Protein AF-A0A953URK7-F1 (afdb_monomer)

Radius of gyration: 28.77 Å; Cα contacts (8 Å, |Δi|>4): 740; chains: 1; bounding box: 63×51×88 Å

Structure (mmCIF, N/CA/C/O backbone):
data_AF-A0A953URK7-F1
#
_entry.id   AF-A0A953URK7-F1
#
loop_
_atom_site.group_PDB
_atom_site.id
_atom_site.type_symbol
_atom_site.label_atom_id
_atom_site.label_alt_id
_atom_site.label_comp_id
_atom_site.label_asym_id
_atom_site.label_entity_id
_atom_site.label_seq_id
_atom_site.pdbx_PDB_ins_code
_atom_site.Cartn_x
_atom_site.Cartn_y
_atom_site.Cartn_z
_atom_site.occupancy
_atom_site.B_iso_or_equiv
_atom_site.auth_seq_id
_atom_site.auth_comp_id
_atom_site.auth_asym_id
_atom_site.auth_atom_id
_atom_site.pdbx_PDB_model_num
ATOM 1 N N . MET A 1 1 ? 4.525 -7.861 -24.671 1.00 78.19 1 MET A N 1
ATOM 2 C CA . MET A 1 1 ? 3.650 -7.263 -25.701 1.00 78.19 1 MET A CA 1
ATOM 3 C C . MET A 1 1 ? 2.703 -6.309 -25.019 1.00 78.19 1 MET A C 1
ATOM 5 O O . MET A 1 1 ? 2.158 -6.645 -23.973 1.00 78.19 1 MET A O 1
ATOM 9 N N . SER A 1 2 ? 2.576 -5.120 -25.581 1.00 84.31 2 SER A N 1
ATOM 10 C CA . SER A 1 2 ? 1.635 -4.096 -25.158 1.00 84.31 2 SER A CA 1
ATOM 11 C C . SER A 1 2 ? 0.215 -4.527 -25.537 1.00 84.31 2 SER A C 1
ATOM 13 O O . SER A 1 2 ? 0.000 -5.139 -26.582 1.00 84.31 2 SER A O 1
ATOM 15 N N . VAL A 1 3 ? -0.764 -4.204 -24.693 1.00 92.44 3 VAL A N 1
ATOM 16 C CA . VAL A 1 3 ? -2.187 -4.487 -24.933 1.00 92.44 3 VAL A CA 1
ATOM 17 C C . VAL A 1 3 ? -2.927 -3.157 -24.925 1.00 92.44 3 VAL A C 1
ATOM 19 O O . VAL A 1 3 ? -2.804 -2.402 -23.965 1.00 92.44 3 VAL A O 1
ATOM 22 N N . ILE A 1 4 ? -3.676 -2.876 -25.991 1.00 93.69 4 ILE A N 1
ATOM 23 C CA . ILE A 1 4 ? -4.625 -1.759 -26.054 1.00 93.69 4 ILE A CA 1
ATOM 24 C C . ILE A 1 4 ? -6.043 -2.320 -26.017 1.00 93.69 4 ILE A C 1
ATOM 26 O O . ILE A 1 4 ? -6.298 -3.400 -26.550 1.00 93.69 4 ILE A O 1
ATOM 30 N N . SER A 1 5 ? -6.954 -1.613 -25.361 1.00 92.88 5 SER A N 1
ATOM 31 C CA . SER A 1 5 ? -8.341 -2.056 -25.189 1.00 92.88 5 SER A CA 1
ATOM 32 C C . SER A 1 5 ? -9.248 -1.727 -26.378 1.00 92.88 5 SER A C 1
ATOM 34 O O . SER A 1 5 ? -10.255 -2.401 -26.588 1.00 92.88 5 SER A O 1
ATOM 36 N N . ALA A 1 6 ? -8.892 -0.719 -27.176 1.00 96.50 6 ALA A N 1
ATOM 37 C CA . ALA A 1 6 ? -9.623 -0.304 -28.363 1.00 96.50 6 ALA A CA 1
ATOM 38 C C . ALA A 1 6 ? -8.697 0.285 -29.440 1.00 96.50 6 ALA A C 1
ATOM 40 O O . ALA A 1 6 ? -7.537 0.608 -29.188 1.00 96.50 6 ALA A O 1
ATOM 41 N N . SER A 1 7 ? -9.242 0.450 -30.648 1.00 98.00 7 SER A N 1
ATOM 42 C CA . SER A 1 7 ? -8.525 1.009 -31.799 1.00 98.00 7 SER A CA 1
ATOM 43 C C . SER A 1 7 ? -8.075 2.459 -31.570 1.00 98.00 7 SER A C 1
ATOM 45 O O . SER A 1 7 ? -8.848 3.300 -31.082 1.00 98.00 7 SER A O 1
ATOM 47 N N . VAL A 1 8 ? -6.837 2.760 -31.968 1.00 98.25 8 VAL A N 1
ATOM 48 C CA . VAL A 1 8 ? -6.202 4.083 -31.871 1.00 98.25 8 VAL A CA 1
ATOM 49 C C . VAL A 1 8 ? -5.855 4.608 -33.259 1.00 98.25 8 VAL A C 1
ATOM 51 O O . VAL A 1 8 ? -5.142 3.950 -34.004 1.00 98.25 8 VAL A O 1
ATOM 54 N N . GLY A 1 9 ? -6.283 5.825 -33.585 1.00 98.12 9 GLY A N 1
ATOM 55 C CA . GLY A 1 9 ? -6.002 6.487 -34.857 1.00 98.12 9 GLY A CA 1
ATOM 56 C C . GLY A 1 9 ? -7.266 7.000 -35.540 1.00 98.12 9 GLY A C 1
ATOM 57 O O . GLY A 1 9 ? -8.208 7.469 -34.886 1.00 98.12 9 GLY A O 1
ATOM 58 N N . LYS A 1 10 ? -7.255 6.948 -36.871 1.00 98.25 10 LYS A N 1
ATOM 59 C CA . LYS A 1 10 ? -8.391 7.301 -37.726 1.00 98.25 10 LYS A CA 1
ATOM 60 C C . LYS A 1 10 ? -8.475 6.303 -38.874 1.00 98.25 10 LYS A C 1
ATOM 62 O O . LYS A 1 10 ? -7.449 5.796 -39.306 1.00 98.25 10 LYS A O 1
ATOM 67 N N . PHE A 1 11 ? -9.668 6.080 -39.399 1.00 91.81 11 PHE A N 1
ATOM 68 C CA . PHE A 1 11 ? -9.901 5.254 -40.584 1.00 91.81 11 PHE A CA 1
ATOM 69 C C . PHE A 1 11 ? -10.643 6.071 -41.654 1.00 91.81 11 PHE A C 1
ATOM 71 O O . PHE A 1 11 ? -10.873 7.273 -41.473 1.00 91.81 11 PHE A O 1
ATOM 78 N N . ASP A 1 12 ? -10.955 5.456 -42.798 1.00 94.00 12 ASP A N 1
ATOM 79 C CA . ASP A 1 12 ? -11.554 6.121 -43.966 1.00 94.00 12 ASP A CA 1
ATOM 80 C C . ASP A 1 12 ? -10.725 7.342 -44.420 1.00 94.00 12 ASP A C 1
ATOM 82 O O . ASP A 1 12 ? -11.219 8.464 -44.528 1.00 94.00 12 ASP A O 1
ATOM 86 N N . HIS A 1 13 ? -9.415 7.136 -44.619 1.00 93.69 13 HIS A N 1
ATOM 87 C CA . HIS A 1 13 ? -8.451 8.175 -45.017 1.00 93.69 13 HIS A CA 1
ATOM 88 C C . HIS A 1 13 ? -8.409 9.400 -44.083 1.00 93.69 13 HIS A C 1
ATOM 90 O O . HIS A 1 13 ? -8.116 10.517 -44.507 1.00 93.69 13 HIS A O 1
ATOM 96 N N . GLY A 1 14 ? -8.672 9.191 -42.791 1.00 93.62 14 GLY A N 1
ATOM 97 C CA . GLY A 1 14 ? -8.606 10.234 -41.769 1.00 93.62 14 GLY A CA 1
ATOM 98 C C . GLY A 1 14 ? -9.928 10.964 -41.536 1.00 93.62 14 GLY A C 1
ATOM 99 O O . GLY A 1 14 ? -9.966 11.870 -40.699 1.00 93.62 14 GLY A O 1
ATOM 100 N N . ALA A 1 15 ? -11.003 10.567 -42.227 1.00 95.94 15 ALA A N 1
ATOM 101 C CA . ALA A 1 15 ? -12.327 11.163 -42.083 1.00 95.94 15 ALA A CA 1
ATOM 102 C C . ALA A 1 15 ? -13.013 10.792 -40.757 1.00 95.94 15 ALA A C 1
ATOM 104 O O . ALA A 1 15 ? -13.810 11.578 -40.242 1.00 95.94 15 ALA A O 1
ATOM 105 N N . ARG A 1 16 ? -12.713 9.618 -40.180 1.00 97.31 16 ARG A N 1
ATOM 106 C CA . ARG A 1 16 ? -13.384 9.112 -38.970 1.00 97.31 16 ARG A CA 1
ATOM 107 C C . ARG A 1 16 ? -12.396 8.758 -37.871 1.00 97.31 16 ARG A C 1
ATOM 109 O O . ARG A 1 16 ? -11.398 8.090 -38.109 1.00 97.31 16 ARG A O 1
ATOM 116 N N . GLN A 1 17 ? -12.696 9.200 -36.653 1.00 98.06 17 GLN A N 1
ATOM 117 C CA . GLN A 1 17 ? -11.920 8.867 -35.460 1.00 98.06 17 GLN A CA 1
ATOM 118 C C . GLN A 1 17 ? -12.208 7.427 -35.023 1.00 98.06 17 GLN A C 1
ATOM 120 O O . GLN A 1 17 ? -13.366 7.004 -35.012 1.00 98.06 17 GLN A O 1
ATOM 125 N N . CYS A 1 18 ? -11.170 6.701 -34.607 1.00 97.88 18 CYS A N 1
ATOM 126 C CA . CYS A 1 18 ? -11.334 5.480 -33.820 1.00 97.88 18 CYS A CA 1
ATOM 127 C C . CYS A 1 18 ? -11.842 5.799 -32.398 1.00 97.88 18 CYS A C 1
ATOM 129 O O . CYS A 1 18 ? -12.078 6.957 -32.044 1.00 97.88 18 CYS A O 1
ATOM 131 N N . HIS A 1 19 ? -11.979 4.771 -31.553 1.00 97.50 19 HIS A N 1
ATOM 132 C CA . HIS A 1 19 ? -12.432 4.948 -30.171 1.00 97.50 19 HIS A CA 1
ATOM 133 C C . HIS A 1 19 ? -11.470 5.814 -29.343 1.00 97.50 19 HIS A C 1
ATOM 135 O O . HIS A 1 19 ? -11.921 6.636 -28.547 1.00 97.50 19 HIS A O 1
ATOM 141 N N . ASN A 1 20 ? -10.156 5.700 -29.592 1.00 97.31 20 ASN A N 1
ATOM 142 C CA . ASN A 1 20 ? -9.144 6.630 -29.084 1.00 97.31 20 ASN A CA 1
ATOM 143 C C . ASN A 1 20 ? -9.230 6.842 -27.559 1.00 97.31 20 ASN A C 1
ATOM 145 O O . ASN A 1 20 ? -9.279 7.977 -27.072 1.00 97.31 20 ASN A O 1
ATOM 149 N N . ILE A 1 21 ? -9.225 5.755 -26.783 1.00 96.25 21 ILE A N 1
ATOM 150 C CA . ILE A 1 21 ? -9.134 5.840 -25.318 1.00 96.25 21 ILE A CA 1
ATOM 151 C C . ILE A 1 21 ? -7.771 6.456 -24.945 1.00 96.25 21 ILE A C 1
ATOM 153 O O . ILE A 1 21 ? -6.754 6.076 -25.532 1.00 96.25 21 ILE A O 1
ATOM 157 N N . PRO A 1 22 ? -7.696 7.403 -23.987 1.00 95.12 22 PRO A N 1
ATOM 158 C CA . PRO A 1 22 ? -6.443 8.077 -23.653 1.00 95.12 22 PRO A CA 1
ATOM 159 C C . PRO A 1 22 ? -5.294 7.158 -23.211 1.00 95.12 22 PRO A C 1
ATOM 161 O O . PRO A 1 22 ? -4.135 7.424 -23.543 1.00 95.12 22 PRO A O 1
ATOM 164 N N . SER A 1 23 ? -5.596 6.072 -22.494 1.00 82.50 23 SER A N 1
ATOM 165 C CA . SER A 1 23 ? -4.603 5.064 -22.097 1.00 82.50 23 SER A CA 1
ATOM 166 C C . SER A 1 23 ? -4.000 4.355 -23.310 1.00 82.50 23 SER A C 1
ATOM 168 O O . SER A 1 23 ? -2.780 4.279 -23.429 1.00 82.50 23 SER A O 1
ATOM 170 N N . ASP A 1 24 ? -4.835 3.919 -24.253 1.00 95.94 24 ASP A N 1
ATOM 171 C CA . ASP A 1 24 ? -4.399 3.214 -25.462 1.00 95.94 24 ASP A CA 1
ATOM 172 C C . ASP A 1 24 ? -3.589 4.133 -26.384 1.00 95.94 24 ASP A C 1
ATOM 174 O O . ASP A 1 24 ? -2.538 3.749 -26.900 1.00 95.94 24 ASP A O 1
ATOM 178 N N . GLN A 1 25 ? -4.016 5.393 -26.522 1.00 97.94 25 GLN A N 1
ATOM 179 C CA . GLN A 1 25 ? -3.243 6.414 -27.231 1.00 97.94 25 GLN A CA 1
ATOM 180 C C . GLN A 1 25 ? -1.854 6.606 -26.616 1.00 97.94 25 GLN A C 1
ATOM 182 O O . GLN A 1 25 ? -0.870 6.668 -27.351 1.00 97.94 25 GLN A O 1
ATOM 187 N N . SER A 1 26 ? -1.758 6.665 -25.283 1.00 93.44 26 SER A N 1
ATOM 188 C CA . SER A 1 26 ? -0.473 6.807 -24.583 1.00 93.44 26 SER A CA 1
ATOM 189 C C . SER A 1 26 ? 0.462 5.632 -24.868 1.00 93.44 26 SER A C 1
ATOM 191 O O . SER A 1 26 ? 1.663 5.831 -25.058 1.00 93.44 26 SER A O 1
ATOM 193 N N . ILE A 1 27 ? -0.083 4.412 -24.939 1.00 91.19 27 ILE A N 1
ATOM 194 C CA . ILE A 1 27 ? 0.673 3.203 -25.284 1.00 91.19 27 ILE A CA 1
ATOM 195 C C . ILE A 1 27 ? 1.230 3.317 -26.706 1.00 91.19 27 ILE A C 1
ATOM 197 O O . ILE A 1 27 ? 2.439 3.187 -26.899 1.00 91.19 27 ILE A O 1
ATOM 201 N N . VAL A 1 28 ? 0.384 3.631 -27.692 1.00 97.69 28 VAL A N 1
ATOM 202 C CA . VAL A 1 28 ? 0.807 3.752 -29.099 1.00 97.69 28 VAL A CA 1
ATOM 203 C C . VAL A 1 28 ? 1.823 4.885 -29.289 1.00 97.69 28 VAL A C 1
ATOM 205 O O . VAL A 1 28 ? 2.846 4.681 -29.943 1.00 97.69 28 VAL A O 1
ATOM 208 N N . ILE A 1 29 ? 1.606 6.050 -28.665 1.00 97.69 29 ILE A N 1
ATOM 209 C CA . ILE A 1 29 ? 2.561 7.174 -28.658 1.00 97.69 29 ILE A CA 1
ATOM 210 C C . ILE A 1 29 ? 3.907 6.731 -28.074 1.00 97.69 29 ILE A C 1
ATOM 212 O O . ILE A 1 29 ? 4.957 6.977 -28.667 1.00 97.69 29 ILE A O 1
ATOM 216 N N . SER A 1 30 ? 3.887 6.047 -26.929 1.00 91.88 30 SER A N 1
ATOM 217 C CA . SER A 1 30 ? 5.092 5.548 -26.264 1.00 91.88 30 SER A CA 1
ATOM 218 C C . SER A 1 30 ? 5.861 4.539 -27.121 1.00 91.88 30 SER A C 1
ATOM 220 O O . SER A 1 30 ? 7.093 4.562 -27.142 1.00 91.88 30 SER A O 1
ATOM 222 N N . LEU A 1 31 ? 5.165 3.657 -27.843 1.00 95.38 31 LEU A N 1
ATOM 223 C CA . LEU A 1 31 ? 5.790 2.705 -28.762 1.00 95.38 31 LEU A CA 1
ATOM 224 C C . LEU A 1 31 ? 6.422 3.420 -29.961 1.00 95.38 31 LEU A C 1
ATOM 226 O O . LEU A 1 31 ? 7.603 3.216 -30.241 1.00 95.38 31 LEU A O 1
ATOM 230 N N . LEU A 1 32 ? 5.689 4.324 -30.615 1.00 97.62 32 LEU A N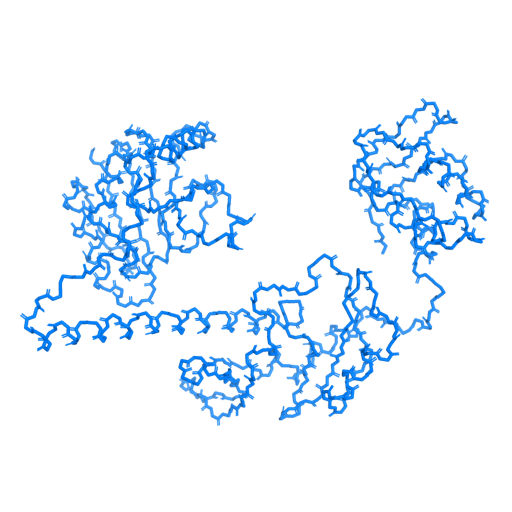 1
ATOM 231 C CA . LEU A 1 32 ? 6.209 5.120 -31.731 1.00 97.62 32 LEU A CA 1
ATOM 232 C C . LEU A 1 32 ? 7.448 5.926 -31.322 1.00 97.62 32 LEU A C 1
ATOM 234 O O . LEU A 1 32 ? 8.440 5.933 -32.048 1.00 97.62 32 LEU A O 1
ATOM 238 N N . ASN A 1 33 ? 7.435 6.532 -30.134 1.00 96.00 33 ASN A N 1
ATOM 239 C CA . ASN A 1 33 ? 8.564 7.289 -29.585 1.00 96.00 33 ASN A CA 1
ATOM 240 C C . ASN A 1 33 ? 9.771 6.411 -29.204 1.00 96.00 33 ASN A C 1
ATOM 242 O O . ASN A 1 33 ? 10.852 6.934 -28.948 1.00 96.00 33 ASN A O 1
ATOM 246 N N . ARG A 1 34 ? 9.626 5.082 -29.169 1.00 89.69 34 ARG A N 1
ATOM 247 C CA . ARG A 1 34 ? 10.736 4.138 -28.961 1.00 89.69 34 ARG A CA 1
ATOM 248 C C . ARG A 1 34 ? 11.307 3.597 -30.266 1.00 89.69 34 ARG A C 1
ATOM 250 O O . ARG A 1 34 ? 12.465 3.183 -30.287 1.00 89.69 34 ARG A O 1
ATOM 257 N N . VAL A 1 35 ? 10.568 3.643 -31.370 1.00 94.62 35 VAL A N 1
ATOM 258 C CA . VAL A 1 35 ? 11.034 3.185 -32.688 1.00 94.62 35 VAL A CA 1
ATOM 259 C C . VAL A 1 35 ? 11.832 4.293 -33.392 1.00 94.62 35 VAL A C 1
ATOM 261 O O . VAL A 1 35 ? 11.435 5.456 -33.384 1.00 94.62 35 VAL A O 1
ATOM 264 N N . GLY A 1 36 ? 12.976 3.949 -33.993 1.00 93.62 36 GLY A N 1
ATOM 265 C CA . GLY A 1 36 ? 13.822 4.912 -34.711 1.00 93.62 36 GLY A CA 1
ATOM 266 C C . GLY A 1 36 ? 13.193 5.387 -36.024 1.00 93.62 36 GLY A C 1
ATOM 267 O O . GLY A 1 36 ? 12.427 4.653 -36.652 1.00 93.62 36 GLY A O 1
ATOM 268 N N . ARG A 1 37 ? 13.549 6.589 -36.485 1.00 96.94 37 ARG A N 1
ATOM 269 C CA . ARG A 1 37 ? 13.008 7.205 -37.713 1.00 96.94 37 ARG A CA 1
ATOM 270 C C . ARG A 1 37 ? 13.192 6.328 -38.953 1.00 96.94 37 ARG A C 1
ATOM 272 O O . ARG A 1 37 ? 12.283 6.235 -39.770 1.00 96.94 37 ARG A O 1
ATOM 279 N N . ALA A 1 38 ? 14.326 5.633 -39.073 1.00 95.31 38 ALA A N 1
ATOM 280 C CA . ALA A 1 38 ? 14.593 4.709 -40.185 1.00 95.31 38 ALA A CA 1
ATOM 281 C C . ALA A 1 38 ? 13.607 3.525 -40.251 1.00 95.31 38 ALA A C 1
ATOM 283 O O . ALA A 1 38 ? 13.442 2.908 -41.298 1.00 95.31 38 ALA A O 1
ATOM 284 N N . GLN A 1 39 ? 12.9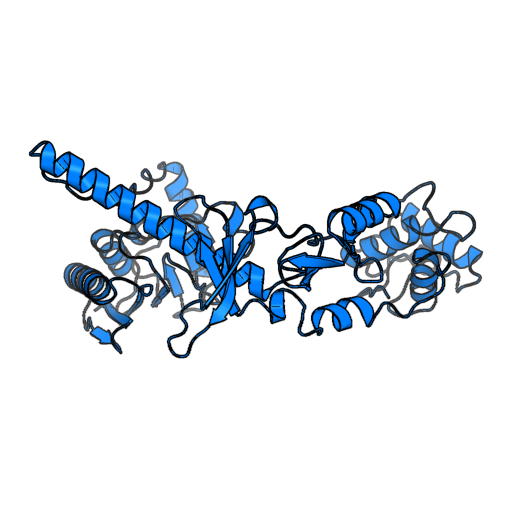42 3.219 -39.136 1.00 97.25 39 GLN A N 1
ATOM 285 C CA . GLN A 1 39 ? 11.949 2.154 -38.999 1.00 97.25 39 GLN A CA 1
ATOM 286 C C . GLN A 1 39 ? 10.514 2.712 -38.932 1.00 97.25 39 GLN A C 1
ATOM 288 O O . GLN A 1 39 ? 9.589 1.997 -38.552 1.00 97.25 39 GLN A O 1
ATOM 293 N N . GLY A 1 40 ? 10.326 3.989 -39.287 1.00 97.44 40 GLY A N 1
ATOM 294 C CA . GLY A 1 40 ? 9.025 4.661 -39.318 1.00 97.44 40 GLY A CA 1
ATOM 295 C C . GLY A 1 40 ? 8.543 5.171 -37.958 1.00 97.44 40 GLY A C 1
ATOM 296 O O . GLY A 1 40 ? 7.391 5.572 -37.836 1.00 97.44 40 GLY A O 1
ATOM 297 N N . GLY A 1 41 ? 9.399 5.143 -36.933 1.00 97.50 41 GLY A N 1
ATOM 298 C CA . GLY A 1 41 ? 9.081 5.654 -35.603 1.00 97.50 41 GLY A CA 1
ATOM 299 C C . GLY A 1 41 ? 9.405 7.134 -35.400 1.00 97.50 41 GLY A C 1
ATOM 300 O O . GLY A 1 41 ? 9.687 7.882 -36.338 1.00 97.50 41 GLY A O 1
ATOM 301 N N . ARG A 1 42 ? 9.345 7.561 -34.138 1.00 97.69 42 ARG A N 1
ATOM 302 C CA . ARG A 1 42 ? 9.434 8.957 -33.689 1.00 97.69 42 ARG A CA 1
ATOM 303 C C . ARG A 1 42 ? 10.508 9.177 -32.616 1.00 97.69 42 ARG A C 1
ATOM 305 O O . ARG A 1 42 ? 10.510 10.220 -31.982 1.00 97.69 42 ARG A O 1
ATOM 312 N N . ARG A 1 43 ? 11.438 8.240 -32.401 1.00 93.38 43 ARG A N 1
ATOM 313 C CA . ARG A 1 43 ? 12.475 8.332 -31.349 1.00 93.38 43 ARG A CA 1
ATOM 314 C C . ARG A 1 43 ? 13.291 9.624 -31.379 1.00 93.38 43 ARG A C 1
ATOM 316 O O . ARG A 1 43 ? 13.573 10.191 -30.332 1.00 93.38 43 ARG A O 1
ATOM 323 N N . GLU A 1 44 ? 13.678 10.078 -32.563 1.00 95.50 44 GLU A N 1
ATOM 324 C CA . GLU A 1 44 ? 14.507 11.272 -32.752 1.00 95.50 44 GLU A CA 1
ATOM 325 C C . GLU A 1 44 ? 13.690 12.575 -32.743 1.00 95.50 44 GLU A C 1
ATOM 327 O O . GLU A 1 44 ? 14.267 13.650 -32.638 1.00 95.50 44 GLU A O 1
ATOM 332 N N . ASP A 1 45 ? 12.362 12.490 -32.871 1.00 96.50 45 ASP A N 1
ATOM 333 C CA . ASP A 1 45 ? 11.433 13.627 -32.792 1.00 96.50 45 ASP A CA 1
ATOM 334 C C . ASP A 1 45 ? 10.109 13.181 -32.127 1.00 96.50 45 ASP A C 1
ATOM 336 O O . ASP A 1 45 ? 9.107 12.927 -32.823 1.00 96.50 45 ASP A O 1
ATOM 340 N N . PRO A 1 46 ? 10.128 12.978 -30.791 1.00 95.56 46 PRO A N 1
ATOM 341 C CA . PRO A 1 46 ? 9.043 12.327 -30.067 1.00 95.56 46 PRO A CA 1
ATOM 342 C C . PRO A 1 46 ? 7.723 13.089 -30.147 1.00 95.56 46 PRO A C 1
ATOM 344 O O . PRO A 1 46 ? 7.666 14.309 -30.005 1.00 95.56 46 PRO A O 1
ATOM 347 N N . LEU A 1 47 ? 6.628 12.350 -30.306 1.00 95.56 47 LEU A N 1
ATOM 348 C CA . LEU A 1 47 ? 5.283 12.897 -30.177 1.00 95.56 47 LEU A CA 1
ATOM 349 C C . LEU A 1 47 ? 5.017 13.314 -28.720 1.00 95.56 47 LEU A C 1
ATOM 351 O O . LEU A 1 47 ? 5.324 12.539 -27.806 1.00 95.56 47 LEU A O 1
ATOM 355 N N . PRO A 1 48 ? 4.387 14.476 -28.476 1.00 93.62 48 PRO A N 1
ATOM 356 C CA . PRO A 1 48 ? 3.944 14.852 -27.140 1.00 93.62 48 PRO A CA 1
ATOM 357 C C . PRO A 1 48 ? 2.835 13.909 -26.656 1.00 93.62 48 PRO A C 1
ATOM 359 O O . PRO A 1 48 ? 1.876 13.634 -27.381 1.00 93.62 48 PRO A O 1
ATOM 362 N N . ASN A 1 49 ? 2.935 13.442 -25.410 1.00 93.06 49 ASN A N 1
ATOM 363 C CA . ASN A 1 49 ? 1.955 12.528 -24.824 1.00 93.06 49 ASN A CA 1
ATOM 364 C C . ASN A 1 49 ? 0.771 13.280 -24.188 1.00 93.06 49 ASN A C 1
ATOM 366 O O . ASN A 1 49 ? 0.639 13.327 -22.969 1.00 93.06 49 ASN A O 1
ATOM 370 N N . ASN A 1 50 ? -0.077 13.879 -25.029 1.00 94.19 50 ASN A N 1
ATOM 371 C CA . ASN A 1 50 ? -1.267 14.636 -24.615 1.00 94.19 50 ASN A CA 1
ATOM 372 C C . ASN A 1 50 ? -2.552 14.040 -25.232 1.00 94.19 50 ASN A C 1
ATOM 374 O O . ASN A 1 50 ? -3.189 14.695 -26.067 1.00 94.19 50 ASN A O 1
ATOM 378 N N . PRO A 1 51 ? -2.920 12.790 -24.896 1.00 94.56 51 PRO A N 1
ATOM 379 C CA . PRO A 1 51 ? -4.050 12.103 -25.516 1.00 94.56 51 PRO A CA 1
ATOM 380 C C . PRO A 1 51 ? -5.393 12.753 -25.152 1.00 94.56 51 PRO A C 1
ATOM 382 O O . PRO A 1 51 ? -5.575 13.280 -24.053 1.00 94.56 51 PRO A O 1
ATOM 385 N N . ARG A 1 52 ? -6.365 12.692 -26.069 1.00 94.81 52 ARG A N 1
ATOM 386 C CA . ARG A 1 52 ? -7.727 13.217 -25.863 1.00 94.81 52 ARG A CA 1
ATOM 387 C C . ARG A 1 52 ? -8.759 12.138 -26.149 1.00 94.81 52 ARG A C 1
ATOM 389 O O . ARG A 1 52 ? -8.671 11.471 -27.175 1.00 94.81 52 ARG A O 1
ATOM 396 N N . TRP A 1 53 ? -9.744 11.988 -25.268 1.00 96.81 53 TRP A N 1
ATOM 397 C CA . TRP A 1 53 ? -10.798 10.987 -25.438 1.00 96.81 53 TRP A CA 1
ATOM 398 C C . TRP A 1 53 ? -11.504 11.146 -26.791 1.00 96.81 53 TRP A C 1
ATOM 400 O O . TRP A 1 53 ? -11.964 12.240 -27.120 1.00 96.81 53 TRP A O 1
ATOM 410 N N . GLY A 1 54 ? -11.578 10.066 -27.574 1.00 96.25 54 GLY A N 1
ATOM 411 C CA . GLY A 1 54 ? -12.282 10.040 -28.860 1.00 96.25 54 GLY A CA 1
ATOM 412 C C . GLY A 1 54 ? -11.590 10.785 -30.007 1.00 96.25 54 GLY A C 1
ATOM 413 O O . GLY A 1 54 ? -12.136 10.839 -31.106 1.00 96.25 54 GLY A O 1
ATOM 414 N N . VAL A 1 55 ? -10.402 11.364 -29.792 1.00 97.81 55 VAL A N 1
ATOM 415 C CA . VAL A 1 55 ? -9.718 12.182 -30.804 1.00 97.81 55 VAL A CA 1
ATOM 416 C C . VAL A 1 55 ? -8.235 11.836 -30.878 1.00 97.81 55 VAL A C 1
ATOM 418 O O . VAL A 1 55 ? -7.463 12.200 -29.994 1.00 97.81 55 VAL A O 1
ATOM 421 N N . ALA A 1 56 ? -7.818 11.229 -31.991 1.00 97.81 56 ALA A N 1
ATOM 422 C CA . ALA A 1 56 ? -6.412 11.127 -32.359 1.00 97.81 56 ALA A CA 1
ATOM 423 C C . ALA A 1 56 ? -5.922 12.455 -32.954 1.00 97.81 56 ALA A C 1
ATOM 425 O O . ALA A 1 56 ? -6.534 13.021 -33.875 1.00 97.81 56 ALA A O 1
ATOM 426 N N . SER A 1 57 ? -4.794 12.954 -32.445 1.00 97.88 57 SER A N 1
ATOM 427 C CA . SER A 1 57 ? -4.163 14.159 -32.988 1.00 97.88 57 SER A CA 1
ATOM 428 C C . SER A 1 57 ? -3.697 13.929 -34.437 1.00 97.88 57 SER A C 1
ATOM 430 O O . SER A 1 57 ? -3.357 12.799 -34.800 1.00 97.88 57 SER A O 1
ATOM 432 N N . PRO A 1 58 ? -3.641 14.975 -35.286 1.00 97.88 58 PRO A N 1
ATOM 433 C CA . PRO A 1 58 ? -3.090 14.844 -36.637 1.00 97.88 58 PRO A CA 1
ATOM 434 C C . PRO A 1 58 ? -1.667 14.266 -36.643 1.00 97.88 58 PRO A C 1
ATOM 436 O O . PRO A 1 58 ? -1.363 13.404 -37.456 1.00 97.88 58 PRO A O 1
ATOM 439 N N . ALA A 1 59 ? -0.826 14.668 -35.683 1.00 97.81 59 ALA A N 1
ATOM 440 C CA . ALA A 1 59 ? 0.542 14.171 -35.562 1.00 97.81 59 ALA A CA 1
ATOM 441 C C . ALA A 1 59 ? 0.609 12.669 -35.228 1.00 97.81 59 ALA A C 1
ATOM 443 O O . ALA A 1 59 ? 1.442 11.961 -35.788 1.00 97.81 59 ALA A O 1
ATOM 444 N N . LEU A 1 60 ? -0.273 12.172 -34.349 1.00 98.12 60 LEU A N 1
ATOM 445 C CA . LEU A 1 60 ? -0.360 10.741 -34.041 1.00 98.12 60 LEU A CA 1
ATOM 446 C C . LEU A 1 60 ? -0.815 9.939 -35.267 1.00 98.12 60 LEU A C 1
ATOM 448 O O . LEU A 1 60 ? -0.208 8.923 -35.589 1.00 98.12 60 LEU A O 1
ATOM 452 N N . TYR A 1 61 ? -1.838 10.419 -35.975 1.00 98.31 61 TYR A N 1
ATOM 453 C CA . TYR A 1 61 ? -2.345 9.775 -37.189 1.00 98.31 61 TYR A CA 1
ATOM 454 C C . TYR A 1 61 ? -1.273 9.670 -38.289 1.00 98.31 61 TYR A C 1
ATOM 456 O O . TYR A 1 61 ? -1.028 8.584 -38.814 1.00 98.31 61 TYR A O 1
ATOM 464 N N . GLU A 1 62 ? -0.564 10.764 -38.581 1.00 98.06 62 GLU A N 1
ATOM 465 C CA . GLU A 1 62 ? 0.522 10.757 -39.573 1.00 98.06 62 GLU A CA 1
ATOM 466 C C . GLU A 1 62 ? 1.699 9.865 -39.155 1.00 98.06 62 GLU A C 1
ATOM 468 O O . GLU A 1 62 ? 2.323 9.213 -39.998 1.00 98.06 62 GLU A O 1
ATOM 473 N N . ALA A 1 63 ? 1.997 9.787 -37.855 1.00 98.25 63 ALA A N 1
ATOM 474 C CA . ALA A 1 63 ? 3.022 8.883 -37.346 1.00 98.25 63 ALA A CA 1
ATOM 475 C C . ALA A 1 63 ? 2.630 7.407 -37.523 1.00 98.25 63 ALA A C 1
ATOM 477 O O . ALA A 1 63 ? 3.475 6.612 -37.935 1.00 98.25 63 ALA A O 1
ATOM 478 N N . ILE A 1 64 ? 1.361 7.048 -37.288 1.00 98.50 64 ILE A N 1
ATOM 479 C CA . ILE A 1 64 ? 0.846 5.691 -37.536 1.00 98.50 64 ILE A CA 1
ATOM 480 C C . ILE A 1 64 ? 0.959 5.346 -39.026 1.00 98.50 64 ILE A C 1
ATOM 482 O O . ILE A 1 64 ? 1.540 4.317 -39.368 1.00 98.50 64 ILE A O 1
ATOM 486 N N . LEU A 1 65 ? 0.499 6.229 -39.919 1.00 98.25 65 LEU A N 1
ATOM 487 C CA . LEU A 1 65 ? 0.604 6.021 -41.368 1.00 98.25 65 LEU A CA 1
ATOM 488 C C . LEU A 1 65 ? 2.055 5.864 -41.833 1.00 98.25 65 LEU A C 1
ATOM 490 O O . LEU A 1 65 ? 2.363 4.999 -42.654 1.00 98.25 65 LEU A O 1
ATOM 494 N N . THR A 1 66 ? 2.955 6.701 -41.315 1.00 98.25 66 THR A N 1
ATOM 495 C CA . THR A 1 66 ? 4.387 6.627 -41.629 1.00 98.25 66 THR A CA 1
ATOM 496 C C . THR A 1 66 ? 4.953 5.276 -41.208 1.00 98.25 66 THR A C 1
ATOM 498 O O . THR A 1 66 ? 5.563 4.588 -42.026 1.00 98.25 66 THR A O 1
ATOM 501 N N . PHE A 1 67 ? 4.681 4.856 -39.972 1.00 98.31 67 PHE A N 1
ATOM 502 C CA . PHE A 1 67 ? 5.122 3.569 -39.450 1.00 98.31 67 PHE A CA 1
ATOM 503 C C . PHE A 1 67 ? 4.611 2.391 -40.290 1.00 98.31 67 PHE A C 1
ATOM 505 O O . PHE A 1 67 ? 5.397 1.512 -40.659 1.00 98.31 67 PHE A O 1
ATOM 512 N N . GLN A 1 68 ? 3.320 2.393 -40.633 1.00 98.19 68 GLN A N 1
ATOM 513 C CA . GLN A 1 68 ? 2.685 1.356 -41.448 1.00 98.19 68 GLN A CA 1
ATOM 514 C C . GLN A 1 68 ? 3.323 1.244 -42.837 1.00 98.19 68 GLN A C 1
ATOM 516 O O . GLN A 1 68 ? 3.696 0.145 -43.254 1.00 98.19 68 GLN A O 1
ATOM 521 N N . ARG A 1 69 ? 3.531 2.377 -43.526 1.00 98.31 69 ARG A N 1
ATOM 522 C CA . ARG A 1 69 ? 4.192 2.415 -44.844 1.00 98.31 69 ARG A CA 1
ATOM 523 C C . ARG A 1 69 ? 5.622 1.890 -44.769 1.00 98.31 69 ARG A C 1
ATOM 525 O O . ARG A 1 69 ? 6.000 1.039 -45.572 1.00 98.31 69 ARG A O 1
ATOM 532 N N . THR A 1 70 ? 6.409 2.361 -43.800 1.00 98.06 70 THR A N 1
ATOM 533 C CA . THR A 1 70 ? 7.812 1.946 -43.646 1.00 98.06 70 THR A CA 1
ATOM 534 C C . THR A 1 70 ? 7.939 0.446 -43.380 1.00 98.06 70 THR A C 1
ATOM 536 O O . THR A 1 70 ? 8.864 -0.188 -43.883 1.00 98.06 70 THR A O 1
ATOM 539 N N . ASN A 1 71 ? 6.994 -0.138 -42.642 1.00 97.31 71 ASN A N 1
ATOM 540 C CA . ASN A 1 71 ? 7.011 -1.555 -42.281 1.00 97.31 71 ASN A CA 1
ATOM 541 C C . ASN A 1 71 ? 6.210 -2.461 -43.226 1.00 97.31 71 ASN A C 1
ATOM 543 O O . ASN A 1 71 ? 6.084 -3.649 -42.939 1.00 97.31 71 ASN A O 1
ATOM 547 N N . ARG A 1 72 ? 5.713 -1.933 -44.357 1.00 97.62 72 ARG A N 1
ATOM 548 C CA . ARG A 1 72 ? 4.920 -2.677 -45.356 1.00 97.62 72 ARG A CA 1
ATOM 549 C C . ARG A 1 72 ? 3.694 -3.377 -44.743 1.00 97.62 72 ARG A C 1
ATOM 551 O O . ARG A 1 72 ? 3.390 -4.518 -45.079 1.00 97.62 72 ARG A O 1
ATOM 558 N N . LEU A 1 73 ? 3.024 -2.688 -43.823 1.00 96.75 73 LEU A N 1
ATOM 559 C CA . LEU A 1 73 ? 1.780 -3.121 -43.183 1.00 96.75 73 LEU A CA 1
ATOM 560 C C . LEU A 1 73 ? 0.559 -2.568 -43.942 1.00 96.75 73 LEU A C 1
ATOM 562 O O . LEU A 1 73 ? 0.715 -1.816 -44.906 1.00 96.75 73 LEU A O 1
ATOM 566 N N . SER A 1 74 ? -0.655 -2.906 -43.488 1.00 96.88 74 SER A N 1
ATOM 567 C CA . SER A 1 74 ? -1.878 -2.205 -43.913 1.00 96.88 74 SER A CA 1
ATOM 568 C C . SER A 1 74 ? -1.744 -0.710 -43.602 1.00 96.88 74 SER A C 1
ATOM 570 O O . SER A 1 74 ? -1.379 -0.349 -42.486 1.00 96.88 74 SER A O 1
ATOM 572 N N . VAL A 1 75 ? -1.979 0.155 -44.595 1.00 97.19 75 VAL A N 1
ATOM 573 C CA . VAL A 1 75 ? -1.833 1.619 -44.480 1.00 97.19 75 VAL A CA 1
ATOM 574 C C . VAL A 1 75 ? -3.214 2.246 -44.302 1.00 97.19 75 VAL A C 1
ATOM 576 O O . VAL A 1 75 ? -3.739 2.918 -45.189 1.00 97.19 75 VAL A O 1
ATOM 579 N N . ASP A 1 76 ? -3.818 1.969 -43.157 1.00 97.38 76 ASP A N 1
ATOM 580 C CA . ASP A 1 76 ? -5.191 2.345 -42.807 1.00 97.38 76 ASP A CA 1
ATOM 581 C C . ASP A 1 76 ? -5.267 3.435 -41.724 1.00 97.38 76 ASP A C 1
ATOM 583 O O . ASP A 1 76 ? -6.356 3.927 -41.426 1.00 97.38 76 ASP A O 1
ATOM 587 N N . GLY A 1 77 ? -4.119 3.840 -41.168 1.00 97.75 77 GLY A N 1
ATOM 588 C CA . GLY A 1 77 ? -3.989 4.964 -40.246 1.00 97.75 77 GLY A CA 1
ATOM 589 C C . GLY A 1 77 ? -4.484 4.705 -38.822 1.00 97.75 77 GLY A C 1
ATOM 590 O O . GLY A 1 77 ? -4.634 5.657 -38.044 1.00 97.75 77 GLY A O 1
ATOM 591 N N . HIS A 1 78 ? -4.697 3.441 -38.451 1.00 97.94 78 HIS A N 1
ATOM 592 C CA . HIS A 1 78 ? -5.053 3.060 -37.089 1.00 97.94 78 HIS A CA 1
ATOM 593 C C . HIS A 1 78 ? -4.301 1.819 -36.589 1.00 97.94 78 HIS A C 1
ATOM 595 O O . HIS A 1 78 ? -3.630 1.100 -37.324 1.00 97.94 78 HIS A O 1
ATOM 601 N N . VAL A 1 79 ? -4.345 1.615 -35.276 1.00 97.88 79 VAL A N 1
ATOM 602 C CA . VAL A 1 79 ? -3.709 0.505 -34.572 1.00 97.88 79 VAL A CA 1
ATOM 603 C C . VAL A 1 79 ? -4.785 -0.217 -33.781 1.00 97.88 79 VAL A C 1
ATOM 605 O O . VAL A 1 79 ? -5.336 0.348 -32.835 1.00 97.88 79 VAL A O 1
ATOM 608 N N . ASP A 1 80 ? -5.067 -1.458 -34.167 1.00 98.00 80 ASP A N 1
ATOM 609 C CA . ASP A 1 80 ? -6.063 -2.300 -33.511 1.00 98.00 80 ASP A CA 1
ATOM 610 C C . ASP A 1 80 ? -5.454 -3.226 -32.445 1.00 98.00 80 ASP A C 1
ATOM 612 O O . ASP A 1 80 ? -4.286 -3.632 -32.555 1.00 98.00 80 ASP A O 1
ATOM 616 N N . PRO A 1 81 ? -6.236 -3.591 -31.409 1.00 97.44 81 PRO A N 1
ATOM 617 C CA . PRO A 1 81 ? -5.832 -4.581 -30.418 1.00 97.44 81 PRO A CA 1
ATOM 618 C C . PRO A 1 81 ? -5.388 -5.904 -31.059 1.00 97.44 81 PRO A C 1
ATOM 620 O O . PRO A 1 81 ? -6.145 -6.543 -31.781 1.00 97.44 81 PRO A O 1
ATOM 623 N N . GLY A 1 82 ? -4.161 -6.342 -30.764 1.00 91.31 82 GLY A N 1
ATOM 624 C CA . GLY A 1 82 ? -3.641 -7.652 -31.183 1.00 91.31 82 GLY A CA 1
ATOM 625 C C . GLY A 1 82 ? -3.243 -7.780 -32.659 1.00 91.31 82 GLY A C 1
ATOM 626 O O . GLY A 1 82 ? -2.699 -8.819 -33.049 1.00 91.31 82 GLY A O 1
ATOM 627 N N . GLU A 1 83 ? -3.449 -6.739 -33.466 1.00 97.06 83 GLU A N 1
ATOM 628 C CA . GLU A 1 83 ? -3.198 -6.772 -34.905 1.00 97.06 83 GLU A CA 1
ATOM 629 C C . GLU A 1 83 ? -1.723 -6.576 -35.285 1.00 97.06 83 GLU A C 1
ATOM 631 O O . GLU A 1 83 ? -0.857 -6.244 -34.465 1.00 97.06 83 GLU A O 1
ATOM 636 N N . ALA A 1 84 ? -1.419 -6.801 -36.568 1.00 97.12 84 ALA A N 1
ATOM 637 C CA . ALA A 1 84 ? -0.055 -6.776 -37.102 1.00 97.12 84 ALA A CA 1
ATOM 638 C C . ALA A 1 84 ? 0.697 -5.464 -36.808 1.00 97.12 84 ALA A C 1
ATOM 640 O O . ALA A 1 84 ? 1.885 -5.503 -36.484 1.00 97.12 84 ALA A O 1
ATOM 641 N N . THR A 1 85 ? 0.013 -4.316 -36.867 1.00 98.12 85 THR A N 1
ATOM 642 C CA . THR A 1 85 ? 0.623 -3.006 -36.588 1.00 98.12 85 THR A CA 1
ATOM 643 C C . THR A 1 85 ? 1.097 -2.886 -35.143 1.00 98.12 85 THR A C 1
ATOM 645 O O . THR A 1 85 ? 2.229 -2.459 -34.912 1.00 98.12 85 THR A O 1
ATOM 648 N N . LEU A 1 86 ? 0.280 -3.312 -34.174 1.00 97.38 86 LEU A N 1
ATOM 649 C CA . LEU A 1 86 ? 0.647 -3.268 -32.758 1.00 97.38 86 LEU A CA 1
ATOM 650 C C . LEU A 1 86 ? 1.800 -4.230 -32.450 1.00 97.38 86 LEU A C 1
ATOM 652 O O . LEU A 1 86 ? 2.771 -3.835 -31.806 1.00 97.38 86 LEU A O 1
ATOM 656 N N . ARG A 1 87 ? 1.738 -5.462 -32.976 1.00 95.38 87 ARG A N 1
ATOM 657 C CA . ARG A 1 87 ? 2.818 -6.450 -32.813 1.00 95.38 87 ARG A CA 1
ATOM 658 C C . ARG A 1 87 ? 4.143 -5.928 -33.362 1.00 95.38 87 ARG A C 1
ATOM 660 O O . ARG A 1 87 ? 5.168 -6.015 -32.692 1.00 95.38 87 ARG A O 1
ATOM 667 N N . ARG A 1 88 ? 4.120 -5.318 -34.551 1.00 96.50 88 ARG A N 1
ATOM 668 C CA . ARG A 1 88 ? 5.325 -4.766 -35.174 1.00 96.50 88 ARG A CA 1
ATOM 669 C C . ARG A 1 88 ? 5.883 -3.563 -34.412 1.00 96.50 88 ARG A C 1
ATOM 671 O O . ARG A 1 88 ? 7.101 -3.403 -34.344 1.00 96.50 88 ARG A O 1
ATOM 678 N N . LEU A 1 89 ? 5.015 -2.721 -33.843 1.00 96.88 89 LEU A N 1
ATOM 679 C CA . LEU A 1 89 ? 5.426 -1.629 -32.957 1.00 96.88 89 LEU A CA 1
ATOM 680 C C . LEU A 1 89 ? 6.164 -2.166 -31.731 1.00 96.88 89 LEU A C 1
ATOM 682 O O . LEU A 1 89 ? 7.247 -1.675 -31.432 1.00 96.88 89 LEU A O 1
ATOM 686 N N . ASP A 1 90 ? 5.619 -3.184 -31.063 1.00 93.50 90 ASP A N 1
ATOM 687 C CA . ASP A 1 90 ? 6.267 -3.833 -29.919 1.00 93.50 90 ASP A CA 1
ATOM 688 C C . ASP A 1 90 ? 7.632 -4.429 -30.284 1.00 93.50 90 ASP A C 1
ATOM 690 O O . ASP A 1 90 ? 8.617 -4.167 -29.594 1.00 93.50 90 ASP A O 1
ATOM 694 N N . GLU A 1 91 ? 7.709 -5.188 -31.383 1.00 90.50 91 GLU A N 1
ATOM 695 C CA . GLU A 1 91 ? 8.954 -5.802 -31.868 1.00 90.50 91 GLU A CA 1
ATOM 696 C C . GLU A 1 91 ? 10.066 -4.767 -32.070 1.00 90.50 91 GLU A C 1
ATOM 698 O O . GLU A 1 91 ? 11.200 -4.960 -31.640 1.00 90.50 91 GLU A O 1
ATOM 703 N N . LEU A 1 92 ? 9.750 -3.652 -32.731 1.00 92.06 92 LEU A N 1
ATOM 704 C CA . LEU A 1 92 ? 10.736 -2.621 -33.046 1.00 92.06 92 LEU A CA 1
ATOM 705 C C . LEU A 1 92 ? 11.037 -1.708 -31.857 1.00 92.06 92 LEU A C 1
ATOM 707 O O . LEU A 1 92 ? 12.165 -1.227 -31.723 1.00 92.06 92 LEU A O 1
ATOM 711 N N . ALA A 1 93 ? 10.051 -1.467 -30.991 1.00 91.31 93 ALA A N 1
ATOM 712 C CA . ALA A 1 93 ? 10.226 -0.700 -29.763 1.00 91.31 93 ALA A CA 1
ATOM 713 C C . ALA A 1 93 ? 11.083 -1.453 -28.735 1.00 91.31 93 ALA A C 1
ATOM 715 O O . ALA A 1 93 ? 11.749 -0.805 -27.928 1.00 91.31 93 ALA A O 1
ATOM 716 N N . ALA A 1 94 ? 11.111 -2.789 -28.789 1.00 82.75 94 ALA A N 1
ATOM 717 C CA . ALA A 1 94 ? 12.021 -3.617 -27.999 1.00 82.75 94 ALA A CA 1
ATOM 718 C C . ALA A 1 94 ? 13.502 -3.463 -28.418 1.00 82.75 94 ALA A C 1
ATOM 720 O O . ALA A 1 94 ? 14.393 -3.780 -27.632 1.00 82.75 94 ALA A O 1
ATOM 721 N N . GLY A 1 95 ? 13.776 -2.914 -29.612 1.00 75.50 95 GLY A N 1
ATOM 722 C CA . GLY A 1 95 ? 15.124 -2.746 -30.166 1.00 75.50 95 GLY A CA 1
ATOM 723 C C . GLY A 1 95 ? 15.683 -4.029 -30.803 1.00 75.50 95 GLY A C 1
ATOM 724 O O . GLY A 1 95 ? 15.026 -5.069 -30.768 1.00 75.50 95 GLY A O 1
ATOM 725 N N . PRO A 1 96 ? 16.883 -3.985 -31.428 1.00 55.97 96 PRO A N 1
ATOM 726 C CA . PRO A 1 96 ? 17.575 -5.209 -31.812 1.00 55.97 96 PRO A CA 1
ATOM 727 C C . PRO A 1 96 ? 17.716 -6.051 -30.553 1.00 55.97 96 PRO A C 1
ATOM 729 O O . PRO A 1 96 ? 18.299 -5.585 -29.574 1.00 55.97 96 PRO A O 1
ATOM 732 N N . LEU A 1 97 ? 17.135 -7.250 -30.583 1.00 41.31 97 LEU A N 1
ATOM 733 C CA . LEU A 1 97 ? 17.285 -8.230 -29.524 1.00 41.31 97 LEU A CA 1
ATOM 734 C C . LEU A 1 97 ? 18.791 -8.387 -29.289 1.00 41.31 97 LEU A C 1
ATOM 736 O O . LEU A 1 97 ? 19.484 -9.051 -30.062 1.00 41.31 97 LEU A O 1
ATOM 740 N N . LEU A 1 98 ? 19.311 -7.758 -28.229 1.00 39.03 98 LEU A N 1
ATOM 741 C CA . LEU A 1 98 ? 20.489 -8.291 -27.562 1.00 39.03 98 LEU A CA 1
ATOM 742 C C . LEU A 1 98 ? 20.181 -9.777 -27.371 1.00 39.03 98 LEU A C 1
ATOM 744 O O . LEU A 1 98 ? 19.033 -10.078 -27.028 1.00 39.03 98 LEU A O 1
ATOM 748 N N . PRO A 1 99 ? 21.128 -10.678 -27.693 1.00 36.09 99 PRO A N 1
ATOM 749 C CA . PRO A 1 99 ? 20.876 -12.109 -27.794 1.00 36.09 99 PRO A CA 1
ATOM 750 C C . PRO A 1 99 ? 19.953 -12.522 -26.661 1.00 36.09 99 PRO A C 1
ATOM 752 O O . PRO A 1 99 ? 20.290 -12.326 -25.494 1.00 36.09 99 PRO A O 1
ATOM 755 N N . THR A 1 100 ? 18.757 -12.982 -27.026 1.00 37.03 100 THR A N 1
ATOM 756 C CA . THR A 1 100 ? 17.720 -13.412 -26.096 1.00 37.03 100 THR A CA 1
ATOM 757 C C . THR A 1 100 ? 18.257 -14.593 -25.304 1.00 37.03 100 THR A C 1
ATOM 759 O O . THR A 1 100 ? 18.021 -15.753 -25.632 1.00 37.03 100 THR A O 1
ATOM 762 N N . VAL A 1 101 ? 18.980 -14.295 -24.230 1.00 39.12 101 VAL A N 1
ATOM 763 C CA . VAL A 1 101 ? 18.852 -15.054 -23.000 1.00 39.12 101 VAL A CA 1
ATOM 764 C C . VAL A 1 101 ? 17.369 -14.958 -22.673 1.00 39.12 101 VAL A C 1
ATOM 766 O O . VAL A 1 101 ? 16.837 -13.856 -22.583 1.00 39.12 101 VAL A O 1
ATOM 769 N N . ARG A 1 102 ? 16.669 -16.090 -22.590 1.00 37.31 102 ARG A N 1
ATOM 770 C CA . ARG A 1 102 ? 15.302 -16.133 -22.060 1.00 37.31 102 ARG A CA 1
ATOM 771 C C . ARG A 1 102 ? 15.321 -15.489 -20.667 1.00 37.31 102 ARG A C 1
ATOM 773 O O . ARG A 1 102 ? 15.751 -16.115 -19.704 1.00 37.31 102 ARG A O 1
ATOM 780 N N . THR A 1 103 ? 14.939 -14.219 -20.584 1.00 45.00 103 THR A N 1
ATOM 781 C CA . THR A 1 103 ? 14.949 -13.401 -19.362 1.00 45.00 103 THR A CA 1
ATOM 782 C C . THR A 1 103 ? 13.697 -13.581 -18.518 1.00 45.00 103 THR A C 1
ATOM 784 O O . THR A 1 103 ? 13.707 -13.179 -17.360 1.00 45.00 103 THR A O 1
ATOM 787 N N . ASP A 1 104 ? 12.659 -14.227 -19.051 1.00 45.34 104 ASP A N 1
ATOM 788 C CA . ASP A 1 104 ? 11.371 -14.365 -18.363 1.00 45.34 104 ASP A CA 1
ATOM 789 C C . ASP A 1 104 ? 11.443 -15.306 -17.141 1.00 45.34 104 ASP A C 1
ATOM 791 O O . ASP A 1 104 ? 10.611 -15.207 -16.248 1.00 45.34 104 ASP A O 1
ATOM 795 N N . ASP A 1 105 ? 12.494 -16.131 -17.025 1.00 57.66 105 ASP A N 1
ATOM 796 C CA . ASP A 1 105 ? 12.693 -17.039 -15.883 1.00 57.66 105 ASP A CA 1
ATOM 797 C C . ASP A 1 105 ? 13.805 -16.602 -14.916 1.00 57.66 105 ASP A C 1
ATOM 799 O O . ASP A 1 105 ? 13.937 -17.158 -13.823 1.00 57.66 105 ASP A O 1
ATOM 803 N N . LEU A 1 106 ? 14.671 -15.650 -15.281 1.00 64.25 106 LEU A N 1
ATOM 804 C CA . LEU A 1 106 ? 15.892 -15.421 -14.499 1.00 64.25 106 LEU A CA 1
ATOM 805 C C . LEU A 1 106 ? 15.642 -14.685 -13.168 1.00 64.25 106 LEU A C 1
ATOM 807 O O . LEU A 1 106 ? 16.144 -15.148 -12.141 1.00 64.25 106 LEU A O 1
ATOM 811 N N . PRO A 1 107 ? 14.857 -13.589 -13.121 1.00 76.94 107 PRO A N 1
ATOM 812 C CA . PRO A 1 107 ? 14.534 -12.937 -11.855 1.00 76.94 107 PRO A CA 1
ATOM 813 C C . PRO A 1 107 ? 13.762 -13.886 -10.943 1.00 76.94 107 PRO A C 1
ATOM 815 O O . PRO A 1 107 ? 14.073 -14.004 -9.759 1.00 76.94 107 PRO A O 1
ATOM 818 N N . GLU A 1 108 ? 12.806 -14.629 -11.501 1.00 84.62 108 GLU A N 1
ATOM 819 C CA . GLU A 1 108 ? 12.025 -15.581 -10.721 1.00 84.62 108 GLU A CA 1
ATOM 820 C C . GLU A 1 108 ? 12.859 -16.759 -10.214 1.00 84.62 108 GLU A C 1
ATOM 822 O O . GLU A 1 108 ? 12.727 -17.131 -9.050 1.00 84.62 108 GLU A O 1
ATOM 827 N N . SER A 1 109 ? 13.735 -17.344 -11.034 1.00 89.38 109 SER A N 1
ATOM 828 C CA . SER A 1 109 ? 14.591 -18.457 -10.602 1.00 89.38 109 SER A CA 1
ATOM 829 C C . SER A 1 109 ? 15.560 -18.042 -9.493 1.00 89.38 109 SER A C 1
ATOM 831 O O . SER A 1 109 ? 15.750 -18.805 -8.545 1.00 89.38 109 SER A O 1
ATOM 833 N N . ILE A 1 110 ? 16.099 -16.816 -9.535 1.00 92.81 110 ILE A N 1
ATOM 834 C CA . ILE A 1 110 ? 16.904 -16.268 -8.434 1.00 92.81 110 ILE A CA 1
ATOM 835 C C . ILE A 1 110 ? 16.044 -16.072 -7.176 1.00 92.81 110 ILE A C 1
ATOM 837 O O . ILE A 1 110 ? 16.467 -16.478 -6.098 1.00 92.81 110 ILE A O 1
ATOM 841 N N . ARG A 1 111 ? 14.823 -15.531 -7.289 1.00 91.44 111 ARG A N 1
ATOM 842 C CA . ARG A 1 111 ? 13.898 -15.358 -6.144 1.00 91.44 111 ARG A CA 1
ATOM 843 C C . ARG A 1 111 ? 13.423 -16.692 -5.539 1.00 91.44 111 ARG A C 1
ATOM 845 O O . ARG A 1 111 ? 13.057 -16.758 -4.364 1.00 91.44 111 ARG A O 1
ATOM 852 N N . ARG A 1 112 ? 13.418 -17.773 -6.327 1.00 93.75 112 ARG A N 1
ATOM 853 C CA . ARG A 1 112 ? 13.135 -19.145 -5.864 1.00 93.75 112 ARG A CA 1
ATOM 854 C C . ARG A 1 112 ? 14.347 -19.827 -5.223 1.00 93.75 112 ARG A C 1
ATOM 856 O O . ARG A 1 112 ? 14.177 -20.888 -4.626 1.00 93.75 112 ARG A O 1
ATOM 863 N N . ASN A 1 113 ? 15.545 -19.251 -5.326 1.00 95.44 113 ASN A N 1
ATOM 864 C CA . ASN A 1 113 ? 16.739 -19.807 -4.704 1.00 95.44 113 ASN A CA 1
ATOM 865 C C . ASN A 1 113 ? 16.582 -19.819 -3.166 1.00 95.44 113 ASN A C 1
ATOM 867 O O . ASN A 1 113 ? 16.176 -18.802 -2.600 1.00 95.44 113 ASN A O 1
ATOM 871 N N . PRO A 1 114 ? 16.903 -20.926 -2.467 1.00 96.81 114 PRO A N 1
ATOM 872 C CA . PRO A 1 114 ? 16.813 -20.991 -1.003 1.00 96.81 114 PRO A CA 1
ATOM 873 C C . PRO A 1 114 ? 17.725 -19.984 -0.282 1.00 96.81 114 PRO A C 1
ATOM 875 O O . PRO A 1 114 ? 17.421 -19.588 0.842 1.00 96.81 114 PRO A O 1
ATOM 878 N N . ASP A 1 115 ? 18.800 -19.530 -0.931 1.00 96.88 115 ASP A N 1
ATOM 879 C CA . ASP A 1 115 ? 19.698 -18.497 -0.408 1.00 96.88 115 ASP A CA 1
ATOM 880 C C . ASP A 1 115 ? 19.169 -17.076 -0.652 1.00 96.88 115 ASP A C 1
ATOM 882 O O . ASP A 1 115 ? 19.794 -16.114 -0.209 1.00 96.88 115 ASP A O 1
ATOM 886 N N . TYR A 1 116 ? 18.054 -16.895 -1.367 1.00 97.81 116 TYR A N 1
ATOM 887 C CA . TYR A 1 116 ? 17.474 -15.570 -1.577 1.00 97.81 116 TYR A CA 1
ATOM 888 C C . TYR A 1 116 ? 17.026 -14.959 -0.249 1.00 97.81 116 TYR A C 1
ATOM 890 O O . TYR A 1 116 ? 16.412 -15.641 0.571 1.00 97.81 116 TYR A O 1
ATOM 898 N N . VAL A 1 117 ? 17.308 -13.671 -0.031 1.00 97.00 117 VAL A N 1
ATOM 899 C CA . VAL A 1 117 ? 17.081 -13.000 1.262 1.00 97.00 117 VAL A CA 1
ATOM 900 C C . VAL A 1 117 ? 15.664 -13.207 1.808 1.00 97.00 117 VAL A C 1
ATOM 902 O O . VAL A 1 117 ? 15.500 -13.513 2.984 1.00 97.00 117 VAL A O 1
ATOM 905 N N . GLU A 1 118 ? 14.645 -13.147 0.952 1.00 94.62 118 GLU A N 1
ATOM 906 C CA . GLU A 1 118 ? 13.243 -13.333 1.346 1.00 94.62 118 GLU A CA 1
ATOM 907 C C . GLU A 1 118 ? 12.908 -14.773 1.771 1.00 94.62 118 GLU A C 1
ATOM 909 O O . GLU A 1 118 ? 11.969 -14.996 2.527 1.00 94.62 118 GLU A O 1
ATOM 914 N N . ARG A 1 119 ? 13.681 -15.758 1.304 1.00 96.12 119 ARG A N 1
ATOM 915 C CA . ARG A 1 119 ? 13.562 -17.169 1.704 1.00 96.12 119 ARG A CA 1
ATOM 916 C C . ARG A 1 119 ? 14.378 -17.477 2.951 1.00 96.12 119 ARG A C 1
ATOM 918 O O . ARG A 1 119 ? 14.009 -18.356 3.726 1.00 96.12 119 ARG A O 1
ATOM 925 N N . ARG A 1 120 ? 15.508 -16.788 3.115 1.00 97.12 120 ARG A N 1
ATOM 926 C CA . ARG A 1 120 ? 16.478 -17.080 4.168 1.00 97.12 120 ARG A CA 1
ATOM 927 C C . ARG A 1 120 ? 16.151 -16.393 5.490 1.00 97.12 120 ARG A C 1
ATOM 929 O O . ARG A 1 120 ? 16.448 -16.971 6.537 1.00 97.12 120 ARG A O 1
ATOM 936 N N . VAL A 1 121 ? 15.581 -15.190 5.442 1.00 96.88 121 VAL A N 1
ATOM 937 C CA . VAL A 1 121 ? 15.176 -14.422 6.625 1.00 96.88 121 VAL A CA 1
ATOM 938 C C . VAL A 1 121 ? 13.851 -14.964 7.160 1.00 96.88 121 VAL A C 1
ATOM 940 O O . VAL A 1 121 ? 12.846 -14.989 6.458 1.00 96.88 121 VAL A O 1
ATOM 943 N N . GLN A 1 122 ? 13.868 -15.407 8.415 1.00 96.62 122 GLN A N 1
ATOM 944 C CA . GLN A 1 122 ? 12.738 -15.997 9.138 1.00 96.62 122 GLN A CA 1
ATOM 945 C C . GLN A 1 122 ? 12.066 -14.998 10.090 1.00 96.62 122 GLN A C 1
ATOM 947 O O . GLN A 1 122 ? 10.909 -15.184 10.457 1.00 96.62 122 GLN A O 1
ATOM 952 N N . GLY A 1 123 ? 12.777 -13.939 10.482 1.00 94.06 123 GLY A N 1
ATOM 953 C CA . GLY A 1 123 ? 12.277 -12.889 11.363 1.00 94.06 123 GLY A CA 1
ATOM 954 C C . GLY A 1 123 ? 13.046 -11.586 11.181 1.00 94.06 123 GLY A C 1
ATOM 955 O O . GLY A 1 123 ? 14.155 -11.573 10.642 1.00 94.06 123 GLY A O 1
ATOM 956 N N . VAL A 1 124 ? 12.446 -10.481 11.616 1.00 97.31 124 VAL A N 1
ATOM 957 C CA . VAL A 1 124 ? 13.087 -9.165 11.612 1.00 97.31 124 VAL A CA 1
ATOM 958 C C . VAL A 1 124 ? 12.892 -8.477 12.954 1.00 97.31 124 VAL A C 1
ATOM 960 O O . VAL A 1 124 ? 11.906 -8.708 13.650 1.00 97.31 124 VAL A O 1
ATOM 963 N N . GLY A 1 125 ? 13.828 -7.607 13.309 1.00 94.12 125 GLY A N 1
ATOM 964 C CA . GLY A 1 125 ? 13.733 -6.764 14.491 1.00 94.12 125 GLY A CA 1
ATOM 965 C C . GLY A 1 125 ? 14.526 -5.479 14.324 1.00 94.12 125 GLY A C 1
ATOM 966 O O . GLY A 1 125 ? 15.163 -5.244 13.297 1.00 94.12 125 GLY A O 1
ATOM 967 N N . ILE A 1 126 ? 14.505 -4.646 15.355 1.00 93.62 126 ILE A N 1
ATOM 968 C CA . ILE A 1 126 ? 15.226 -3.377 15.393 1.00 93.62 126 ILE A CA 1
ATOM 969 C C . ILE A 1 126 ? 16.077 -3.350 16.663 1.00 93.62 126 ILE A C 1
ATOM 971 O O . ILE A 1 126 ? 15.575 -3.595 17.761 1.00 93.62 126 ILE A O 1
ATOM 975 N N . LEU A 1 127 ? 17.374 -3.066 16.523 1.00 88.25 127 LEU A N 1
ATOM 976 C CA . LEU A 1 127 ? 18.284 -2.982 17.666 1.00 88.25 127 LEU A CA 1
ATOM 977 C C . LEU A 1 127 ? 18.231 -1.588 18.306 1.00 88.25 127 LEU A C 1
ATOM 979 O O . LEU A 1 127 ? 19.062 -0.733 18.012 1.00 88.25 127 LEU A O 1
ATOM 983 N N . GLY A 1 128 ? 17.260 -1.379 19.196 1.00 83.75 128 GLY A N 1
ATOM 984 C CA . GLY A 1 128 ? 17.044 -0.094 19.869 1.00 83.75 128 GLY A CA 1
ATOM 985 C C . GLY A 1 128 ? 16.416 0.970 18.962 1.00 83.75 128 GLY A C 1
ATOM 986 O O . GLY A 1 128 ? 16.422 0.845 17.740 1.00 83.75 128 GLY A O 1
ATOM 987 N N . LEU A 1 129 ? 15.861 2.026 19.566 1.00 80.88 129 LEU A N 1
ATOM 988 C CA . LEU A 1 129 ? 15.171 3.086 18.823 1.00 80.88 129 LEU A CA 1
ATOM 989 C C . LEU A 1 129 ? 16.113 3.756 17.804 1.00 80.88 129 LEU A C 1
ATOM 991 O O . LEU A 1 129 ? 17.176 4.256 18.163 1.00 80.88 129 LEU A O 1
ATOM 995 N N . GLY A 1 130 ? 15.720 3.763 16.534 1.00 84.00 130 GLY A N 1
ATOM 996 C CA . GLY A 1 130 ? 16.475 4.269 15.389 1.00 84.00 130 GLY A CA 1
ATOM 997 C C . GLY A 1 130 ? 17.591 3.346 14.886 1.00 84.00 130 GLY A C 1
ATOM 998 O O . GLY A 1 130 ? 18.244 3.681 13.900 1.00 84.00 130 GLY A O 1
ATOM 999 N N . GLY A 1 131 ? 17.825 2.194 15.524 1.00 91.00 131 GLY A N 1
ATOM 1000 C CA . GLY A 1 131 ? 18.938 1.299 15.203 1.00 91.00 131 GLY A CA 1
ATOM 1001 C C . GLY A 1 131 ? 18.767 0.503 13.902 1.00 91.00 131 GLY A C 1
ATOM 1002 O O . GLY A 1 131 ? 17.691 0.515 13.299 1.00 91.00 131 GLY A O 1
ATOM 1003 N N . PRO A 1 132 ? 19.808 -0.219 13.448 1.00 96.50 132 PRO A N 1
ATOM 1004 C CA . PRO A 1 132 ? 19.743 -1.036 12.238 1.00 96.50 132 PRO A CA 1
ATOM 1005 C C . PRO A 1 132 ? 18.704 -2.158 12.360 1.00 96.50 132 PRO A C 1
ATOM 1007 O O . PRO A 1 132 ? 18.324 -2.572 13.462 1.00 96.50 132 PRO A O 1
ATOM 1010 N N . PHE A 1 133 ? 18.287 -2.693 11.213 1.00 97.19 133 PHE A N 1
ATOM 1011 C CA . PHE A 1 133 ? 17.441 -3.878 11.179 1.00 97.19 133 PHE A CA 1
ATOM 1012 C C . PHE A 1 133 ? 18.255 -5.122 11.510 1.00 97.19 133 PHE A C 1
ATOM 1014 O O . PHE A 1 133 ? 19.310 -5.364 10.923 1.00 97.19 133 PHE A O 1
ATOM 1021 N N . ARG A 1 134 ? 17.742 -5.922 12.440 1.00 97.12 134 ARG A N 1
ATOM 1022 C CA . ARG A 1 134 ? 18.201 -7.280 12.715 1.00 97.12 134 ARG A CA 1
ATOM 1023 C C . ARG A 1 134 ? 17.456 -8.234 11.785 1.00 97.12 134 ARG A C 1
ATOM 1025 O O . ARG A 1 134 ? 16.230 -8.210 11.758 1.00 97.12 134 ARG A O 1
ATOM 1032 N N . MET A 1 135 ? 18.192 -9.066 11.059 1.00 97.75 135 MET A N 1
ATOM 1033 C CA . MET A 1 135 ? 17.663 -10.092 10.163 1.00 97.75 135 MET A CA 1
ATOM 1034 C C . MET A 1 135 ? 17.946 -11.466 10.746 1.00 97.75 135 MET A C 1
ATOM 1036 O O . MET A 1 135 ? 19.105 -11.874 10.822 1.00 97.75 135 MET A O 1
ATOM 1040 N N . ASP A 1 136 ? 16.897 -12.170 11.151 1.00 97.44 136 ASP A N 1
ATOM 1041 C CA . ASP A 1 136 ? 16.995 -13.461 11.823 1.00 97.44 136 ASP A CA 1
ATOM 1042 C C . ASP A 1 136 ? 16.964 -14.574 10.771 1.00 97.44 136 ASP A C 1
ATOM 1044 O O . ASP A 1 136 ? 15.992 -14.726 10.035 1.00 97.44 136 ASP A O 1
ATOM 1048 N N . ILE A 1 137 ? 18.048 -15.343 10.667 1.00 97.31 137 ILE A N 1
ATOM 1049 C CA . ILE A 1 137 ? 18.222 -16.428 9.682 1.00 97.31 137 ILE A CA 1
ATOM 1050 C C . ILE A 1 137 ? 18.249 -17.811 10.341 1.00 97.31 137 ILE A C 1
ATOM 1052 O O . ILE A 1 137 ? 18.551 -18.820 9.703 1.00 97.31 137 ILE A O 1
ATOM 1056 N N . GLY A 1 138 ? 17.959 -17.876 11.631 1.00 95.25 138 GLY A N 1
ATOM 1057 C CA . GLY A 1 138 ? 17.749 -19.114 12.359 1.00 95.25 138 GLY A CA 1
ATOM 1058 C C . GLY A 1 138 ? 16.959 -18.816 13.617 1.00 95.25 138 GLY A C 1
ATOM 1059 O O . GLY A 1 138 ? 17.317 -17.903 14.362 1.00 95.25 138 GLY A O 1
ATOM 1060 N N . LEU A 1 139 ? 15.902 -19.587 13.836 1.00 95.12 139 LEU A N 1
ATOM 1061 C CA . LEU A 1 139 ? 15.070 -19.540 15.031 1.00 95.12 139 LEU A CA 1
ATOM 1062 C C . LEU A 1 139 ? 15.160 -20.884 15.766 1.00 95.12 139 LEU A C 1
ATOM 1064 O O . LEU A 1 139 ? 15.320 -21.927 15.129 1.00 95.12 139 LEU A O 1
ATOM 1068 N N . ASP A 1 140 ? 15.096 -20.864 17.096 1.00 96.31 140 ASP A N 1
ATOM 1069 C CA . ASP A 1 140 ? 14.936 -22.080 17.898 1.00 96.31 140 ASP A CA 1
ATOM 1070 C C . ASP A 1 140 ? 13.460 -22.519 18.002 1.00 96.31 140 ASP A C 1
ATOM 1072 O O . ASP A 1 140 ? 12.565 -21.938 17.386 1.00 96.31 140 ASP A O 1
ATOM 1076 N N . ALA A 1 141 ? 13.193 -23.561 18.797 1.00 94.94 141 ALA A N 1
ATOM 1077 C CA . ALA A 1 141 ? 11.844 -24.089 19.013 1.00 94.94 141 ALA A CA 1
ATOM 1078 C C . ALA A 1 141 ? 10.876 -23.094 19.687 1.00 94.94 141 ALA A C 1
ATOM 1080 O O . ALA A 1 141 ? 9.664 -23.271 19.592 1.00 94.94 141 ALA A O 1
ATOM 1081 N N . ASN A 1 142 ? 11.395 -22.051 20.341 1.00 93.31 142 ASN A N 1
ATOM 1082 C CA . ASN A 1 142 ? 10.613 -20.993 20.980 1.00 93.31 142 ASN A CA 1
ATOM 1083 C C . ASN A 1 142 ? 10.513 -19.741 20.096 1.00 93.31 142 ASN A C 1
ATOM 1085 O O . ASN A 1 142 ? 10.118 -18.683 20.585 1.00 93.31 142 ASN A O 1
ATOM 1089 N N . MET A 1 143 ? 10.879 -19.843 18.812 1.00 91.56 143 MET A N 1
ATOM 1090 C CA . MET A 1 143 ? 10.932 -18.724 17.866 1.00 91.56 143 MET A CA 1
ATOM 1091 C C . MET A 1 143 ? 11.935 -17.630 18.263 1.00 91.56 143 MET A C 1
ATOM 1093 O O . MET A 1 143 ? 11.830 -16.492 17.801 1.00 91.56 143 MET A O 1
ATOM 1097 N N . MET A 1 144 ? 12.929 -17.956 19.094 1.00 93.25 144 MET A N 1
ATOM 1098 C CA . MET A 1 144 ? 13.979 -17.014 19.468 1.00 93.25 144 MET A CA 1
ATOM 1099 C C . MET A 1 144 ? 15.106 -17.031 18.427 1.00 93.25 144 MET A C 1
ATOM 1101 O O . MET A 1 144 ? 15.512 -18.110 17.983 1.00 93.25 144 MET A O 1
ATOM 1105 N N . PRO A 1 145 ? 15.654 -15.866 18.037 1.00 94.44 145 PRO A N 1
ATOM 1106 C CA . PRO A 1 145 ? 16.762 -15.808 17.092 1.00 94.44 145 PRO A CA 1
ATOM 1107 C C . PRO A 1 145 ? 18.015 -16.493 17.635 1.00 94.44 145 PRO A C 1
ATOM 1109 O O . PRO A 1 145 ? 18.558 -16.093 18.662 1.00 94.44 145 PRO A O 1
ATOM 1112 N N . THR A 1 146 ? 18.507 -17.497 16.913 1.00 97.06 146 THR A N 1
ATOM 1113 C CA . THR A 1 146 ? 19.786 -18.175 17.193 1.00 97.06 146 THR A CA 1
ATOM 1114 C C . THR A 1 146 ? 20.915 -17.664 16.308 1.00 97.06 146 THR A C 1
ATOM 1116 O O . THR A 1 146 ? 22.088 -17.781 16.661 1.00 97.06 146 THR A O 1
ATOM 1119 N N . ARG A 1 147 ? 20.574 -17.079 15.154 1.00 97.38 147 ARG A N 1
ATOM 1120 C CA . ARG A 1 147 ? 21.530 -16.475 14.227 1.00 97.38 147 ARG A CA 1
ATOM 1121 C C . ARG A 1 147 ? 20.901 -15.291 13.517 1.00 97.38 147 ARG A C 1
ATOM 1123 O O . ARG A 1 147 ? 19.853 -15.430 12.885 1.00 97.38 147 ARG A O 1
ATOM 1130 N N . SER A 1 148 ? 21.603 -14.166 13.555 1.00 97.06 148 SER A N 1
ATOM 1131 C CA . SER A 1 148 ? 21.154 -12.925 12.939 1.00 97.06 148 SER A CA 1
ATOM 1132 C C . SER A 1 148 ? 22.321 -12.153 12.338 1.00 97.06 148 SER A C 1
ATOM 1134 O O . SER A 1 148 ? 23.465 -12.304 12.764 1.00 97.06 148 SER A O 1
ATOM 1136 N N . PHE A 1 149 ? 22.020 -11.276 11.389 1.00 97.00 149 PHE A N 1
ATOM 1137 C CA . PHE A 1 149 ? 22.933 -10.221 10.953 1.00 97.00 149 PHE A CA 1
ATOM 1138 C C . PHE A 1 149 ? 22.215 -8.872 10.979 1.00 97.00 149 PHE A C 1
ATOM 1140 O O . PHE A 1 149 ? 20.990 -8.811 11.085 1.00 97.00 149 PHE A O 1
ATOM 1147 N N . PHE A 1 150 ? 22.977 -7.785 10.904 1.00 96.69 150 PHE A N 1
ATOM 1148 C CA . PHE A 1 150 ? 22.434 -6.432 10.961 1.00 96.69 150 PHE A CA 1
ATOM 1149 C C . PHE A 1 150 ? 22.594 -5.727 9.625 1.00 96.69 150 PHE A C 1
ATOM 1151 O O . PHE A 1 150 ? 23.598 -5.900 8.932 1.00 96.69 150 PHE A O 1
ATOM 1158 N N . MET A 1 151 ? 21.603 -4.915 9.277 1.00 96.56 151 MET A N 1
ATOM 1159 C CA . MET A 1 151 ? 21.595 -4.153 8.042 1.00 96.56 151 MET A CA 1
ATOM 1160 C C . MET A 1 151 ? 21.084 -2.738 8.281 1.00 96.56 151 MET A C 1
ATOM 1162 O O . MET A 1 151 ? 20.113 -2.518 9.005 1.00 96.56 151 MET A O 1
ATOM 1166 N N . ASP A 1 152 ? 21.750 -1.773 7.657 1.00 96.75 152 ASP A N 1
ATOM 1167 C CA . ASP A 1 152 ? 21.370 -0.370 7.760 1.00 96.75 152 ASP A CA 1
ATOM 1168 C C . ASP A 1 152 ? 19.973 -0.129 7.158 1.00 96.75 152 ASP A C 1
ATOM 1170 O O . ASP A 1 152 ? 19.625 -0.700 6.120 1.00 96.75 152 ASP A O 1
ATOM 1174 N N . ARG A 1 153 ? 19.168 0.726 7.801 1.00 94.31 153 ARG A N 1
ATOM 1175 C CA . ARG A 1 153 ? 17.795 1.019 7.360 1.00 94.31 153 ARG A CA 1
ATOM 1176 C C . ARG A 1 153 ? 17.735 1.650 5.976 1.00 94.31 153 ARG A C 1
ATOM 1178 O O . ARG A 1 153 ? 16.802 1.374 5.229 1.00 94.31 153 ARG A O 1
ATOM 1185 N N . SER A 1 154 ? 18.732 2.462 5.625 1.00 94.69 154 SER A N 1
ATOM 1186 C CA . SER A 1 154 ? 18.811 3.159 4.334 1.00 94.69 154 SER A CA 1
ATOM 1187 C C . SER A 1 154 ? 18.897 2.210 3.138 1.00 94.69 154 SER A C 1
ATOM 1189 O O . SER A 1 154 ? 18.674 2.617 2.001 1.00 94.69 154 SER A O 1
ATOM 1191 N N . ARG A 1 155 ? 19.182 0.928 3.382 1.00 96.06 155 ARG A N 1
ATOM 1192 C CA . ARG A 1 155 ? 19.196 -0.111 2.354 1.00 96.06 155 ARG A CA 1
ATOM 1193 C C . ARG A 1 155 ? 17.796 -0.513 1.880 1.00 96.06 155 ARG A C 1
ATOM 1195 O O . ARG A 1 155 ? 17.686 -1.168 0.845 1.00 96.06 155 ARG A O 1
ATOM 1202 N N . PHE A 1 156 ? 16.744 -0.150 2.616 1.00 96.94 156 PHE A N 1
ATOM 1203 C CA . PHE A 1 156 ? 15.370 -0.557 2.335 1.00 96.94 156 PHE A CA 1
ATOM 1204 C C . PHE A 1 156 ? 14.516 0.616 1.872 1.00 96.94 156 PHE A C 1
ATOM 1206 O O . PHE A 1 156 ? 14.440 1.661 2.516 1.00 96.94 156 PHE A O 1
ATOM 1213 N N . ASN A 1 157 ? 13.773 0.397 0.794 1.00 95.31 157 ASN A N 1
ATOM 1214 C CA . ASN A 1 157 ? 12.778 1.337 0.301 1.00 95.31 157 ASN A CA 1
ATOM 1215 C C . ASN A 1 157 ? 11.428 1.049 0.975 1.00 95.31 157 ASN A C 1
ATOM 1217 O O . ASN A 1 157 ? 10.541 0.423 0.394 1.00 95.31 157 ASN A O 1
ATOM 1221 N N . LEU A 1 158 ? 11.299 1.453 2.244 1.00 89.56 158 LEU A N 1
ATOM 1222 C CA . LEU A 1 158 ? 10.100 1.181 3.048 1.00 89.56 158 LEU A CA 1
ATOM 1223 C C . LEU A 1 158 ? 8.923 2.096 2.705 1.00 89.56 158 LEU A C 1
ATOM 1225 O O . LEU A 1 158 ? 7.778 1.677 2.852 1.00 89.56 158 LEU A O 1
ATOM 1229 N N . VAL A 1 159 ? 9.180 3.321 2.243 1.00 86.38 159 VAL A N 1
ATOM 1230 C CA . VAL A 1 159 ? 8.133 4.331 2.013 1.00 86.38 159 VAL A CA 1
ATOM 1231 C C . VAL A 1 159 ? 7.605 4.265 0.582 1.00 86.38 159 VAL A C 1
ATOM 1233 O O . VAL A 1 159 ? 6.418 4.031 0.372 1.00 86.38 159 VAL A O 1
ATOM 1236 N N . SER A 1 160 ? 8.483 4.420 -0.407 1.00 88.62 160 SER A N 1
ATOM 1237 C CA . SER A 1 160 ? 8.138 4.408 -1.828 1.00 88.62 160 SER A CA 1
ATOM 1238 C C . SER A 1 160 ? 8.863 3.276 -2.540 1.00 88.62 160 SER A C 1
ATOM 1240 O O . SER A 1 160 ? 10.062 3.095 -2.362 1.00 88.62 160 SER A O 1
ATOM 1242 N N . ASP A 1 161 ? 8.145 2.515 -3.363 1.00 91.00 161 ASP A N 1
ATOM 1243 C CA . ASP A 1 161 ? 8.775 1.487 -4.186 1.00 91.00 161 ASP A CA 1
ATOM 1244 C C . ASP A 1 161 ? 9.309 2.120 -5.485 1.00 91.00 161 ASP A C 1
ATOM 1246 O O . ASP A 1 161 ? 8.489 2.575 -6.292 1.00 91.00 161 ASP A O 1
ATOM 1250 N N . PRO A 1 162 ? 10.640 2.160 -5.717 1.00 91.44 162 PRO A N 1
ATOM 1251 C CA . PRO A 1 162 ? 11.225 2.802 -6.897 1.00 91.44 162 PRO A CA 1
ATOM 1252 C C . PRO A 1 162 ? 10.744 2.197 -8.222 1.00 91.44 162 PRO A C 1
ATOM 1254 O O . PRO A 1 162 ? 10.771 2.875 -9.248 1.00 91.44 162 PRO A O 1
ATOM 1257 N N . PHE A 1 163 ? 10.264 0.951 -8.213 1.00 91.19 163 PHE A N 1
ATOM 1258 C CA . PHE A 1 163 ? 9.737 0.281 -9.402 1.00 91.19 163 PHE A CA 1
ATOM 1259 C C . PHE A 1 163 ? 8.329 0.761 -9.796 1.00 91.19 163 PHE A C 1
ATOM 1261 O O . PHE A 1 163 ? 7.887 0.510 -10.914 1.00 91.19 163 PHE A O 1
ATOM 1268 N N . THR A 1 164 ? 7.619 1.494 -8.930 1.00 86.38 164 THR A N 1
ATOM 1269 C CA . THR A 1 164 ? 6.260 1.975 -9.229 1.00 86.38 164 THR A CA 1
ATOM 1270 C C . THR A 1 164 ? 6.269 2.914 -10.435 1.00 86.38 164 THR A C 1
ATOM 1272 O O . THR A 1 164 ? 6.847 3.997 -10.385 1.00 86.38 164 THR A O 1
ATOM 1275 N N . GLY A 1 165 ? 5.599 2.508 -11.518 1.00 84.75 165 GLY A N 1
ATOM 1276 C CA . GLY A 1 165 ? 5.515 3.288 -12.757 1.00 84.75 165 GLY A CA 1
ATOM 1277 C C . GLY A 1 165 ? 6.751 3.199 -13.660 1.00 84.75 165 GLY A C 1
ATOM 1278 O O . GLY A 1 165 ? 6.796 3.894 -14.673 1.00 84.75 165 GLY A O 1
ATOM 1279 N N . ASN A 1 166 ? 7.725 2.345 -13.331 1.00 86.19 166 ASN A N 1
ATOM 1280 C CA . ASN A 1 166 ? 8.926 2.113 -14.130 1.00 86.19 166 ASN A CA 1
ATOM 1281 C C . ASN A 1 166 ? 9.002 0.651 -14.588 1.00 86.19 166 ASN A C 1
ATOM 1283 O O . ASN A 1 166 ? 8.521 -0.253 -13.909 1.00 86.19 166 ASN A O 1
ATOM 1287 N N . ALA A 1 167 ? 9.638 0.404 -15.731 1.00 86.88 167 ALA A N 1
ATOM 1288 C CA . ALA A 1 167 ? 9.939 -0.953 -16.172 1.00 86.88 167 ALA A CA 1
ATOM 1289 C C . ALA A 1 167 ? 11.129 -1.531 -15.383 1.00 86.88 167 ALA A C 1
ATOM 1291 O O . ALA A 1 167 ? 12.161 -0.877 -15.220 1.00 86.88 167 ALA A O 1
ATOM 1292 N N . GLU A 1 168 ? 10.987 -2.767 -14.907 1.00 91.19 168 GLU A N 1
ATOM 1293 C CA . GLU A 1 168 ? 12.018 -3.502 -14.169 1.00 91.19 168 GLU A CA 1
ATOM 1294 C C . GLU A 1 168 ? 13.042 -4.127 -15.130 1.00 91.19 168 GLU A C 1
ATOM 1296 O O . GLU A 1 168 ? 12.673 -4.826 -16.073 1.00 91.19 168 GLU A O 1
ATOM 1301 N N . ILE A 1 169 ? 14.336 -3.909 -14.873 1.00 90.62 169 ILE A N 1
ATOM 1302 C CA . ILE A 1 169 ? 15.429 -4.601 -15.567 1.00 90.62 169 ILE A CA 1
ATOM 1303 C C . ILE A 1 169 ? 16.362 -5.227 -14.530 1.00 90.62 169 ILE A C 1
ATOM 1305 O O . ILE A 1 169 ? 17.145 -4.535 -13.877 1.00 90.62 169 ILE A O 1
ATOM 1309 N N . ALA A 1 170 ? 16.323 -6.553 -14.416 1.00 93.31 170 ALA A N 1
ATOM 1310 C CA . ALA A 1 170 ? 17.297 -7.308 -13.638 1.00 93.31 170 ALA A CA 1
ATOM 1311 C C . ALA A 1 170 ? 18.514 -7.652 -14.508 1.00 93.31 170 ALA A C 1
ATOM 1313 O O . ALA A 1 170 ? 18.381 -8.318 -15.537 1.00 93.31 170 ALA A O 1
ATOM 1314 N N . LEU A 1 171 ? 19.713 -7.249 -14.090 1.00 92.62 171 LEU A N 1
ATOM 1315 C CA . LEU A 1 171 ? 20.942 -7.743 -14.702 1.00 92.62 171 LEU A CA 1
ATOM 1316 C C . LEU A 1 171 ? 21.101 -9.238 -14.428 1.00 92.62 171 LEU A C 1
ATOM 1318 O O . LEU A 1 171 ? 20.798 -9.735 -13.340 1.00 92.62 171 LEU A O 1
ATOM 1322 N N . THR A 1 172 ? 21.598 -9.957 -15.430 1.00 87.69 172 THR A N 1
ATOM 1323 C CA . THR A 1 172 ? 21.737 -11.407 -15.364 1.00 87.69 172 THR A CA 1
ATOM 1324 C C . THR A 1 172 ? 22.886 -11.817 -14.446 1.00 87.69 172 THR A C 1
ATOM 1326 O O . THR A 1 172 ? 24.013 -11.354 -14.621 1.00 87.69 172 THR A O 1
ATOM 1329 N N . GLY A 1 173 ? 22.618 -12.754 -13.535 1.00 89.50 173 GLY A N 1
ATOM 1330 C CA . GLY A 1 173 ? 23.625 -13.375 -12.675 1.00 89.50 173 GLY A CA 1
ATOM 1331 C C . GLY A 1 173 ? 23.598 -12.895 -11.224 1.00 89.50 173 GLY A C 1
ATOM 1332 O O . GLY A 1 173 ? 22.856 -11.989 -10.847 1.00 89.50 173 GLY A O 1
ATOM 1333 N N . ILE A 1 174 ? 24.414 -13.555 -10.401 1.00 95.94 174 ILE A N 1
ATOM 1334 C CA . ILE A 1 174 ? 24.621 -13.215 -8.994 1.00 95.94 174 ILE A CA 1
ATOM 1335 C C . ILE A 1 174 ? 26.080 -12.797 -8.841 1.00 95.94 174 ILE A C 1
ATOM 1337 O O . ILE A 1 174 ? 26.988 -13.615 -8.996 1.00 95.94 174 ILE A O 1
ATOM 1341 N N . TYR A 1 175 ? 26.307 -11.523 -8.548 1.00 96.06 175 TYR A N 1
ATOM 1342 C CA . TYR A 1 175 ? 27.644 -10.972 -8.385 1.00 96.06 175 TYR A CA 1
ATOM 1343 C C . TYR A 1 175 ? 28.267 -11.403 -7.040 1.00 96.06 175 TYR A C 1
ATOM 1345 O O . TYR A 1 175 ? 27.553 -11.549 -6.044 1.00 96.06 175 TYR A O 1
ATOM 1353 N N . PRO A 1 176 ? 29.599 -11.564 -6.967 1.00 95.94 176 PRO A N 1
ATOM 1354 C CA . PRO A 1 176 ? 30.306 -11.910 -5.730 1.00 95.94 176 PRO A CA 1
ATOM 1355 C C . PRO A 1 176 ? 30.144 -10.914 -4.576 1.00 95.94 176 PRO A C 1
ATOM 1357 O O . PRO A 1 176 ? 30.348 -11.286 -3.427 1.00 95.94 176 PRO A O 1
ATOM 1360 N N . SER A 1 177 ? 29.838 -9.646 -4.866 1.00 96.25 177 SER A N 1
ATOM 1361 C CA . SER A 1 177 ? 29.671 -8.609 -3.847 1.00 96.25 177 SER A CA 1
ATOM 1362 C C . SER A 1 177 ? 28.747 -7.488 -4.307 1.00 96.25 177 SER A C 1
ATOM 1364 O O . SER A 1 177 ? 28.535 -7.276 -5.505 1.00 96.25 177 SER A O 1
ATOM 1366 N N . GLU A 1 178 ? 28.237 -6.728 -3.339 1.00 97.00 178 GLU A N 1
ATOM 1367 C CA . GLU A 1 178 ? 27.387 -5.566 -3.594 1.00 97.00 178 GLU A CA 1
ATOM 1368 C C . GLU A 1 178 ? 28.079 -4.529 -4.484 1.00 97.00 178 GLU A C 1
ATOM 1370 O O . GLU A 1 178 ? 27.497 -4.039 -5.449 1.00 97.00 178 GLU A O 1
ATOM 1375 N N . THR A 1 179 ? 29.348 -4.227 -4.202 1.00 97.06 179 THR A N 1
ATOM 1376 C CA . THR A 1 179 ? 30.132 -3.253 -4.968 1.00 97.06 179 THR A CA 1
ATOM 1377 C C . THR A 1 179 ? 30.212 -3.633 -6.445 1.00 97.06 179 THR A C 1
ATOM 1379 O O . THR A 1 179 ? 30.079 -2.762 -7.306 1.00 97.06 179 THR A O 1
ATOM 1382 N N . GLN A 1 180 ? 30.386 -4.924 -6.750 1.00 95.94 180 GLN A N 1
ATOM 1383 C CA . GLN A 1 180 ? 30.430 -5.415 -8.129 1.00 95.94 180 GLN A CA 1
ATOM 1384 C C . GLN A 1 180 ? 29.055 -5.353 -8.800 1.00 95.94 180 GLN A C 1
ATOM 1386 O O . GLN A 1 180 ? 28.963 -4.897 -9.938 1.00 95.94 180 GLN A O 1
ATOM 1391 N N . ALA A 1 181 ? 27.986 -5.727 -8.092 1.00 96.56 181 ALA A N 1
ATOM 1392 C CA . ALA A 1 181 ? 26.626 -5.600 -8.611 1.00 96.56 181 ALA A CA 1
ATOM 1393 C C . ALA A 1 181 ? 26.262 -4.140 -8.915 1.00 96.56 181 ALA A C 1
ATOM 1395 O O . ALA A 1 181 ? 25.774 -3.838 -10.001 1.00 96.56 181 ALA A O 1
ATOM 1396 N N . LEU A 1 182 ? 26.561 -3.211 -8.004 1.00 95.94 182 LEU A N 1
ATOM 1397 C CA . LEU A 1 182 ? 26.326 -1.781 -8.213 1.00 95.94 182 LEU A CA 1
ATOM 1398 C C . LEU A 1 182 ? 27.180 -1.215 -9.354 1.00 95.94 182 LEU A C 1
ATOM 1400 O O . LEU A 1 182 ? 26.702 -0.382 -10.124 1.00 95.94 182 LEU A O 1
ATOM 1404 N N . ALA A 1 183 ? 28.434 -1.659 -9.491 1.00 93.81 183 ALA A N 1
ATOM 1405 C CA . ALA A 1 183 ? 29.277 -1.284 -10.622 1.00 93.81 183 ALA A CA 1
ATOM 1406 C C . ALA A 1 183 ? 28.686 -1.770 -11.953 1.00 93.81 183 ALA A C 1
ATOM 1408 O O . ALA A 1 183 ? 28.660 -1.001 -12.912 1.00 93.81 183 ALA A O 1
ATOM 1409 N N . ALA A 1 184 ? 28.144 -2.989 -11.997 1.00 94.12 184 ALA A N 1
ATOM 1410 C CA . ALA A 1 184 ? 27.474 -3.519 -13.179 1.00 94.12 184 ALA A CA 1
ATOM 1411 C C . ALA A 1 184 ? 26.181 -2.759 -13.513 1.00 94.12 184 ALA A C 1
ATOM 1413 O O . ALA A 1 184 ? 25.974 -2.389 -14.668 1.00 94.12 184 ALA A O 1
ATOM 1414 N N . VAL A 1 185 ? 25.351 -2.442 -12.510 1.00 94.38 185 VAL A N 1
ATOM 1415 C CA . VAL A 1 185 ? 24.145 -1.612 -12.689 1.00 94.38 185 VAL A CA 1
ATOM 1416 C C . VAL A 1 185 ? 24.511 -0.262 -13.303 1.00 94.38 185 VAL A C 1
ATOM 1418 O O . VAL A 1 185 ? 23.925 0.127 -14.314 1.00 94.38 185 VAL A O 1
ATOM 1421 N N . ARG A 1 186 ? 25.530 0.421 -12.764 1.00 94.12 186 ARG A N 1
ATOM 1422 C CA . ARG A 1 186 ? 26.020 1.698 -13.312 1.00 94.12 186 ARG A CA 1
ATOM 1423 C C . ARG A 1 186 ? 26.609 1.553 -14.718 1.00 94.12 186 ARG A C 1
ATOM 1425 O O . ARG A 1 186 ? 26.348 2.395 -15.570 1.00 94.12 186 ARG A O 1
ATOM 1432 N N . GLY A 1 187 ? 27.377 0.493 -14.960 1.00 91.38 187 GLY A N 1
ATOM 1433 C CA . GLY A 1 187 ? 28.043 0.225 -16.237 1.00 91.38 187 GLY A CA 1
ATOM 1434 C C . GLY A 1 187 ? 27.109 -0.233 -17.359 1.00 91.38 187 GLY A C 1
ATOM 1435 O O . GLY A 1 187 ? 27.501 -0.192 -18.520 1.00 91.38 187 GLY A O 1
ATOM 1436 N N . SER A 1 188 ? 25.873 -0.631 -17.042 1.00 91.75 188 SER A N 1
ATOM 1437 C CA . SER A 1 188 ? 24.907 -1.129 -18.031 1.00 91.75 188 SER A CA 1
ATOM 1438 C C . SER A 1 188 ? 24.502 -0.093 -19.087 1.00 91.75 188 SER A C 1
ATOM 1440 O O . SER A 1 188 ? 24.053 -0.463 -20.168 1.00 91.75 188 SER A O 1
ATOM 1442 N N . GLY A 1 189 ? 24.596 1.208 -18.779 1.00 87.94 189 GLY A N 1
ATOM 1443 C CA . GLY A 1 189 ? 24.074 2.278 -19.641 1.00 87.94 189 GLY A CA 1
ATOM 1444 C C . GLY A 1 189 ? 22.542 2.285 -19.785 1.00 87.94 189 GLY A C 1
ATOM 1445 O O . GLY A 1 189 ? 21.997 3.083 -20.553 1.00 87.94 189 GLY A O 1
ATOM 1446 N N . LEU A 1 190 ? 21.845 1.416 -19.040 1.00 84.62 190 LEU A N 1
ATOM 1447 C CA . LEU A 1 190 ? 20.390 1.244 -19.060 1.00 84.62 190 LEU A CA 1
ATOM 1448 C C . LEU A 1 190 ? 19.667 2.136 -18.044 1.00 84.62 190 LEU A C 1
ATOM 1450 O O . LEU A 1 190 ? 18.440 2.147 -18.007 1.00 84.62 190 LEU A O 1
ATOM 1454 N N . ASN A 1 191 ? 20.405 2.903 -17.238 1.00 75.81 191 ASN A N 1
ATOM 1455 C CA . ASN A 1 191 ? 19.832 3.837 -16.274 1.00 75.81 191 ASN A CA 1
ATOM 1456 C C . ASN A 1 191 ? 19.296 5.087 -17.001 1.00 75.81 191 ASN A C 1
ATOM 1458 O O . ASN A 1 191 ? 19.936 6.137 -17.043 1.00 75.81 191 ASN A O 1
ATOM 1462 N N . ARG A 1 192 ? 18.154 4.922 -17.673 1.00 79.44 192 ARG A N 1
ATOM 1463 C CA . ARG A 1 192 ? 17.424 5.950 -18.422 1.00 79.44 192 ARG A CA 1
ATOM 1464 C C . ARG A 1 192 ? 16.040 6.133 -17.806 1.00 79.44 192 ARG A C 1
ATOM 1466 O O . ARG A 1 192 ? 15.516 5.224 -17.168 1.00 79.44 192 ARG A O 1
ATOM 1473 N N . THR A 1 193 ? 15.428 7.294 -18.034 1.00 74.56 193 THR A N 1
ATOM 1474 C CA . THR A 1 193 ? 14.067 7.595 -17.570 1.00 74.56 193 THR A CA 1
ATOM 1475 C C . THR A 1 193 ? 13.090 6.486 -17.977 1.00 74.56 193 THR A C 1
ATOM 1477 O O . THR A 1 193 ? 13.055 6.093 -19.143 1.00 74.56 193 THR A O 1
ATOM 1480 N N . GLY A 1 194 ? 12.302 5.994 -17.017 1.00 84.94 194 GLY A N 1
ATOM 1481 C CA . GLY A 1 194 ? 11.300 4.943 -17.225 1.00 84.94 194 GLY A CA 1
ATOM 1482 C C . GLY A 1 194 ? 11.774 3.513 -16.945 1.00 84.94 194 GLY A C 1
ATOM 1483 O O . GLY A 1 194 ? 10.962 2.596 -17.055 1.00 84.94 194 GLY A O 1
ATOM 1484 N N . TYR A 1 195 ? 13.039 3.307 -16.564 1.00 87.75 195 TYR A N 1
ATOM 1485 C CA . TYR A 1 195 ? 13.567 1.996 -16.178 1.00 87.75 195 TYR A CA 1
ATOM 1486 C C . TYR A 1 195 ? 14.203 2.035 -14.792 1.00 87.75 195 TYR A C 1
ATOM 1488 O O . TYR A 1 195 ? 14.882 2.998 -14.436 1.00 87.75 195 TYR A O 1
ATOM 1496 N N . VAL A 1 196 ? 14.042 0.949 -14.039 1.00 91.62 196 VAL A N 1
ATOM 1497 C CA . VAL A 1 196 ? 14.807 0.686 -12.819 1.00 91.62 196 VAL A CA 1
ATOM 1498 C C . VAL A 1 196 ? 15.660 -0.545 -13.058 1.00 91.62 196 VAL A C 1
ATOM 1500 O O . VAL A 1 196 ? 15.157 -1.660 -13.202 1.00 91.62 196 VAL A O 1
ATOM 1503 N N . VAL A 1 197 ? 16.970 -0.320 -13.115 1.00 94.38 197 VAL A N 1
ATOM 1504 C CA . VAL A 1 197 ? 17.962 -1.374 -13.317 1.00 94.38 197 VAL A CA 1
ATOM 1505 C C . VAL A 1 197 ? 18.492 -1.813 -11.963 1.00 94.38 197 VAL A C 1
ATOM 1507 O O . VAL A 1 197 ? 18.932 -0.986 -11.163 1.00 94.38 197 VAL A O 1
ATOM 1510 N N . TYR A 1 198 ? 18.488 -3.114 -11.713 1.00 96.06 198 TYR A N 1
ATOM 1511 C CA . TYR A 1 198 ? 19.024 -3.686 -10.486 1.00 96.06 198 TYR A CA 1
ATOM 1512 C C . TYR A 1 198 ? 19.759 -4.998 -10.773 1.00 96.06 198 TYR A C 1
ATOM 1514 O O . TYR A 1 198 ? 19.661 -5.562 -11.859 1.00 96.06 198 TYR A O 1
ATOM 1522 N N . ALA A 1 199 ? 20.546 -5.469 -9.814 1.00 96.44 199 ALA A N 1
ATOM 1523 C CA . ALA A 1 199 ? 21.310 -6.708 -9.911 1.00 96.44 199 ALA A CA 1
ATOM 1524 C C . ALA A 1 199 ? 21.179 -7.517 -8.616 1.00 96.44 199 ALA A C 1
ATOM 1526 O O . ALA A 1 199 ? 20.636 -7.025 -7.629 1.00 96.44 199 ALA A O 1
ATOM 1527 N N . HIS A 1 200 ? 21.700 -8.744 -8.607 1.00 97.31 200 HIS A N 1
ATOM 1528 C CA . HIS A 1 200 ? 21.744 -9.597 -7.419 1.00 97.31 200 HIS A CA 1
ATOM 1529 C C . HIS A 1 200 ? 23.184 -9.841 -6.979 1.00 97.31 200 HIS A C 1
ATOM 1531 O O . HIS A 1 200 ? 24.057 -9.997 -7.824 1.00 97.31 200 HIS A O 1
ATOM 1537 N N . TYR A 1 201 ? 23.456 -9.924 -5.683 1.00 97.75 201 TYR A N 1
ATOM 1538 C CA . TYR A 1 201 ? 24.794 -10.219 -5.170 1.00 97.75 201 TYR A CA 1
ATOM 1539 C C . TYR A 1 201 ? 24.763 -11.161 -3.972 1.00 97.75 201 TYR A C 1
ATOM 1541 O O . TYR A 1 201 ? 23.760 -11.235 -3.265 1.00 97.75 201 TYR A O 1
ATOM 1549 N N . ARG A 1 202 ? 25.874 -11.863 -3.726 1.00 98.00 202 ARG A N 1
ATOM 1550 C CA . ARG A 1 202 ? 26.095 -12.621 -2.488 1.00 98.00 202 ARG A CA 1
ATOM 1551 C C . ARG A 1 202 ? 26.603 -11.678 -1.400 1.00 98.00 202 ARG A C 1
ATOM 1553 O O . ARG A 1 202 ? 27.632 -11.027 -1.562 1.00 98.00 202 ARG A O 1
ATOM 1560 N N . GLY A 1 203 ? 25.831 -11.556 -0.327 1.00 96.19 203 GLY A N 1
ATOM 1561 C CA . GLY A 1 203 ? 26.137 -10.731 0.835 1.00 96.19 203 GLY A CA 1
ATOM 1562 C C . GLY A 1 203 ? 26.583 -11.562 2.035 1.00 96.19 203 GLY A C 1
ATOM 1563 O O . GLY A 1 203 ? 27.175 -12.635 1.892 1.00 96.19 203 GLY A O 1
ATOM 1564 N N . ALA A 1 204 ? 26.286 -11.049 3.231 1.00 92.19 204 ALA A N 1
ATOM 1565 C CA . ALA A 1 204 ? 26.546 -11.751 4.482 1.00 92.19 204 ALA A CA 1
ATOM 1566 C C . ALA A 1 204 ? 25.915 -13.150 4.461 1.00 92.19 204 ALA A C 1
ATOM 1568 O O . ALA A 1 204 ? 24.826 -13.341 3.918 1.00 92.19 204 ALA A O 1
ATOM 1569 N N . GLU A 1 205 ? 26.607 -14.124 5.050 1.00 94.81 205 GLU A N 1
ATOM 1570 C CA . GLU A 1 205 ? 26.097 -15.491 5.211 1.00 94.81 205 GLU A CA 1
ATOM 1571 C C . GLU A 1 205 ? 25.758 -16.198 3.890 1.00 94.81 205 GLU A C 1
ATOM 1573 O O . GLU A 1 205 ? 24.945 -17.120 3.861 1.00 94.81 205 GLU A O 1
ATOM 1578 N N . ASN A 1 206 ? 26.406 -15.772 2.796 1.00 95.75 206 ASN A N 1
ATOM 1579 C CA . ASN A 1 206 ? 26.202 -16.272 1.436 1.00 95.75 206 ASN A CA 1
ATOM 1580 C C . ASN A 1 206 ? 24.779 -16.043 0.880 1.00 95.75 206 ASN A C 1
ATOM 1582 O O . ASN A 1 206 ? 24.388 -16.664 -0.109 1.00 95.75 206 ASN A O 1
ATOM 1586 N N . ILE A 1 207 ? 24.023 -15.131 1.494 1.00 97.25 207 ILE A N 1
ATOM 1587 C CA . ILE A 1 207 ? 22.644 -14.800 1.125 1.00 97.25 207 ILE A CA 1
ATOM 1588 C C . ILE A 1 207 ? 22.636 -13.956 -0.147 1.00 97.25 207 ILE A C 1
ATOM 1590 O O . ILE A 1 207 ? 23.484 -13.083 -0.331 1.00 97.25 207 ILE A O 1
ATOM 1594 N N . ILE A 1 208 ? 21.672 -14.208 -1.028 1.00 97.88 208 ILE A N 1
ATOM 1595 C CA . ILE A 1 208 ? 21.488 -13.467 -2.272 1.00 97.88 208 ILE A CA 1
ATOM 1596 C C . ILE A 1 208 ? 20.570 -12.271 -2.012 1.00 97.88 208 ILE A C 1
ATOM 1598 O O . ILE A 1 208 ? 19.400 -12.437 -1.663 1.00 97.88 208 ILE A O 1
ATOM 1602 N N . PHE A 1 209 ? 21.090 -11.069 -2.241 1.00 97.88 209 PHE A N 1
ATOM 1603 C CA . PHE A 1 209 ? 20.366 -9.808 -2.097 1.00 97.88 209 PHE A CA 1
ATOM 1604 C C . PHE A 1 209 ? 20.196 -9.124 -3.454 1.00 97.88 209 PHE A C 1
ATOM 1606 O O . PHE A 1 209 ? 21.124 -9.152 -4.267 1.00 97.88 209 PHE A O 1
ATOM 1613 N N . PRO A 1 210 ? 19.058 -8.466 -3.718 1.00 97.56 210 PRO A N 1
ATOM 1614 C CA . PRO A 1 210 ? 18.977 -7.488 -4.791 1.00 97.56 210 PRO A CA 1
ATOM 1615 C C . PRO A 1 210 ? 19.692 -6.188 -4.379 1.00 97.56 210 PRO A C 1
ATOM 1617 O O . PRO A 1 210 ? 19.674 -5.800 -3.214 1.00 97.56 210 PRO A O 1
ATOM 1620 N N . THR A 1 211 ? 20.268 -5.458 -5.336 1.00 97.38 211 THR A N 1
ATOM 1621 C CA . THR A 1 211 ? 20.861 -4.125 -5.091 1.00 97.38 211 THR A CA 1
ATOM 1622 C C . THR A 1 211 ? 19.828 -3.068 -4.699 1.00 97.38 211 THR A C 1
ATOM 1624 O O . THR A 1 211 ? 20.196 -1.999 -4.224 1.00 97.38 211 THR A O 1
ATOM 1627 N N . ILE A 1 212 ? 18.542 -3.345 -4.925 1.00 96.69 212 ILE A N 1
ATOM 1628 C CA . ILE A 1 212 ? 17.418 -2.518 -4.492 1.00 96.69 212 ILE A CA 1
ATOM 1629 C C . ILE A 1 212 ? 16.474 -3.429 -3.716 1.00 96.69 212 ILE A C 1
ATOM 1631 O O . ILE A 1 212 ? 15.864 -4.314 -4.311 1.00 96.69 212 ILE A O 1
ATOM 1635 N N . MET A 1 213 ? 16.345 -3.223 -2.405 1.00 97.44 213 MET A N 1
ATOM 1636 C CA . MET A 1 213 ? 15.348 -3.909 -1.578 1.00 97.44 213 MET A CA 1
ATOM 1637 C C . MET A 1 213 ? 14.100 -3.033 -1.471 1.00 97.44 213 MET A C 1
ATOM 1639 O O . MET A 1 213 ? 14.144 -1.933 -0.911 1.00 97.44 213 MET A O 1
ATOM 1643 N N . SER A 1 214 ? 13.003 -3.501 -2.062 1.00 96.19 214 SER A N 1
ATOM 1644 C CA . SER A 1 214 ? 11.707 -2.818 -2.103 1.00 96.19 214 SER A CA 1
ATOM 1645 C C . SER A 1 214 ? 10.558 -3.828 -2.148 1.00 96.19 214 SER A C 1
ATOM 1647 O O . SER A 1 214 ? 10.784 -5.040 -2.101 1.00 96.19 214 SER A O 1
ATOM 1649 N N . ALA A 1 215 ? 9.314 -3.342 -2.171 1.00 91.50 215 ALA A N 1
ATOM 1650 C CA . ALA A 1 215 ? 8.146 -4.216 -2.228 1.00 91.50 215 ALA A CA 1
ATOM 1651 C C . ALA A 1 215 ? 8.104 -5.058 -3.521 1.00 91.50 215 ALA A C 1
ATOM 1653 O O . ALA A 1 215 ? 7.512 -6.131 -3.518 1.00 91.50 215 ALA A O 1
ATOM 1654 N N . THR A 1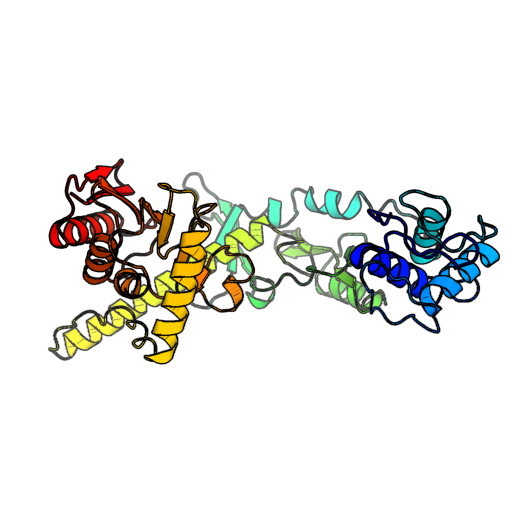 216 ? 8.772 -4.620 -4.589 1.00 92.69 216 THR A N 1
ATOM 1655 C CA . THR A 1 216 ? 8.883 -5.351 -5.859 1.00 92.69 216 THR A CA 1
ATOM 1656 C C . THR A 1 216 ? 9.895 -6.491 -5.796 1.00 92.69 216 THR A C 1
ATOM 1658 O O . THR A 1 216 ? 9.631 -7.582 -6.306 1.00 92.69 216 THR A O 1
ATOM 1661 N N . THR A 1 217 ? 11.055 -6.267 -5.176 1.00 95.00 217 THR A N 1
ATOM 1662 C CA . THR A 1 217 ? 12.136 -7.263 -5.149 1.00 95.00 217 THR A CA 1
ATOM 1663 C C . THR A 1 217 ? 12.039 -8.200 -3.949 1.00 95.00 217 THR A C 1
ATOM 1665 O O . THR A 1 217 ? 12.329 -9.379 -4.093 1.00 95.00 217 THR A O 1
ATOM 1668 N N . THR A 1 218 ? 11.589 -7.711 -2.790 1.00 96.25 218 THR A N 1
ATOM 1669 C CA . THR A 1 218 ? 11.510 -8.474 -1.530 1.00 96.25 218 THR A CA 1
ATOM 1670 C C . THR A 1 218 ? 10.200 -8.184 -0.768 1.00 96.25 218 THR A C 1
ATOM 1672 O O . THR A 1 218 ? 10.242 -7.615 0.332 1.00 96.25 218 THR A O 1
ATOM 1675 N N . PRO A 1 219 ? 9.017 -8.498 -1.332 1.00 93.44 219 PRO A N 1
ATOM 1676 C CA . PRO A 1 219 ? 7.715 -8.082 -0.799 1.00 93.44 219 PRO A CA 1
ATOM 1677 C C . PRO A 1 219 ? 7.442 -8.497 0.651 1.00 93.44 219 PRO A C 1
ATOM 1679 O O . PRO A 1 219 ? 6.993 -7.672 1.454 1.00 93.44 219 PRO A O 1
ATOM 1682 N N . ALA A 1 220 ? 7.685 -9.758 1.009 1.00 88.69 220 ALA A N 1
ATOM 1683 C CA . ALA A 1 220 ? 7.426 -10.276 2.349 1.00 88.69 220 ALA A CA 1
ATOM 1684 C C . ALA A 1 220 ? 8.369 -9.648 3.380 1.00 88.69 220 ALA A C 1
ATOM 1686 O O . ALA A 1 220 ? 7.920 -9.234 4.449 1.00 88.69 220 ALA A O 1
ATOM 1687 N N . LEU A 1 221 ? 9.649 -9.490 3.029 1.00 94.94 221 LEU A N 1
ATOM 1688 C CA . LEU A 1 221 ? 10.631 -8.847 3.899 1.00 94.94 221 LEU A CA 1
ATOM 1689 C C . LEU A 1 221 ? 10.269 -7.381 4.169 1.00 94.94 221 LEU A C 1
ATOM 1691 O O . LEU A 1 221 ? 10.235 -6.961 5.320 1.00 94.94 221 LEU A O 1
ATOM 1695 N N . ILE A 1 222 ? 9.941 -6.603 3.133 1.00 96.31 222 ILE A N 1
ATOM 1696 C CA . ILE A 1 222 ? 9.563 -5.189 3.299 1.00 96.31 222 ILE A CA 1
ATOM 1697 C C . ILE A 1 222 ? 8.292 -5.040 4.131 1.00 96.31 222 ILE A C 1
ATOM 1699 O O . ILE A 1 222 ? 8.205 -4.131 4.955 1.00 96.31 222 ILE A O 1
ATOM 1703 N N . ARG A 1 223 ? 7.321 -5.945 3.967 1.00 86.06 223 ARG A N 1
ATOM 1704 C CA . ARG A 1 223 ? 6.128 -5.981 4.818 1.00 86.06 223 ARG A CA 1
ATOM 1705 C C . ARG A 1 223 ? 6.495 -6.207 6.285 1.00 86.06 223 ARG A C 1
ATOM 1707 O O . ARG A 1 223 ? 6.023 -5.460 7.134 1.00 86.06 223 ARG A O 1
ATOM 1714 N N . ALA A 1 224 ? 7.348 -7.190 6.572 1.00 87.06 224 ALA A N 1
ATOM 1715 C CA . ALA A 1 224 ? 7.795 -7.475 7.933 1.00 87.06 224 ALA A CA 1
ATOM 1716 C C . ALA A 1 224 ? 8.557 -6.287 8.548 1.00 87.06 224 ALA A C 1
ATOM 1718 O O . ALA A 1 224 ? 8.332 -5.934 9.702 1.00 87.06 224 ALA A O 1
ATOM 1719 N N . LEU A 1 225 ? 9.410 -5.617 7.768 1.00 93.88 225 LEU A N 1
ATOM 1720 C CA . LEU A 1 225 ? 10.163 -4.449 8.234 1.00 93.88 225 LEU A CA 1
ATOM 1721 C C . LEU A 1 225 ? 9.274 -3.237 8.516 1.00 93.88 225 LEU A C 1
ATOM 1723 O O . LEU A 1 225 ? 9.530 -2.521 9.478 1.00 93.88 225 LEU A O 1
ATOM 1727 N N . ARG A 1 226 ? 8.224 -3.012 7.717 1.00 89.75 226 ARG A N 1
ATOM 1728 C CA . ARG A 1 226 ? 7.227 -1.967 8.001 1.00 89.75 226 ARG A CA 1
ATOM 1729 C C . ARG A 1 226 ? 6.543 -2.210 9.342 1.00 89.75 226 ARG A C 1
ATOM 1731 O O . ARG A 1 226 ? 6.525 -1.306 10.164 1.00 89.75 226 ARG A O 1
ATOM 1738 N N . LEU A 1 227 ? 6.103 -3.445 9.593 1.00 78.44 227 LEU A N 1
ATOM 1739 C CA . LEU A 1 227 ? 5.515 -3.820 10.882 1.00 78.44 227 LEU A CA 1
ATOM 1740 C C . LEU A 1 227 ? 6.487 -3.579 12.045 1.00 78.44 227 LEU A C 1
ATOM 1742 O O . LEU A 1 227 ? 6.089 -3.021 13.060 1.00 78.44 227 LEU A O 1
ATOM 1746 N N . ALA A 1 228 ? 7.770 -3.917 11.877 1.00 88.56 228 ALA A N 1
ATOM 1747 C CA . ALA A 1 228 ? 8.782 -3.660 12.901 1.00 88.56 228 ALA A CA 1
ATOM 1748 C C . ALA A 1 228 ? 8.997 -2.156 13.169 1.00 88.56 228 ALA A C 1
ATOM 1750 O O . ALA A 1 228 ? 9.190 -1.760 14.317 1.00 88.56 228 ALA A O 1
ATOM 1751 N N . VAL A 1 229 ? 8.958 -1.307 12.135 1.00 87.50 229 VAL A N 1
ATOM 1752 C CA . VAL A 1 229 ? 9.036 0.159 12.293 1.00 87.50 229 VAL A CA 1
ATOM 1753 C C . VAL A 1 229 ? 7.780 0.712 12.970 1.00 87.50 229 VAL A C 1
ATOM 1755 O O . VAL A 1 229 ? 7.887 1.592 13.824 1.00 87.50 229 VAL A O 1
ATOM 1758 N N . ASP A 1 230 ? 6.603 0.181 12.645 1.00 79.06 230 ASP A N 1
ATOM 1759 C CA . ASP A 1 230 ? 5.352 0.562 13.303 1.00 79.06 230 ASP A CA 1
ATOM 1760 C C . ASP A 1 230 ? 5.369 0.159 14.791 1.00 79.06 230 ASP A C 1
ATOM 1762 O O . ASP A 1 230 ? 5.004 0.954 15.659 1.00 79.06 230 ASP A O 1
ATOM 1766 N N . ASP A 1 231 ? 5.864 -1.041 15.116 1.00 78.25 231 ASP A N 1
ATOM 1767 C CA . ASP A 1 231 ? 6.121 -1.487 16.493 1.00 78.25 231 ASP A CA 1
ATOM 1768 C C . ASP A 1 231 ? 7.069 -0.545 17.234 1.00 78.25 231 ASP A C 1
ATOM 1770 O O . ASP A 1 231 ? 6.783 -0.113 18.352 1.00 78.25 231 ASP A O 1
ATOM 1774 N N . GLU A 1 232 ? 8.186 -0.183 16.611 1.00 86.75 232 GLU A N 1
ATOM 1775 C CA . GLU A 1 232 ? 9.138 0.764 17.177 1.00 86.75 232 GLU A CA 1
ATOM 1776 C C . GLU A 1 232 ? 8.500 2.124 17.473 1.00 86.75 232 GLU A C 1
ATOM 1778 O O . GLU A 1 232 ? 8.681 2.651 18.572 1.00 86.75 232 GLU A O 1
ATOM 1783 N N . ALA A 1 233 ? 7.754 2.692 16.521 1.00 74.19 233 ALA A N 1
ATOM 1784 C CA . ALA A 1 233 ? 7.079 3.974 16.704 1.00 74.19 233 ALA A CA 1
ATOM 1785 C C . ALA A 1 233 ? 6.119 3.922 17.903 1.00 74.19 233 ALA A C 1
ATOM 1787 O O . ALA A 1 233 ? 6.074 4.853 18.714 1.00 74.19 233 ALA A O 1
ATOM 1788 N N . ARG A 1 234 ? 5.422 2.793 18.075 1.00 69.81 234 ARG A N 1
ATOM 1789 C CA . ARG A 1 234 ? 4.558 2.544 19.235 1.00 69.81 234 ARG A CA 1
ATOM 1790 C C . ARG A 1 234 ? 5.340 2.477 20.541 1.00 69.81 234 ARG A C 1
ATOM 1792 O O . ARG A 1 234 ? 4.952 3.132 21.510 1.00 69.81 234 ARG A O 1
ATOM 1799 N N . TYR A 1 235 ? 6.450 1.741 20.584 1.00 73.31 235 TYR A N 1
ATOM 1800 C CA . TYR A 1 235 ? 7.297 1.678 21.778 1.00 73.31 235 TYR A CA 1
ATOM 1801 C C . TYR A 1 235 ? 7.912 3.035 22.124 1.00 73.31 235 TYR A C 1
ATOM 1803 O O . TYR A 1 235 ? 7.947 3.403 23.298 1.00 73.31 235 TYR A O 1
ATOM 1811 N N . ALA A 1 236 ? 8.340 3.808 21.124 1.00 70.69 236 ALA A N 1
ATOM 1812 C CA . ALA A 1 236 ? 8.848 5.162 21.318 1.00 70.69 236 ALA A CA 1
ATOM 1813 C C . ALA A 1 236 ? 7.772 6.084 21.913 1.00 70.69 236 ALA A C 1
ATOM 1815 O O . ALA A 1 236 ? 8.045 6.817 22.865 1.00 70.69 236 ALA A O 1
ATOM 1816 N N . GLN A 1 237 ? 6.534 6.007 21.415 1.00 69.62 237 GLN A N 1
ATOM 1817 C CA . GLN A 1 237 ? 5.411 6.772 21.954 1.00 69.62 237 GLN A CA 1
ATOM 1818 C C . GLN A 1 237 ? 5.078 6.356 23.395 1.00 69.62 237 GLN A C 1
ATOM 1820 O O . GLN A 1 237 ? 4.902 7.214 24.260 1.00 69.62 237 GLN A O 1
ATOM 1825 N N . ALA A 1 238 ? 5.046 5.053 23.687 1.00 69.69 238 ALA A N 1
ATOM 1826 C CA . ALA A 1 238 ? 4.806 4.543 25.035 1.00 69.69 238 ALA A CA 1
ATOM 1827 C C . ALA A 1 238 ? 5.913 4.958 26.022 1.00 69.69 238 ALA A C 1
ATOM 1829 O O . ALA A 1 238 ? 5.615 5.397 27.135 1.00 69.69 238 ALA A O 1
ATOM 1830 N N . ALA A 1 239 ? 7.181 4.879 25.609 1.00 71.19 239 ALA A N 1
ATOM 1831 C CA . ALA A 1 239 ? 8.323 5.314 26.408 1.00 71.19 239 ALA A CA 1
ATOM 1832 C C . ALA A 1 239 ? 8.298 6.830 26.657 1.00 71.19 239 ALA A C 1
ATOM 1834 O O . ALA A 1 239 ? 8.513 7.266 27.787 1.00 71.19 239 ALA A O 1
ATOM 1835 N N . SER A 1 240 ? 7.964 7.628 25.637 1.00 69.19 240 SER A N 1
ATOM 1836 C CA . SER A 1 240 ? 7.764 9.076 25.773 1.00 69.19 240 SER A CA 1
ATOM 1837 C C . SER A 1 240 ? 6.656 9.392 26.783 1.00 69.19 240 SER A C 1
ATOM 1839 O O . SER A 1 240 ? 6.871 10.150 27.729 1.00 69.19 240 SER A O 1
ATOM 1841 N N . ASN A 1 241 ? 5.504 8.722 26.675 1.00 68.69 241 ASN A N 1
ATOM 1842 C CA . ASN A 1 241 ? 4.397 8.875 27.621 1.00 68.69 241 ASN A CA 1
ATOM 1843 C C . ASN A 1 241 ? 4.805 8.512 29.058 1.00 68.69 241 ASN A C 1
ATOM 1845 O O . ASN A 1 241 ? 4.408 9.196 30.004 1.00 68.69 241 ASN A O 1
ATOM 1849 N N . LEU A 1 242 ? 5.606 7.458 29.239 1.00 74.12 242 LEU A N 1
ATOM 1850 C CA . LEU A 1 242 ? 6.116 7.058 30.550 1.00 74.12 242 LEU A CA 1
ATOM 1851 C C . LEU A 1 242 ? 7.097 8.088 31.124 1.00 74.12 242 LEU A C 1
ATOM 1853 O O . LEU A 1 242 ? 6.989 8.430 32.299 1.00 74.12 242 LEU A O 1
ATOM 1857 N N . LEU A 1 243 ? 8.019 8.611 30.310 1.00 71.44 243 LEU A N 1
ATOM 1858 C CA . LEU A 1 243 ? 8.972 9.643 30.729 1.00 71.44 243 LEU A CA 1
ATOM 1859 C C . LEU A 1 243 ? 8.262 10.934 31.134 1.00 71.44 243 LEU A C 1
ATOM 1861 O O . LEU A 1 243 ? 8.568 11.500 32.182 1.00 71.44 243 LEU A O 1
ATOM 1865 N N . ILE A 1 244 ? 7.271 11.363 30.351 1.00 67.31 244 ILE A N 1
ATOM 1866 C CA . ILE A 1 244 ? 6.447 12.527 30.678 1.00 67.31 244 ILE A CA 1
ATOM 1867 C C . ILE A 1 244 ? 5.709 12.287 32.005 1.00 67.31 244 ILE A C 1
ATOM 1869 O O . ILE A 1 244 ? 5.758 13.133 32.898 1.00 67.31 244 ILE A O 1
ATOM 1873 N N . ARG A 1 245 ? 5.086 11.114 32.190 1.00 66.81 245 ARG A N 1
ATOM 1874 C CA . ARG A 1 245 ? 4.440 10.739 33.463 1.00 66.81 245 ARG A CA 1
ATOM 1875 C C . ARG A 1 245 ? 5.410 10.784 34.640 1.00 66.81 245 ARG A C 1
ATOM 1877 O O . ARG A 1 245 ? 5.063 11.337 35.684 1.00 66.81 245 ARG A O 1
ATOM 1884 N N . ALA A 1 246 ? 6.607 10.224 34.482 1.00 69.38 246 ALA A N 1
ATOM 1885 C CA . ALA A 1 246 ? 7.637 10.230 35.514 1.00 69.38 246 ALA A CA 1
ATOM 1886 C C . ALA A 1 246 ? 8.068 11.662 35.865 1.00 69.38 246 ALA A C 1
ATOM 1888 O O . ALA A 1 246 ? 8.143 11.998 37.045 1.00 69.38 246 ALA A O 1
ATOM 1889 N N . PHE A 1 247 ? 8.257 12.526 34.862 1.00 73.81 247 PHE A N 1
ATOM 1890 C CA . PHE A 1 247 ? 8.594 13.936 35.058 1.00 73.81 247 PHE A CA 1
ATOM 1891 C C . PHE A 1 247 ? 7.521 14.682 35.864 1.00 73.81 247 PHE A C 1
ATOM 1893 O O . PHE A 1 247 ? 7.838 15.307 36.875 1.00 73.81 247 PHE A O 1
ATOM 1900 N N . PHE A 1 248 ? 6.244 14.571 35.482 1.00 70.56 248 PHE A N 1
ATOM 1901 C CA . PHE A 1 248 ? 5.150 15.212 36.224 1.00 70.56 248 PHE A CA 1
ATOM 1902 C C . PHE A 1 248 ? 5.004 14.654 37.646 1.00 70.56 248 PHE A C 1
ATOM 1904 O O . PHE A 1 248 ? 4.808 15.422 38.586 1.00 70.56 248 PHE A O 1
ATOM 1911 N N . THR A 1 249 ? 5.181 13.341 37.820 1.00 72.50 249 THR A N 1
ATOM 1912 C CA . THR A 1 249 ? 5.146 12.694 39.141 1.00 72.50 249 THR A CA 1
ATOM 1913 C C . THR A 1 249 ? 6.256 13.228 40.049 1.00 72.50 249 THR A C 1
ATOM 1915 O O . THR A 1 249 ? 5.984 13.591 41.192 1.00 72.50 249 THR A O 1
ATOM 1918 N N . LEU A 1 250 ? 7.488 13.344 39.539 1.00 75.88 250 LEU A N 1
ATOM 1919 C CA . LEU A 1 250 ? 8.618 13.926 40.273 1.00 75.88 250 LEU A CA 1
ATOM 1920 C C . LEU A 1 250 ? 8.405 15.413 40.590 1.00 75.88 250 LEU A C 1
ATOM 1922 O O . LEU A 1 250 ? 8.829 15.877 41.644 1.00 75.88 250 LEU A O 1
ATOM 1926 N N . ALA A 1 251 ? 7.707 16.146 39.723 1.00 72.94 251 ALA A N 1
ATOM 1927 C CA . ALA A 1 251 ? 7.340 17.543 39.948 1.00 72.94 251 ALA A CA 1
ATOM 1928 C C . ALA A 1 251 ? 6.163 17.733 40.932 1.00 72.94 251 ALA A C 1
ATOM 1930 O O . ALA A 1 251 ? 5.744 18.866 41.163 1.00 72.94 251 ALA A O 1
ATOM 1931 N N . GLY A 1 252 ? 5.592 16.657 41.494 1.00 69.81 252 GLY A N 1
ATOM 1932 C CA . GLY A 1 252 ? 4.416 16.728 42.374 1.00 69.81 252 GLY A CA 1
ATOM 1933 C C . GLY A 1 252 ? 3.123 17.127 41.650 1.00 69.81 252 GLY A C 1
ATOM 1934 O O . GLY A 1 252 ? 2.124 17.467 42.285 1.00 69.81 252 GLY A O 1
ATOM 1935 N N . LEU A 1 253 ? 3.127 17.087 40.319 1.00 70.44 253 LEU A N 1
ATOM 1936 C CA . LEU A 1 253 ? 1.994 17.428 39.473 1.00 70.44 253 LEU A CA 1
ATOM 1937 C C . LEU A 1 253 ? 1.255 16.145 39.089 1.00 70.44 253 LEU A C 1
ATOM 1939 O O . LEU A 1 253 ? 1.849 15.167 38.634 1.00 70.44 253 LEU A O 1
ATOM 1943 N N . ARG A 1 254 ? -0.074 16.136 39.228 1.00 62.12 254 ARG A N 1
ATOM 1944 C CA . ARG A 1 254 ? -0.874 15.042 38.669 1.00 62.12 254 ARG A CA 1
ATOM 1945 C C . ARG A 1 254 ? -0.798 15.127 37.151 1.00 62.12 254 ARG A C 1
ATOM 1947 O O . ARG A 1 254 ? -1.311 16.077 36.564 1.00 62.12 254 ARG A O 1
ATOM 1954 N N . TYR A 1 255 ? -0.189 14.122 36.529 1.00 46.41 255 TYR A N 1
ATOM 1955 C CA . TYR A 1 255 ? -0.303 13.934 35.091 1.00 46.41 255 TYR A CA 1
ATOM 1956 C C . TYR A 1 255 ? -1.758 13.601 34.760 1.00 46.41 255 TYR A C 1
ATOM 1958 O O . TYR A 1 255 ? -2.206 12.465 34.914 1.00 46.41 255 TYR A O 1
ATOM 1966 N N . LEU A 1 256 ? -2.511 14.608 34.330 1.00 53.62 256 LEU A N 1
ATOM 1967 C CA . LEU A 1 256 ? -3.691 14.363 33.520 1.00 53.62 256 LEU A CA 1
ATOM 1968 C C . LEU A 1 256 ? -3.147 13.903 32.165 1.00 53.62 256 LEU A C 1
ATOM 1970 O O . LEU A 1 256 ? -2.332 14.636 31.601 1.00 53.62 256 LEU A O 1
ATOM 1974 N N . PRO A 1 257 ? -3.504 12.707 31.658 1.00 52.91 257 PRO A N 1
ATOM 1975 C CA . PRO A 1 257 ? -3.113 12.322 30.313 1.00 52.91 257 PRO A CA 1
ATOM 1976 C C . PRO A 1 257 ? -3.496 13.465 29.385 1.00 52.91 257 PRO A C 1
ATOM 1978 O O . PRO A 1 257 ? -4.670 13.831 29.297 1.00 52.91 257 PRO A O 1
ATOM 1981 N N . VAL A 1 258 ? -2.489 14.071 28.756 1.00 46.94 258 VAL A N 1
ATOM 1982 C CA . VAL A 1 258 ? -2.715 14.965 27.629 1.00 46.94 258 VAL A CA 1
ATOM 1983 C C . VAL A 1 258 ? -3.401 14.058 26.623 1.00 46.94 258 VAL A C 1
ATOM 1985 O O . VAL A 1 258 ? -2.766 13.143 26.100 1.00 46.94 258 VAL A O 1
ATOM 1988 N N . ALA A 1 259 ? -4.723 14.194 26.482 1.00 49.75 259 ALA A N 1
ATOM 1989 C CA . ALA A 1 259 ? -5.472 13.481 25.461 1.00 49.75 259 ALA A CA 1
ATOM 1990 C C . ALA A 1 259 ? -4.682 13.663 24.165 1.00 49.75 259 ALA A C 1
ATOM 1992 O O . ALA A 1 259 ? -4.401 14.817 23.833 1.00 49.75 259 ALA A O 1
ATOM 1993 N N . ALA A 1 260 ? -4.237 12.545 23.567 1.00 50.16 260 ALA A N 1
ATOM 1994 C CA . ALA A 1 260 ? -3.376 12.500 22.385 1.00 50.16 260 ALA A CA 1
ATOM 1995 C C . ALA A 1 260 ? -3.734 13.675 21.493 1.00 50.16 260 ALA A C 1
ATOM 1997 O O . ALA A 1 260 ? -4.892 13.685 21.083 1.00 50.16 260 ALA A O 1
ATOM 1998 N N . GLU A 1 261 ? -2.823 14.666 21.378 1.00 44.09 261 GLU A N 1
ATOM 1999 C CA . GLU A 1 261 ? -3.098 16.043 20.929 1.00 44.09 261 GLU A CA 1
ATOM 2000 C C . GLU A 1 261 ? -4.455 16.111 20.256 1.00 44.09 261 GLU A C 1
ATOM 2002 O O . GLU A 1 261 ? -4.563 15.777 19.074 1.00 44.09 261 GLU A O 1
ATOM 2007 N N . ALA A 1 262 ? -5.501 16.382 21.055 1.00 47.00 262 ALA A N 1
ATOM 2008 C CA . ALA A 1 262 ? -6.853 16.450 20.530 1.00 47.00 262 ALA A CA 1
ATOM 2009 C C . ALA A 1 262 ? -6.741 17.387 19.341 1.00 47.00 262 ALA A C 1
ATOM 2011 O O . ALA A 1 262 ? -6.339 18.538 19.537 1.00 47.00 262 ALA A O 1
ATOM 2012 N N . SER A 1 263 ? -6.925 16.831 18.137 1.00 50.91 263 SER A N 1
ATOM 2013 C CA . SER A 1 263 ? -6.580 17.493 16.884 1.00 50.91 263 SER A CA 1
ATOM 2014 C C . SER A 1 263 ? -7.111 18.903 17.015 1.00 50.91 263 SER A C 1
ATOM 2016 O O . SER A 1 263 ? -8.303 19.029 17.318 1.00 50.91 263 SER A O 1
ATOM 2018 N N . ALA A 1 264 ? -6.233 19.916 16.953 1.00 49.66 264 ALA A N 1
ATOM 2019 C CA . ALA A 1 264 ? -6.631 21.295 17.223 1.00 49.66 264 ALA A CA 1
ATOM 2020 C C . ALA A 1 264 ? -7.981 21.521 16.533 1.00 49.66 264 ALA A C 1
ATOM 2022 O O . ALA A 1 264 ? -8.081 21.152 15.357 1.00 49.66 264 ALA A O 1
ATOM 2023 N N . PRO A 1 265 ? -9.026 21.957 17.270 1.00 53.69 265 PRO A N 1
ATOM 2024 C CA . PRO A 1 265 ? -10.396 21.913 16.782 1.00 53.69 265 PRO A CA 1
ATOM 2025 C C . PRO A 1 265 ? -10.402 22.495 15.381 1.00 53.69 265 PRO A C 1
ATOM 2027 O O . PRO A 1 265 ? -9.928 23.620 15.194 1.00 53.69 265 PRO A O 1
ATOM 2030 N N . ALA A 1 266 ? -10.820 21.676 14.410 1.00 58.22 266 ALA A N 1
ATOM 2031 C CA . ALA A 1 266 ? -10.794 22.046 13.004 1.00 58.22 266 ALA A CA 1
ATOM 2032 C C . ALA A 1 266 ? -11.365 23.461 12.890 1.00 58.22 266 ALA A C 1
ATOM 2034 O O . ALA A 1 266 ? -12.410 23.746 13.492 1.00 58.22 266 ALA A O 1
ATOM 2035 N N . ALA A 1 267 ? -10.657 24.367 12.207 1.00 60.47 267 ALA A N 1
ATOM 2036 C CA . ALA A 1 267 ? -11.103 25.750 12.108 1.00 60.47 267 ALA A CA 1
ATOM 2037 C C . ALA A 1 267 ? -12.564 25.759 11.628 1.00 60.47 267 ALA A C 1
ATOM 2039 O O . ALA A 1 267 ? -12.966 24.887 10.860 1.00 60.47 267 ALA A O 1
ATOM 2040 N N . ALA A 1 268 ? -13.392 26.708 12.072 1.00 60.62 268 ALA A N 1
ATOM 2041 C CA . ALA A 1 268 ? -14.837 26.658 11.806 1.00 60.62 268 ALA A CA 1
ATOM 2042 C C . ALA A 1 268 ? -15.196 26.465 10.309 1.00 60.62 268 ALA A C 1
ATOM 2044 O O . ALA A 1 268 ? -16.206 25.832 9.996 1.00 60.62 268 ALA A O 1
ATOM 2045 N N . GLY A 1 269 ? -14.348 26.952 9.391 1.00 67.50 269 GLY A N 1
ATOM 2046 C CA . GLY A 1 269 ? -14.464 26.707 7.947 1.00 67.50 269 GLY A CA 1
ATOM 2047 C C . GLY A 1 269 ? -14.222 25.250 7.525 1.00 67.50 269 GLY A C 1
ATOM 2048 O O . GLY A 1 269 ? -14.942 24.735 6.669 1.00 67.50 269 GLY A O 1
ATOM 2049 N N . ASP A 1 270 ? -13.290 24.551 8.171 1.00 84.69 270 ASP A N 1
ATOM 2050 C CA . ASP A 1 270 ? -12.984 23.142 7.907 1.00 84.69 270 ASP A CA 1
ATOM 2051 C C . ASP A 1 270 ? -14.146 22.238 8.333 1.00 84.69 270 ASP A C 1
ATOM 2053 O O . ASP A 1 270 ? -14.521 21.316 7.607 1.00 84.69 270 ASP A O 1
ATOM 2057 N N . LEU A 1 271 ? -14.805 22.538 9.460 1.00 89.44 271 LEU A N 1
ATOM 2058 C CA . LEU A 1 271 ? -15.926 21.726 9.942 1.00 89.44 271 LEU A CA 1
ATOM 2059 C C . LEU A 1 271 ? -17.123 21.744 8.977 1.00 89.44 271 LEU A C 1
ATOM 2061 O O . LEU A 1 271 ? -17.783 20.721 8.774 1.00 89.44 271 LEU A O 1
ATOM 2065 N N . GLN A 1 272 ? -17.409 22.888 8.350 1.00 93.19 272 GLN A N 1
ATOM 2066 C CA . GLN A 1 272 ? -18.474 22.981 7.350 1.00 93.19 272 GLN A CA 1
ATOM 2067 C C . GLN A 1 272 ? -18.151 22.150 6.099 1.00 93.19 272 GLN A C 1
ATOM 2069 O O . GLN A 1 272 ? -19.032 21.447 5.594 1.00 93.19 272 GLN A O 1
ATOM 2074 N N . ALA A 1 273 ? -16.900 22.175 5.632 1.00 93.81 273 ALA A N 1
ATOM 2075 C CA . ALA A 1 273 ? -16.452 21.356 4.506 1.00 93.81 273 ALA A CA 1
ATOM 2076 C C . ALA A 1 273 ? -16.522 19.850 4.827 1.00 93.81 273 ALA A C 1
ATOM 2078 O O . ALA A 1 273 ? -16.992 19.050 4.008 1.00 93.81 273 ALA A O 1
ATOM 2079 N N . LEU A 1 274 ? -16.144 19.458 6.050 1.00 94.50 274 LEU A N 1
ATOM 2080 C CA . LEU A 1 274 ? -16.268 18.079 6.527 1.00 94.50 274 LEU A CA 1
ATOM 2081 C C . LEU A 1 274 ? -17.736 17.625 6.570 1.00 94.50 274 LEU A C 1
ATOM 2083 O O . LEU A 1 274 ? -18.048 16.537 6.085 1.00 94.50 274 LEU A O 1
ATOM 2087 N N . ARG A 1 275 ? -18.658 18.471 7.053 1.00 96.62 275 ARG A N 1
ATOM 2088 C CA . ARG A 1 275 ? -20.110 18.192 7.043 1.00 96.62 275 ARG A CA 1
ATOM 2089 C C . ARG A 1 275 ? -20.661 17.982 5.636 1.00 96.62 275 ARG A C 1
ATOM 2091 O O . ARG A 1 275 ? -21.433 17.052 5.411 1.00 96.62 275 ARG A O 1
ATOM 2098 N N . GLN A 1 276 ? -20.273 18.831 4.685 1.00 96.31 276 GLN A N 1
ATOM 2099 C CA . GLN A 1 276 ? -20.709 18.702 3.290 1.00 96.31 276 GLN A CA 1
ATOM 2100 C C . GLN A 1 276 ? -20.212 17.392 2.670 1.00 96.31 276 GLN A C 1
ATOM 2102 O O . GLN A 1 276 ? -20.985 16.688 2.017 1.00 96.31 276 GLN A O 1
ATOM 2107 N N . THR A 1 277 ? -18.954 17.033 2.937 1.00 95.81 277 THR A N 1
ATOM 2108 C CA . THR A 1 277 ? -18.360 15.766 2.492 1.00 95.81 277 THR A CA 1
ATOM 2109 C C . THR A 1 277 ? -19.091 14.571 3.106 1.00 95.81 277 THR A C 1
ATOM 2111 O O . THR A 1 277 ? -19.513 13.671 2.381 1.00 95.81 277 THR A O 1
ATOM 2114 N N . ALA A 1 278 ? -19.331 14.589 4.422 1.00 97.12 278 ALA A N 1
ATOM 2115 C CA . ALA A 1 278 ? -20.070 13.545 5.130 1.00 97.12 278 ALA A CA 1
ATO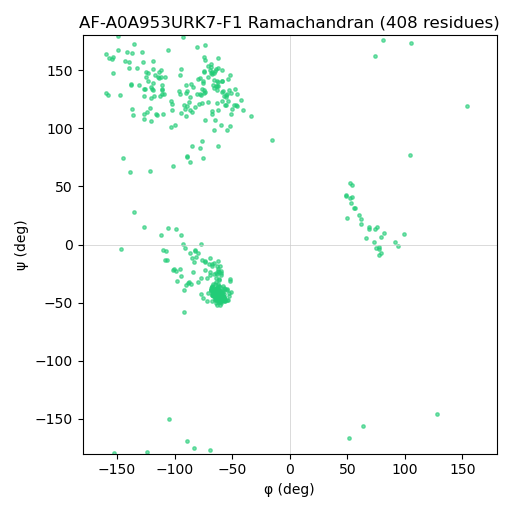M 2116 C C . ALA A 1 278 ? -21.486 13.351 4.567 1.00 97.12 278 ALA A C 1
ATOM 2118 O O . ALA A 1 278 ? -21.901 12.225 4.296 1.00 97.12 278 ALA A O 1
ATOM 2119 N N . GLN A 1 279 ? -22.217 14.443 4.320 1.00 97.62 279 GLN A N 1
ATOM 2120 C CA . GLN A 1 279 ? -23.550 14.392 3.714 1.00 97.62 279 GLN A CA 1
ATOM 2121 C C . GLN A 1 279 ? -23.527 13.839 2.285 1.00 97.62 279 GLN A C 1
ATOM 2123 O O . GLN A 1 279 ? -24.420 13.078 1.914 1.00 97.62 279 GLN A O 1
ATOM 2128 N N . ALA A 1 280 ? -22.531 14.208 1.476 1.00 97.25 280 ALA A N 1
ATOM 2129 C CA . ALA A 1 280 ? -22.388 13.681 0.123 1.00 97.25 280 ALA A CA 1
ATOM 2130 C C . ALA A 1 280 ? -22.118 12.170 0.133 1.00 97.25 280 ALA A C 1
ATOM 2132 O O . ALA A 1 280 ? -22.784 11.432 -0.590 1.00 97.25 280 ALA A O 1
ATOM 2133 N N . LEU A 1 281 ? -21.210 11.706 0.996 1.00 97.00 281 LEU A N 1
ATOM 2134 C CA . LEU A 1 281 ? -20.888 10.286 1.130 1.00 97.00 281 LEU A CA 1
ATOM 2135 C C . LEU A 1 281 ? -22.069 9.472 1.674 1.00 97.00 281 LEU A C 1
ATOM 2137 O O . LEU A 1 281 ? -22.330 8.384 1.168 1.00 97.00 281 LEU A O 1
ATOM 2141 N N . LEU A 1 282 ? -22.833 10.011 2.631 1.00 97.38 282 LEU A N 1
ATOM 2142 C CA . LEU A 1 282 ? -24.053 9.370 3.136 1.00 97.38 282 LEU A CA 1
ATOM 2143 C C . LEU A 1 282 ? -25.124 9.190 2.056 1.00 97.38 282 LEU A C 1
ATOM 2145 O O . LEU A 1 282 ? -25.773 8.150 2.025 1.00 97.38 282 LEU A O 1
ATOM 2149 N N . ARG A 1 283 ? -25.311 10.165 1.155 1.00 96.81 283 ARG A N 1
ATOM 2150 C CA . ARG A 1 283 ? -26.283 10.043 0.049 1.00 96.81 283 ARG A CA 1
ATOM 2151 C C . ARG A 1 283 ? -25.942 8.921 -0.931 1.00 96.81 283 ARG A C 1
ATOM 2153 O O . ARG A 1 283 ? -26.841 8.412 -1.589 1.00 96.81 283 ARG A O 1
ATOM 2160 N N . ASN A 1 284 ? -24.669 8.541 -1.009 1.00 95.50 284 ASN A N 1
ATOM 2161 C CA . ASN A 1 284 ? -24.200 7.452 -1.862 1.00 95.50 284 ASN A CA 1
ATOM 2162 C C . ASN A 1 284 ? -24.301 6.076 -1.180 1.00 95.50 284 ASN A C 1
ATOM 2164 O O . ASN A 1 284 ? -24.052 5.061 -1.828 1.00 95.50 284 ASN A O 1
ATOM 2168 N N . GLN A 1 285 ? -24.645 6.021 0.111 1.00 96.69 285 GLN A N 1
ATOM 2169 C CA . GLN A 1 285 ? -24.855 4.760 0.817 1.00 96.69 285 GLN A CA 1
ATOM 2170 C C . GLN A 1 285 ? -26.226 4.165 0.464 1.00 96.69 285 GLN A C 1
ATOM 2172 O O . GLN A 1 285 ? -27.205 4.907 0.339 1.00 96.69 285 GLN A O 1
ATOM 2177 N N . PRO A 1 286 ? -26.347 2.829 0.353 1.00 93.06 286 PRO A N 1
ATOM 2178 C CA . PRO A 1 286 ? -27.647 2.193 0.205 1.00 93.06 286 PRO A CA 1
ATOM 2179 C C . PRO A 1 286 ? -28.550 2.528 1.398 1.00 93.06 286 PRO A C 1
ATOM 2181 O O . PRO A 1 286 ? -28.101 2.552 2.548 1.00 93.06 286 PRO A O 1
ATOM 2184 N N . ALA A 1 287 ? -29.837 2.761 1.134 1.00 89.75 287 ALA A N 1
ATOM 2185 C CA . ALA A 1 287 ? -30.805 3.057 2.184 1.00 89.75 287 ALA A CA 1
ATOM 2186 C C . ALA A 1 287 ? -30.815 1.948 3.255 1.00 89.75 287 ALA A C 1
ATOM 2188 O O . ALA A 1 287 ? -30.914 0.763 2.935 1.00 89.75 287 ALA A O 1
ATOM 2189 N N . GLY A 1 288 ? -30.689 2.345 4.525 1.00 91.25 288 GLY A N 1
ATOM 2190 C CA . GLY A 1 288 ? -30.639 1.424 5.668 1.00 91.25 288 GLY A CA 1
ATOM 2191 C C . GLY A 1 288 ? -29.322 0.653 5.819 1.00 91.25 288 GLY A C 1
ATOM 2192 O O . GLY A 1 288 ? -29.283 -0.341 6.541 1.00 91.25 288 GLY A O 1
ATOM 2193 N N . ARG A 1 289 ? -28.255 1.053 5.113 1.00 94.81 289 ARG A N 1
ATOM 2194 C CA . ARG A 1 289 ? -26.928 0.422 5.191 1.00 94.81 289 ARG A CA 1
ATOM 2195 C C . ARG A 1 289 ? -25.785 1.431 5.280 1.00 94.81 289 ARG A C 1
ATOM 2197 O O . ARG A 1 289 ? -24.681 1.134 4.838 1.00 94.81 289 ARG A O 1
ATOM 2204 N N . ALA A 1 290 ? -26.020 2.616 5.835 1.00 97.31 290 ALA A N 1
ATOM 2205 C CA . ALA A 1 290 ? -24.955 3.586 6.040 1.00 97.31 290 ALA A CA 1
ATOM 2206 C C . ALA A 1 290 ? -23.967 3.069 7.099 1.00 97.31 290 ALA A C 1
ATOM 2208 O O . ALA A 1 290 ? -24.317 2.957 8.278 1.00 97.31 290 ALA A O 1
ATOM 2209 N N . VAL A 1 291 ? -22.736 2.764 6.672 1.00 98.12 291 VAL A N 1
ATOM 2210 C CA . VAL A 1 291 ? -21.653 2.294 7.550 1.00 98.12 291 VAL A CA 1
ATOM 2211 C C . VAL A 1 291 ? -20.566 3.358 7.674 1.00 98.12 291 VAL A C 1
ATOM 2213 O O . VAL A 1 291 ? -20.062 3.847 6.664 1.0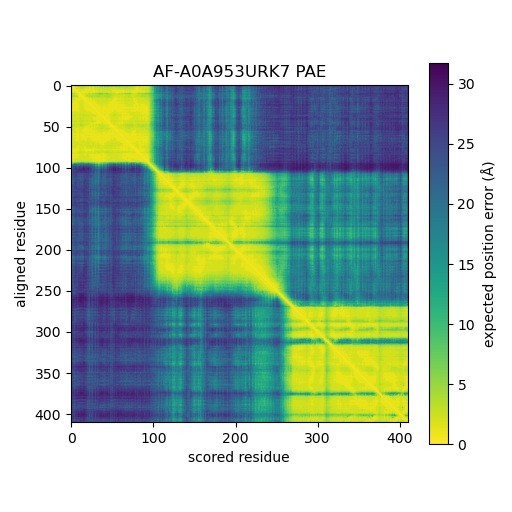0 98.12 291 VAL A O 1
ATOM 2216 N N . VAL A 1 292 ? -20.168 3.680 8.904 1.00 97.88 292 VAL A N 1
ATOM 2217 C CA . VAL A 1 292 ? -19.014 4.546 9.193 1.00 97.88 292 VAL A CA 1
ATOM 2218 C C . VAL A 1 292 ? -17.912 3.722 9.854 1.00 97.88 292 VAL A C 1
ATOM 2220 O O . VAL A 1 292 ? -18.172 3.035 10.838 1.00 97.88 292 VAL A O 1
ATOM 2223 N N . ASN A 1 293 ? -16.694 3.792 9.317 1.00 97.31 293 ASN A N 1
ATOM 2224 C CA . ASN A 1 293 ? -15.498 3.172 9.885 1.00 97.31 293 ASN A CA 1
ATOM 2225 C C . ASN A 1 293 ? -14.636 4.236 10.579 1.00 97.31 293 ASN A C 1
ATOM 2227 O O . ASN A 1 293 ? -14.270 5.227 9.945 1.00 97.31 293 ASN A O 1
ATOM 2231 N N . LEU A 1 294 ? -14.336 4.053 11.864 1.00 95.88 294 LEU A N 1
ATOM 2232 C CA . LEU A 1 294 ? -13.633 5.036 12.692 1.00 95.88 294 LEU A CA 1
ATOM 2233 C C . LEU A 1 294 ? -12.214 4.584 13.033 1.00 95.88 294 LEU A C 1
ATOM 2235 O O . LEU A 1 294 ? -12.050 3.518 13.622 1.00 95.88 294 LEU A O 1
ATOM 2239 N N . ALA A 1 295 ? -11.235 5.461 12.794 1.00 91.44 295 ALA A N 1
ATOM 2240 C CA . ALA A 1 295 ? -9.842 5.317 13.227 1.00 91.44 295 ALA A CA 1
ATOM 2241 C C . ALA A 1 295 ? -9.191 3.965 12.849 1.00 91.44 295 ALA A C 1
ATOM 2243 O O . ALA A 1 295 ? -9.695 3.230 12.000 1.00 91.44 295 ALA A O 1
ATOM 2244 N N . GLY A 1 296 ? -8.033 3.682 13.457 1.00 87.38 296 GLY A N 1
ATOM 2245 C CA . GLY A 1 296 ? -7.337 2.398 13.357 1.00 87.38 296 GLY A CA 1
ATOM 2246 C C . GLY A 1 296 ? -6.862 2.031 11.949 1.00 87.38 296 GLY A C 1
ATOM 2247 O O . GLY A 1 296 ? -6.630 2.911 11.112 1.00 87.38 296 GLY A O 1
ATOM 2248 N N . THR A 1 297 ? -6.685 0.730 11.717 1.00 77.75 297 THR A N 1
ATOM 2249 C CA . THR A 1 297 ? -6.295 0.137 10.428 1.00 77.75 297 THR A CA 1
ATOM 2250 C C . THR A 1 297 ? -7.319 -0.916 10.009 1.00 77.75 297 THR A C 1
ATOM 2252 O O . THR A 1 297 ? -7.923 -1.559 10.855 1.00 77.75 297 THR A O 1
ATOM 2255 N N . GLY A 1 298 ? -7.548 -1.107 8.709 1.00 80.25 298 GLY A N 1
ATOM 2256 C CA . GLY A 1 298 ? -8.544 -2.072 8.225 1.00 80.25 298 GLY A CA 1
ATOM 2257 C C . GLY A 1 298 ? -9.808 -1.385 7.721 1.00 80.25 298 GLY A C 1
ATOM 2258 O O . GLY A 1 298 ? -10.852 -1.352 8.380 1.00 80.25 298 GLY A O 1
ATOM 2259 N N . GLU A 1 299 ? -9.695 -0.831 6.520 1.00 85.88 299 GLU A N 1
ATOM 2260 C CA . GLU A 1 299 ? -10.774 -0.194 5.784 1.00 85.88 299 GLU A CA 1
ATOM 2261 C C . GLU A 1 299 ? -11.917 -1.183 5.544 1.00 85.88 299 GLU A C 1
ATOM 2263 O O . GLU A 1 299 ? -11.727 -2.297 5.052 1.00 85.88 299 GLU A O 1
ATOM 2268 N N . VAL A 1 300 ? -13.142 -0.755 5.841 1.00 89.19 300 VAL A N 1
ATOM 2269 C CA . VAL A 1 300 ? -14.331 -1.560 5.560 1.00 89.19 300 VAL A CA 1
ATOM 2270 C C . VAL A 1 300 ? -14.868 -1.187 4.186 1.00 89.19 300 VAL A C 1
ATOM 2272 O O . VAL A 1 300 ? -15.222 -0.035 3.932 1.00 89.19 300 VAL A O 1
ATOM 2275 N N . SER A 1 301 ? -14.932 -2.171 3.286 1.00 91.50 301 SER A N 1
ATOM 2276 C CA . SER A 1 301 ? -15.441 -1.970 1.927 1.00 91.50 301 SER A CA 1
ATOM 2277 C C . SER A 1 301 ? -16.845 -1.362 1.949 1.00 91.50 301 SER A C 1
ATOM 2279 O O . SER A 1 301 ? -17.735 -1.838 2.654 1.00 91.50 301 SER A O 1
ATOM 2281 N N . GLY A 1 302 ? -17.026 -0.282 1.190 1.00 92.44 302 GLY A N 1
ATOM 2282 C CA . GLY A 1 302 ? -18.282 0.460 1.114 1.00 92.44 302 GLY A CA 1
ATOM 2283 C C . GLY A 1 302 ? -18.565 1.393 2.295 1.00 92.44 302 GLY A C 1
ATOM 2284 O O . GLY A 1 302 ? -19.485 2.195 2.183 1.00 92.44 302 GLY A O 1
ATOM 2285 N N . ALA A 1 303 ? -17.788 1.364 3.382 1.00 96.81 303 ALA A N 1
ATOM 2286 C CA . ALA A 1 303 ? -17.971 2.291 4.496 1.00 96.81 303 ALA A CA 1
ATOM 2287 C C . ALA A 1 303 ? -17.467 3.707 4.165 1.00 96.81 303 ALA A C 1
ATOM 2289 O O . ALA A 1 303 ? -16.675 3.920 3.242 1.00 96.81 303 ALA A O 1
ATOM 2290 N N . ILE A 1 304 ? -17.929 4.678 4.951 1.00 97.62 304 ILE A N 1
ATOM 2291 C CA . ILE A 1 304 ? -17.361 6.024 5.031 1.00 97.62 304 ILE A CA 1
ATOM 2292 C C . ILE A 1 304 ? -16.243 5.980 6.070 1.00 97.62 304 ILE A C 1
ATOM 2294 O O . ILE A 1 304 ? -16.509 5.720 7.242 1.00 97.62 304 ILE A O 1
ATOM 2298 N N . ASN A 1 305 ? -15.000 6.205 5.655 1.00 95.88 305 ASN A N 1
ATOM 2299 C CA . ASN A 1 305 ? -13.844 6.107 6.545 1.00 95.88 305 ASN A CA 1
ATOM 2300 C C . ASN A 1 305 ? -13.577 7.469 7.201 1.00 95.88 305 ASN A C 1
ATOM 2302 O O . ASN A 1 305 ? -13.496 8.473 6.503 1.00 95.88 305 ASN A O 1
ATOM 2306 N N . VAL A 1 306 ? -13.423 7.521 8.525 1.00 95.25 306 VAL A N 1
ATOM 2307 C CA . VAL A 1 306 ? -13.067 8.736 9.278 1.00 95.25 306 VAL A CA 1
ATOM 2308 C C . VAL A 1 306 ? -11.767 8.469 10.018 1.00 95.25 306 VAL A C 1
ATOM 2310 O O . VAL A 1 306 ? -11.743 7.698 10.979 1.00 95.25 306 VAL A O 1
ATOM 2313 N N . ASN A 1 307 ? -10.674 9.060 9.543 1.00 91.44 307 ASN A N 1
ATOM 2314 C CA . ASN A 1 307 ? -9.356 8.808 10.114 1.00 91.44 307 ASN A CA 1
ATOM 2315 C C . ASN A 1 307 ? -8.402 9.992 9.891 1.00 91.44 307 ASN A C 1
ATOM 2317 O O . ASN A 1 307 ? -8.453 10.671 8.860 1.00 91.44 307 ASN A O 1
ATOM 2321 N N . VAL A 1 308 ? -7.497 10.211 10.846 1.00 84.88 308 VAL A N 1
ATOM 2322 C CA . VAL A 1 308 ? -6.410 11.195 10.757 1.00 84.88 308 VAL A CA 1
ATOM 2323 C C . VAL A 1 308 ? -5.210 10.506 10.117 1.00 84.88 308 VAL A C 1
ATOM 2325 O O . VAL A 1 308 ? -4.255 10.120 10.782 1.00 84.88 308 VAL A O 1
ATOM 2328 N N . LEU A 1 309 ? -5.287 10.297 8.803 1.00 73.38 309 LEU A N 1
ATOM 2329 C CA . LEU A 1 309 ? -4.184 9.724 8.034 1.00 73.38 309 LEU A CA 1
ATOM 2330 C C . LEU A 1 309 ? -3.260 10.821 7.507 1.00 73.38 309 LEU A C 1
ATOM 2332 O O . LEU A 1 309 ? -3.714 11.840 6.967 1.00 73.38 309 LEU A O 1
ATOM 2336 N N . SER A 1 310 ? -1.952 10.575 7.597 1.00 64.88 310 SER A N 1
ATOM 2337 C CA . SER A 1 310 ? -0.947 11.419 6.946 1.00 64.88 310 SER A CA 1
ATOM 2338 C C . SER A 1 310 ? -1.185 11.453 5.432 1.00 64.88 310 SER A C 1
ATOM 2340 O O . SER A 1 310 ? -1.692 10.495 4.850 1.00 64.88 310 SER A O 1
ATOM 2342 N N . ALA A 1 311 ? -0.827 12.552 4.754 1.00 47.47 311 ALA A N 1
ATOM 2343 C CA . ALA A 1 311 ? -1.090 12.735 3.319 1.00 47.47 311 ALA A CA 1
ATOM 2344 C C . ALA A 1 311 ? -0.606 11.564 2.437 1.00 47.47 311 ALA A C 1
ATOM 2346 O O . ALA A 1 311 ? -1.249 11.256 1.434 1.00 47.47 311 ALA A O 1
ATOM 2347 N N . GLN A 1 312 ? 0.470 10.891 2.852 1.00 40.75 312 GLN A N 1
ATOM 2348 C CA . GLN A 1 312 ? 1.107 9.772 2.155 1.00 40.75 312 GLN A CA 1
ATOM 2349 C C . GLN A 1 312 ? 0.306 8.459 2.225 1.00 40.75 312 GLN A C 1
ATOM 2351 O O . GLN A 1 312 ? 0.473 7.609 1.359 1.00 40.75 312 GLN A O 1
ATOM 2356 N N . GLN A 1 313 ? -0.589 8.298 3.205 1.00 60.97 313 GLN A N 1
ATOM 2357 C CA . GLN A 1 313 ? -1.374 7.072 3.421 1.00 60.97 313 GLN A CA 1
ATOM 2358 C C . GLN A 1 313 ? -2.749 7.089 2.727 1.00 60.97 313 GLN A C 1
ATOM 2360 O O . GLN A 1 313 ? -3.524 6.150 2.867 1.00 60.97 313 GLN A O 1
ATOM 2365 N N . VAL A 1 314 ? -3.097 8.164 2.010 1.00 61.94 314 VAL A N 1
ATOM 2366 C CA . VAL A 1 314 ? -4.510 8.448 1.685 1.00 61.94 314 VAL A CA 1
ATOM 2367 C C . VAL A 1 314 ? -4.938 8.085 0.272 1.00 61.94 314 VAL A C 1
ATOM 2369 O O . VAL A 1 314 ? -6.130 7.902 0.037 1.00 61.94 314 VAL A O 1
ATOM 2372 N N . SER A 1 315 ? -4.016 7.968 -0.684 1.00 65.44 315 SER A N 1
ATOM 2373 C CA . SER A 1 315 ? -4.391 7.801 -2.098 1.00 65.44 315 SER A CA 1
ATOM 2374 C C . SER A 1 315 ? -5.219 6.540 -2.381 1.00 65.44 315 SER A C 1
ATOM 2376 O O . SER A 1 315 ? -5.893 6.491 -3.406 1.00 65.44 315 SER A O 1
ATOM 2378 N N . SER A 1 316 ? -5.216 5.553 -1.480 1.00 79.25 316 SER A N 1
ATOM 2379 C CA . SER A 1 316 ? -5.929 4.282 -1.630 1.00 79.25 316 SER A CA 1
ATOM 2380 C C . SER A 1 316 ? -7.167 4.109 -0.744 1.00 79.25 316 SER A C 1
ATOM 2382 O O . SER A 1 316 ? -7.852 3.101 -0.902 1.00 79.25 316 SER A O 1
ATOM 2384 N N . VAL A 1 317 ? -7.473 5.027 0.184 1.00 81.75 317 VAL A N 1
ATOM 2385 C CA . VAL A 1 317 ? -8.583 4.827 1.137 1.00 81.75 317 VAL A CA 1
ATOM 2386 C C . VAL A 1 317 ? -9.890 5.385 0.559 1.00 81.75 317 VAL A C 1
ATOM 2388 O O . VAL A 1 317 ? -10.035 6.606 0.443 1.00 81.75 317 VAL A O 1
ATOM 2391 N N . PRO A 1 318 ? -10.867 4.533 0.194 1.00 89.69 318 PRO A N 1
ATOM 2392 C CA . PRO A 1 318 ? -12.120 4.997 -0.389 1.00 89.69 318 PRO A CA 1
ATOM 2393 C C . PRO A 1 318 ? -12.955 5.762 0.643 1.00 89.69 318 PRO A C 1
ATOM 2395 O O . PRO A 1 318 ? -12.954 5.435 1.829 1.00 89.69 318 PRO A O 1
ATOM 2398 N N . ASN A 1 319 ? -13.721 6.757 0.184 1.00 94.25 319 ASN A N 1
ATOM 2399 C CA . ASN A 1 319 ? -14.681 7.505 1.009 1.00 94.25 319 ASN A CA 1
ATOM 2400 C C . ASN A 1 319 ? -14.076 8.092 2.301 1.00 94.25 319 ASN A C 1
ATOM 2402 O O . ASN A 1 319 ? -14.739 8.102 3.341 1.00 94.25 319 ASN A O 1
ATOM 2406 N N . LEU A 1 320 ? -12.814 8.533 2.258 1.00 93.88 320 LEU A N 1
ATOM 2407 C CA . LEU A 1 320 ? -12.129 9.065 3.431 1.00 93.88 320 LEU A CA 1
ATOM 2408 C C . LEU A 1 320 ? -12.567 10.499 3.750 1.00 93.88 320 LEU A C 1
ATOM 2410 O O . LEU A 1 320 ? -12.451 11.407 2.927 1.00 93.88 320 LEU A O 1
ATOM 2414 N N . ILE A 1 321 ? -12.950 10.710 5.002 1.00 93.94 321 ILE A N 1
ATOM 2415 C CA . ILE A 1 321 ? -13.036 12.001 5.668 1.00 93.94 321 ILE A CA 1
ATOM 2416 C C . ILE A 1 321 ? -11.812 12.122 6.577 1.00 93.94 321 ILE A C 1
ATOM 2418 O O . ILE A 1 321 ? -11.641 11.354 7.525 1.00 93.94 321 ILE A O 1
ATOM 2422 N N . ARG A 1 322 ? -10.947 13.094 6.281 1.00 91.81 322 ARG A N 1
ATOM 2423 C CA . ARG A 1 322 ? -9.724 13.353 7.052 1.00 91.81 322 ARG A CA 1
ATOM 2424 C C . ARG A 1 322 ? -10.063 14.100 8.340 1.00 91.81 322 ARG A C 1
ATOM 2426 O O . ARG A 1 322 ? -10.005 15.324 8.373 1.00 91.81 322 ARG A O 1
ATOM 2433 N N . SER A 1 323 ? -10.462 13.366 9.370 1.00 92.06 323 SER A N 1
ATOM 2434 C CA . SER A 1 323 ? -10.800 13.926 10.678 1.00 92.06 323 SER A CA 1
ATOM 2435 C C . SER A 1 323 ? -10.603 12.899 11.790 1.00 92.06 323 SER A C 1
ATOM 2437 O O . SER A 1 323 ? -10.594 11.694 11.534 1.00 92.06 323 SER A O 1
ATOM 2439 N N . GLY A 1 324 ? -10.463 13.383 13.025 1.00 91.19 324 GLY A N 1
ATOM 2440 C CA . GLY A 1 324 ? -10.455 12.559 14.235 1.00 91.19 324 GLY A CA 1
ATOM 2441 C C . GLY A 1 324 ? -11.819 11.927 14.491 1.00 91.19 324 GLY A C 1
ATOM 2442 O O . GLY A 1 324 ? -12.856 12.536 14.198 1.00 91.19 324 GLY A O 1
ATOM 2443 N N . ALA A 1 325 ? -11.831 10.722 15.063 1.00 95.25 325 ALA A N 1
ATOM 2444 C CA . ALA A 1 325 ? -13.066 10.020 15.418 1.00 95.25 325 ALA A CA 1
ATOM 2445 C C . ALA A 1 325 ? -13.919 10.825 16.421 1.00 95.25 325 ALA A C 1
ATOM 2447 O O . ALA A 1 325 ? -15.146 10.744 16.417 1.00 95.25 325 ALA A O 1
ATOM 2448 N N . GLU A 1 326 ? -13.281 11.682 17.215 1.00 94.88 326 GLU A N 1
ATOM 2449 C CA . GLU A 1 326 ? -13.890 12.565 18.207 1.00 94.88 326 GLU A CA 1
ATOM 2450 C C . GLU A 1 326 ? -14.871 13.563 17.580 1.00 94.88 326 GLU A C 1
ATOM 2452 O O . GLU A 1 326 ? -15.858 13.942 18.207 1.00 94.88 326 GLU A O 1
ATOM 2457 N N . THR A 1 327 ? -14.630 13.956 16.327 1.00 95.25 327 THR A N 1
ATOM 2458 C CA . THR A 1 327 ? -15.458 14.929 15.593 1.00 95.25 327 THR A CA 1
ATOM 2459 C C . THR A 1 327 ? -16.699 14.312 14.955 1.00 95.25 327 THR A C 1
ATOM 2461 O O . THR A 1 327 ? -17.525 15.033 14.394 1.00 95.25 327 THR A O 1
ATOM 2464 N N . VAL A 1 328 ? -16.865 12.984 15.019 1.00 96.69 328 VAL A N 1
ATOM 2465 C CA . VAL A 1 328 ? -17.899 12.266 14.257 1.00 96.69 328 VAL A CA 1
ATOM 2466 C C . VAL A 1 328 ? -19.313 12.789 14.548 1.00 96.69 328 VAL A C 1
ATOM 2468 O O . VAL A 1 328 ? -20.125 12.938 13.634 1.00 96.69 328 VAL A O 1
ATOM 2471 N N . GLY A 1 329 ? -19.580 13.155 15.807 1.00 97.19 329 GLY A N 1
ATOM 2472 C CA . GLY A 1 329 ? -20.859 13.719 16.249 1.00 97.19 329 GLY A CA 1
ATOM 2473 C C . GLY A 1 329 ? -21.165 15.109 15.693 1.00 97.19 329 GLY A C 1
ATOM 2474 O O . GLY A 1 329 ? -22.318 15.535 15.714 1.00 97.19 329 GLY A O 1
ATOM 2475 N N . GLU A 1 330 ? -20.147 15.812 15.203 1.00 96.56 330 GLU A N 1
ATOM 2476 C CA . GLU A 1 330 ? -20.265 17.158 14.655 1.00 96.56 330 GLU A CA 1
ATOM 2477 C C . GLU A 1 330 ? -20.368 17.160 13.131 1.00 96.56 330 GLU A C 1
ATOM 2479 O O . GLU A 1 330 ? -21.005 18.059 12.577 1.00 96.56 330 GLU A O 1
ATOM 2484 N N . ILE A 1 331 ? -19.743 16.190 12.453 1.00 97.25 331 ILE A N 1
ATOM 2485 C CA . ILE A 1 331 ? -19.676 16.132 10.985 1.00 97.25 331 ILE A CA 1
ATOM 2486 C C . ILE A 1 331 ? -20.863 15.390 10.358 1.00 97.25 331 ILE A C 1
ATOM 2488 O O . ILE A 1 331 ? -21.309 15.771 9.275 1.00 97.25 331 ILE A O 1
ATOM 2492 N N . PHE A 1 332 ? -21.409 14.367 11.022 1.00 97.94 332 PHE A N 1
ATOM 2493 C CA . PHE A 1 332 ? -22.554 13.615 10.505 1.00 97.94 332 PHE A CA 1
ATOM 2494 C C . PHE A 1 332 ? -23.882 14.148 11.063 1.00 97.94 332 PHE A C 1
ATOM 2496 O O . PHE A 1 332 ? -23.951 14.562 12.222 1.00 97.94 332 PHE A O 1
ATOM 2503 N N . PRO A 1 333 ? -24.976 14.112 10.279 1.00 97.94 333 PRO A N 1
ATOM 2504 C CA . PRO A 1 333 ? -26.304 14.417 10.797 1.00 97.94 333 PRO A CA 1
ATOM 2505 C C . PRO A 1 333 ? -26.731 13.433 11.897 1.00 97.94 333 PRO A C 1
ATOM 2507 O O . PRO A 1 333 ? -26.355 12.259 11.894 1.00 97.94 333 PRO A O 1
ATOM 2510 N N . ARG A 1 334 ? -27.584 13.894 12.813 1.00 98.12 334 ARG A N 1
ATOM 2511 C CA . ARG A 1 334 ? -28.194 13.036 13.838 1.00 98.12 334 ARG A CA 1
ATOM 2512 C C . ARG A 1 334 ? -28.987 11.892 13.208 1.00 98.12 334 ARG A C 1
ATOM 2514 O O . ARG A 1 334 ? -29.700 12.120 12.235 1.00 98.12 334 ARG A O 1
ATOM 2521 N N . ALA A 1 335 ? -28.907 10.700 13.803 1.00 97.81 335 ALA A N 1
ATOM 2522 C CA . ALA A 1 335 ? -29.659 9.516 13.367 1.00 97.81 335 ALA A CA 1
ATOM 2523 C C . ALA A 1 335 ? -29.564 9.228 11.849 1.00 97.81 335 ALA A C 1
ATOM 2525 O O . ALA A 1 335 ? -30.554 8.909 11.187 1.00 97.81 335 ALA A O 1
ATOM 2526 N N . SER A 1 336 ? -28.365 9.364 11.285 1.00 98.12 336 SER A N 1
ATOM 2527 C CA . SER A 1 336 ? -28.099 9.176 9.855 1.00 98.12 336 SER A CA 1
ATOM 2528 C C . SER A 1 336 ? -27.313 7.909 9.522 1.00 98.12 336 SER A C 1
ATOM 2530 O O . SER A 1 336 ? -27.275 7.525 8.356 1.00 98.12 336 SER A O 1
ATOM 2532 N N . VAL A 1 337 ? -26.722 7.252 10.523 1.00 98.12 337 VAL A N 1
ATOM 2533 C CA . VAL A 1 337 ? -25.846 6.085 10.358 1.00 98.12 337 VAL A CA 1
ATOM 2534 C C . VAL A 1 337 ? -26.531 4.833 10.900 1.00 98.12 337 VAL A C 1
ATOM 2536 O O . VAL A 1 337 ? -27.150 4.874 11.960 1.00 98.12 337 VAL A O 1
ATOM 2539 N N . ASP A 1 338 ? -26.424 3.718 10.183 1.00 98.25 338 ASP A N 1
ATOM 2540 C CA . ASP A 1 338 ? -27.017 2.439 10.589 1.00 98.25 338 ASP A CA 1
ATOM 2541 C C . ASP A 1 338 ? -26.015 1.600 11.398 1.00 98.25 338 ASP A C 1
ATOM 2543 O O . ASP A 1 338 ? -26.375 0.988 12.406 1.00 98.25 338 ASP A O 1
ATOM 2547 N N . ARG A 1 339 ? -24.734 1.613 10.997 1.00 98.25 339 ARG A N 1
ATOM 2548 C CA . ARG A 1 339 ? -23.665 0.867 11.670 1.00 98.25 339 ARG A CA 1
ATOM 2549 C C . ARG A 1 339 ? -22.378 1.673 11.794 1.00 98.25 339 ARG A C 1
ATOM 2551 O O . ARG A 1 339 ? -21.929 2.293 10.833 1.00 98.25 339 ARG A O 1
ATOM 2558 N N . ILE A 1 340 ? -21.743 1.592 12.956 1.00 98.25 340 ILE A N 1
ATOM 2559 C CA . ILE A 1 340 ? -20.380 2.078 13.173 1.00 98.25 340 ILE A CA 1
ATOM 2560 C C . ILE A 1 340 ? -19.461 0.883 13.392 1.00 98.25 340 ILE A C 1
ATOM 2562 O O . ILE A 1 340 ? -19.782 -0.033 14.147 1.00 98.25 340 ILE A O 1
ATOM 2566 N N . VAL A 1 341 ? -18.321 0.897 12.718 1.00 97.44 341 VAL A N 1
ATOM 2567 C CA . VAL A 1 341 ? -17.259 -0.096 12.858 1.00 97.44 341 VAL A CA 1
ATOM 2568 C C . VAL A 1 341 ? -15.934 0.598 13.129 1.00 97.44 341 VAL A C 1
ATOM 2570 O O . VAL A 1 341 ? -15.773 1.785 12.847 1.00 97.44 341 VAL A O 1
ATOM 2573 N N . SER A 1 342 ? -15.002 -0.125 13.723 1.00 95.69 342 SER A N 1
ATOM 2574 C CA . SER A 1 342 ? -13.656 0.355 13.986 1.00 95.69 342 SER A CA 1
ATOM 2575 C C . SER A 1 342 ? -12.755 -0.861 14.139 1.00 95.69 342 SER A C 1
ATOM 2577 O O . SER A 1 342 ? -13.115 -1.778 14.878 1.00 95.69 342 SER A O 1
ATOM 2579 N N . ASN A 1 343 ? -11.637 -0.894 13.418 1.00 92.88 343 ASN A N 1
ATOM 2580 C CA . ASN A 1 343 ? -10.726 -2.035 13.381 1.00 92.88 343 ASN A CA 1
ATOM 2581 C C . ASN A 1 343 ? -9.322 -1.592 13.788 1.00 92.88 343 ASN A C 1
ATOM 2583 O O . ASN A 1 343 ? -8.885 -0.505 13.418 1.00 92.88 343 ASN A O 1
ATOM 2587 N N . ASP A 1 344 ? -8.632 -2.433 14.554 1.00 87.38 344 ASP A N 1
ATOM 2588 C CA . ASP A 1 344 ? -7.237 -2.268 14.954 1.00 87.38 344 ASP A CA 1
ATOM 2589 C C . ASP A 1 344 ? -6.902 -0.876 15.520 1.00 87.38 344 ASP A C 1
ATOM 2591 O O . ASP A 1 344 ? -5.860 -0.287 15.224 1.00 87.38 344 ASP A O 1
ATOM 2595 N N . VAL A 1 345 ? -7.784 -0.315 16.352 1.00 86.69 345 VAL A N 1
ATOM 2596 C CA . VAL A 1 345 ? -7.494 0.967 17.015 1.00 86.69 345 VAL A CA 1
ATOM 2597 C C . VAL A 1 345 ? -6.484 0.757 18.126 1.00 86.69 345 VAL A C 1
ATOM 2599 O O . VAL A 1 345 ? -6.655 -0.124 18.964 1.00 86.69 345 VAL A O 1
ATOM 2602 N N . VAL A 1 346 ? -5.459 1.601 18.186 1.00 83.50 346 VAL A N 1
ATOM 2603 C CA . VAL A 1 346 ? -4.431 1.525 19.228 1.00 83.50 346 VAL A CA 1
ATOM 2604 C C . VAL A 1 346 ? -4.932 2.165 20.528 1.00 83.50 346 VAL A C 1
ATOM 2606 O O . VAL A 1 346 ? -5.635 3.181 20.514 1.00 83.50 346 VAL A O 1
ATOM 2609 N N . PHE A 1 347 ? -4.579 1.585 21.678 1.00 84.81 347 PHE A N 1
ATOM 2610 C CA . PHE A 1 347 ? -4.941 2.145 22.982 1.00 84.81 347 PHE A CA 1
ATOM 2611 C C . PHE A 1 347 ? -4.418 3.578 23.142 1.00 84.81 347 PHE A C 1
ATOM 2613 O O . PHE A 1 347 ? -3.263 3.879 22.844 1.00 84.81 347 PHE A O 1
ATOM 2620 N N . GLY A 1 348 ? -5.290 4.482 23.593 1.00 81.56 348 GLY A N 1
ATOM 2621 C CA . GLY A 1 348 ? -4.981 5.906 23.749 1.00 81.56 348 GLY A CA 1
ATOM 2622 C C . GLY A 1 348 ? -5.010 6.740 22.461 1.00 81.56 348 GLY A C 1
ATOM 2623 O O . GLY A 1 348 ? -4.939 7.961 22.561 1.00 81.56 348 GLY A O 1
ATOM 2624 N N . GLN A 1 349 ? -5.164 6.129 21.278 1.00 81.44 349 GLN A N 1
ATOM 2625 C CA . GLN A 1 349 ? -5.287 6.859 20.005 1.00 81.44 349 GLN A CA 1
ATOM 2626 C C . GLN A 1 349 ? -6.582 7.675 19.923 1.00 81.44 349 GLN A C 1
ATOM 2628 O O . GLN A 1 349 ? -6.603 8.735 19.308 1.00 81.44 349 GLN A O 1
ATOM 2633 N N . VAL A 1 350 ? -7.659 7.159 20.519 1.00 89.50 350 VAL A N 1
ATOM 2634 C CA . VAL A 1 350 ? -9.002 7.742 20.458 1.00 89.50 350 VAL A CA 1
ATOM 2635 C C . VAL A 1 350 ? -9.468 8.110 21.860 1.00 89.50 350 VAL A C 1
ATOM 2637 O O . VAL A 1 350 ? -9.417 7.295 22.787 1.00 89.50 350 VAL A O 1
ATOM 2640 N N . ASN A 1 351 ? -10.006 9.317 22.016 1.00 91.25 351 ASN A N 1
ATOM 2641 C CA . ASN A 1 351 ? -10.764 9.697 23.199 1.00 91.25 351 ASN A CA 1
ATOM 2642 C C . ASN A 1 351 ? -12.159 9.059 23.132 1.00 91.25 351 ASN A C 1
ATOM 2644 O O . ASN A 1 351 ? -13.118 9.638 22.608 1.00 91.25 351 ASN A O 1
ATOM 2648 N N . TRP A 1 352 ? -12.275 7.843 23.670 1.00 95.25 352 TRP A N 1
ATOM 2649 C CA . TRP A 1 352 ? -13.511 7.063 23.603 1.00 95.25 352 TRP A CA 1
ATOM 2650 C C . TRP A 1 352 ? -14.696 7.727 24.292 1.00 95.25 352 TRP A C 1
ATOM 2652 O O . TRP A 1 352 ? -15.815 7.568 23.818 1.00 95.25 352 TRP A O 1
ATOM 2662 N N . ALA A 1 353 ? -14.489 8.526 25.342 1.00 95.06 353 ALA A N 1
ATOM 2663 C CA . ALA A 1 353 ? -15.587 9.232 25.998 1.00 95.06 353 ALA A CA 1
ATOM 2664 C C . ALA A 1 353 ? -16.267 10.233 25.047 1.00 95.06 353 ALA A C 1
ATOM 2666 O O . ALA A 1 353 ? -17.495 10.291 24.977 1.00 95.06 353 ALA A O 1
ATOM 2667 N N . THR A 1 354 ? -15.482 11.010 24.295 1.00 94.50 354 THR A N 1
ATOM 2668 C CA . THR A 1 354 ? -16.008 11.949 23.289 1.00 94.50 354 THR A CA 1
ATOM 2669 C C . THR A 1 354 ? -16.549 11.214 22.071 1.00 94.50 354 THR A C 1
ATOM 2671 O O . THR A 1 354 ? -17.691 11.450 21.672 1.00 94.50 354 THR A O 1
ATOM 2674 N N . THR A 1 355 ? -15.775 10.271 21.537 1.00 96.75 355 THR A N 1
ATOM 2675 C CA . THR A 1 355 ? -16.148 9.497 20.349 1.00 96.75 355 THR A CA 1
ATOM 2676 C C . THR A 1 355 ? -17.444 8.717 20.568 1.00 96.75 355 THR A C 1
ATOM 2678 O O . THR A 1 355 ? -18.335 8.791 19.728 1.00 96.75 355 THR A O 1
ATOM 2681 N N . ALA A 1 356 ? -17.635 8.066 21.722 1.00 97.81 356 ALA A N 1
ATOM 2682 C CA . ALA A 1 356 ? -18.865 7.335 22.040 1.00 97.81 356 ALA A CA 1
ATOM 2683 C C . ALA A 1 356 ? -20.109 8.240 22.037 1.00 97.81 356 ALA A C 1
ATOM 2685 O O . ALA A 1 356 ? -21.140 7.857 21.485 1.00 97.81 356 ALA A O 1
ATOM 2686 N N . ARG A 1 357 ? -20.027 9.468 22.574 1.00 98.06 357 ARG A N 1
ATOM 2687 C CA . ARG A 1 357 ? -21.137 10.441 22.499 1.00 98.06 357 ARG A CA 1
ATOM 2688 C C . ARG A 1 357 ? -21.433 10.862 21.059 1.00 98.06 357 ARG A C 1
ATOM 2690 O O . ARG A 1 357 ? -22.599 11.009 20.684 1.00 98.06 357 ARG A O 1
ATOM 2697 N N . GLY A 1 358 ? -20.387 11.031 20.250 1.00 97.81 358 GLY A N 1
ATOM 2698 C CA . GLY A 1 358 ? -20.517 11.286 18.818 1.00 97.81 358 GLY A CA 1
ATOM 2699 C C . GLY A 1 358 ? -21.229 10.140 18.102 1.00 97.81 358 GLY A C 1
ATOM 2700 O O . GLY A 1 358 ? -22.253 10.368 17.462 1.00 97.81 358 GLY A O 1
ATOM 2701 N N . CYS A 1 359 ? -20.763 8.904 18.302 1.00 98.31 359 CYS A N 1
ATOM 2702 C CA . CYS A 1 359 ? -21.380 7.682 17.783 1.00 98.31 359 CYS A CA 1
ATOM 2703 C C . CYS A 1 359 ? -22.863 7.584 18.162 1.00 98.31 359 CYS A C 1
ATOM 2705 O O . CYS A 1 359 ? -23.710 7.360 17.297 1.00 98.31 359 CYS A O 1
ATOM 2707 N N . PHE A 1 360 ? -23.190 7.814 19.438 1.00 98.38 360 PHE A N 1
ATOM 2708 C CA . PHE A 1 360 ? -24.568 7.791 19.930 1.00 98.38 360 PHE A CA 1
ATOM 2709 C C . PHE A 1 360 ? -25.451 8.832 19.232 1.00 98.38 360 PHE A C 1
ATOM 2711 O O . PHE A 1 360 ? -26.621 8.588 18.956 1.00 98.38 360 PHE A O 1
ATOM 2718 N N . THR A 1 361 ? -24.895 10.004 18.927 1.00 98.25 361 THR A N 1
ATOM 2719 C CA . THR A 1 361 ? -25.621 11.101 18.274 1.00 98.25 361 THR A CA 1
ATOM 2720 C C . THR A 1 361 ? -25.992 10.765 16.825 1.00 98.25 361 THR A C 1
ATOM 2722 O O . THR A 1 361 ? -27.087 11.114 16.369 1.00 98.25 361 THR A O 1
ATOM 2725 N N . ILE A 1 362 ? -25.098 10.091 16.098 1.00 98.25 362 ILE A N 1
ATOM 2726 C CA . ILE A 1 362 ? -25.217 9.892 14.645 1.00 98.25 362 ILE A CA 1
ATOM 2727 C C . ILE A 1 362 ? -25.895 8.573 14.265 1.00 98.25 362 ILE A C 1
ATOM 2729 O O . ILE A 1 362 ? -26.518 8.511 13.206 1.00 98.25 362 ILE A O 1
ATOM 2733 N N . LEU A 1 363 ? -25.809 7.536 15.104 1.00 98.44 363 LEU A N 1
ATOM 2734 C CA . LEU A 1 363 ? -26.469 6.250 14.859 1.00 98.44 363 LEU A CA 1
ATOM 2735 C C . LEU A 1 363 ? -27.984 6.415 14.888 1.00 98.44 363 LEU A C 1
ATOM 2737 O O . LEU A 1 363 ? -28.473 7.240 15.640 1.00 98.44 363 LEU A O 1
ATOM 2741 N N . ARG A 1 364 ? -28.758 5.652 14.119 1.00 98.25 364 ARG A N 1
ATOM 2742 C CA . ARG A 1 364 ? -30.226 5.564 14.260 1.00 98.25 364 ARG A CA 1
ATOM 2743 C C . ARG A 1 364 ? -30.624 4.753 15.500 1.00 98.25 364 ARG A C 1
ATOM 2745 O O . ARG A 1 364 ? -29.801 3.972 15.973 1.00 98.25 364 ARG A O 1
ATOM 2752 N N . PRO A 1 365 ? -31.851 4.912 16.034 1.00 98.12 365 PRO A N 1
ATOM 2753 C CA . PRO A 1 365 ? -32.398 3.944 16.986 1.00 98.12 365 PRO A CA 1
ATOM 2754 C C . PRO A 1 365 ? -32.315 2.525 16.408 1.00 98.12 365 PRO A C 1
ATOM 2756 O O . PRO A 1 365 ? -32.622 2.323 15.232 1.00 98.12 365 PRO A O 1
ATOM 2759 N N . GLY A 1 366 ? -31.838 1.569 17.201 1.00 97.56 366 GLY A N 1
ATOM 2760 C CA . GLY A 1 366 ? -31.515 0.204 16.771 1.00 97.56 366 GLY A CA 1
ATOM 2761 C C . GLY A 1 366 ? -30.189 0.051 16.011 1.00 97.56 366 GLY A C 1
ATOM 2762 O O . GLY A 1 366 ? -29.803 -1.068 15.683 1.00 97.56 366 GLY A O 1
ATOM 2763 N N . GLY A 1 367 ? -29.475 1.144 15.727 1.00 98.12 367 GLY A N 1
ATOM 2764 C CA . GLY A 1 367 ? -28.170 1.109 15.072 1.00 98.12 367 GLY A CA 1
ATOM 2765 C C . GLY A 1 367 ? -27.082 0.525 15.976 1.00 98.12 367 GLY A C 1
ATOM 2766 O O . GLY A 1 367 ? -27.129 0.665 17.199 1.00 98.12 367 GLY A O 1
ATOM 2767 N N . THR A 1 368 ? -26.078 -0.111 15.376 1.00 98.38 368 THR A N 1
ATOM 2768 C CA . THR A 1 368 ? -25.061 -0.885 16.112 1.00 98.38 368 THR A CA 1
ATOM 2769 C C . THR A 1 368 ? -23.672 -0.265 16.012 1.00 98.38 368 THR A C 1
ATOM 2771 O O . THR A 1 368 ? -23.306 0.270 14.962 1.00 98.38 368 THR A O 1
ATOM 2774 N N . VAL A 1 369 ? -22.861 -0.422 17.055 1.00 98.25 369 VAL A N 1
ATOM 2775 C CA . VAL A 1 369 ? -21.423 -0.122 17.045 1.00 98.25 369 VAL A CA 1
ATOM 2776 C C . VAL A 1 369 ? -20.617 -1.389 17.329 1.00 98.25 369 VAL A C 1
ATOM 2778 O O . VAL A 1 369 ? -21.011 -2.184 18.177 1.00 98.25 369 VAL A O 1
ATOM 2781 N N . SER A 1 370 ? -19.510 -1.580 16.609 1.00 97.75 370 SER A N 1
ATOM 2782 C CA . SER A 1 370 ? -18.570 -2.694 16.785 1.00 97.75 370 SER A CA 1
ATOM 2783 C C . SER A 1 370 ? -17.137 -2.176 16.704 1.00 97.75 370 SER A C 1
ATOM 2785 O O . SER A 1 370 ? -16.726 -1.676 15.659 1.00 97.75 370 SER A O 1
ATOM 2787 N N . ILE A 1 371 ? -16.375 -2.284 17.790 1.00 96.50 371 ILE A N 1
ATOM 2788 C CA . ILE A 1 371 ? -15.006 -1.765 17.884 1.00 96.5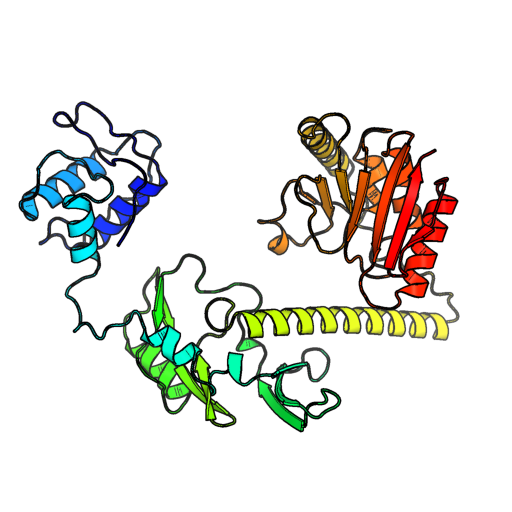0 371 ILE A CA 1
ATOM 2789 C C . ILE A 1 371 ? -14.059 -2.914 18.220 1.00 96.50 371 ILE A C 1
ATOM 2791 O O . ILE A 1 371 ? -14.164 -3.507 19.291 1.00 96.50 371 ILE A O 1
ATOM 2795 N N . ALA A 1 372 ? -13.125 -3.194 17.317 1.00 93.19 372 ALA A N 1
ATOM 2796 C CA . ALA A 1 372 ? -12.036 -4.140 17.503 1.00 93.19 372 ALA A CA 1
ATOM 2797 C C . ALA A 1 372 ? -10.734 -3.360 17.778 1.00 93.19 372 ALA A C 1
ATOM 2799 O O . ALA A 1 372 ? -10.166 -2.779 16.853 1.00 93.19 372 ALA A O 1
ATOM 2800 N N . PRO A 1 373 ? -10.272 -3.254 19.034 1.00 88.31 373 PRO A N 1
ATOM 2801 C CA . PRO A 1 373 ? -8.967 -2.672 19.342 1.00 88.31 373 PRO A CA 1
ATOM 2802 C C . PRO A 1 373 ? -7.801 -3.548 18.858 1.00 88.31 373 PRO A C 1
ATOM 2804 O O . PRO A 1 373 ? -7.920 -4.766 18.737 1.00 88.31 373 PRO A O 1
ATOM 2807 N N . TYR A 1 374 ? -6.650 -2.918 18.626 1.00 81.62 374 TYR A N 1
ATOM 2808 C CA . TYR A 1 374 ? -5.408 -3.590 18.255 1.00 81.62 374 TYR A CA 1
ATOM 2809 C C . TYR A 1 374 ? -4.842 -4.424 19.418 1.00 81.62 374 TYR A C 1
ATOM 2811 O O . TYR A 1 374 ? -5.019 -4.106 20.596 1.00 81.62 374 TYR A O 1
ATOM 2819 N N . ALA A 1 375 ? -4.098 -5.480 19.088 1.00 63.75 375 ALA A N 1
ATOM 2820 C CA . ALA A 1 375 ? -3.455 -6.352 20.063 1.00 63.75 375 ALA A CA 1
ATOM 2821 C C . ALA A 1 375 ? -2.362 -5.619 20.876 1.00 63.75 375 ALA A C 1
ATOM 2823 O O . ALA A 1 375 ? -1.272 -5.334 20.387 1.00 63.75 375 ALA A O 1
ATOM 2824 N N . GLY A 1 376 ? -2.649 -5.336 22.148 1.00 54.09 376 GLY A N 1
ATOM 2825 C CA . GLY A 1 376 ? -1.710 -4.762 23.119 1.00 54.09 376 GLY A CA 1
ATOM 2826 C C . GLY A 1 376 ? -2.467 -4.004 24.205 1.00 54.09 376 GLY A C 1
ATOM 2827 O O . GLY A 1 376 ? -3.210 -3.086 23.891 1.00 54.09 376 GLY A O 1
ATOM 2828 N N . GLN A 1 377 ? -2.338 -4.412 25.476 1.00 68.50 377 GLN A N 1
ATOM 2829 C CA . GLN A 1 377 ? -3.198 -3.920 26.578 1.00 68.50 377 GLN A CA 1
ATOM 2830 C C . GLN A 1 377 ? -4.703 -4.143 26.321 1.00 68.50 377 GLN A C 1
ATOM 2832 O O . GLN A 1 377 ? -5.558 -3.387 26.778 1.00 68.50 377 GLN A O 1
ATOM 2837 N N . LEU A 1 378 ? -5.022 -5.227 25.605 1.00 82.06 378 LEU A N 1
ATOM 2838 C CA . LEU A 1 378 ? -6.348 -5.508 25.057 1.00 82.06 378 LEU A CA 1
ATOM 2839 C C . LEU A 1 378 ? -7.463 -5.441 26.114 1.00 82.06 378 LEU A C 1
ATOM 2841 O O . LEU A 1 378 ? -8.482 -4.806 25.880 1.00 82.06 378 LEU A O 1
ATOM 2845 N N . ALA A 1 379 ? -7.257 -6.025 27.298 1.00 88.56 379 ALA A N 1
ATOM 2846 C CA . ALA A 1 379 ? -8.268 -6.029 28.358 1.00 88.56 379 ALA A CA 1
ATOM 2847 C C . ALA A 1 379 ? -8.612 -4.618 28.878 1.00 88.56 379 ALA A C 1
ATOM 2849 O O . ALA A 1 379 ? -9.788 -4.287 29.018 1.00 88.56 379 ALA A O 1
ATOM 2850 N N . GLU A 1 380 ? -7.605 -3.775 29.127 1.00 88.00 380 GLU A N 1
ATOM 2851 C CA . GLU A 1 380 ? -7.811 -2.394 29.590 1.00 88.00 380 GLU A CA 1
ATOM 2852 C C . GLU A 1 380 ? -8.479 -1.546 28.501 1.00 88.00 380 GLU A C 1
ATOM 2854 O O . GLU A 1 380 ? -9.396 -0.772 28.780 1.00 88.00 380 GLU A O 1
ATOM 2859 N N . HIS A 1 381 ? -8.073 -1.736 27.242 1.00 91.88 381 HIS A N 1
ATOM 2860 C CA . HIS A 1 381 ? -8.667 -1.030 26.110 1.00 91.88 381 HIS A CA 1
ATOM 2861 C C . HIS A 1 381 ? -10.137 -1.411 25.909 1.00 91.88 381 HIS A C 1
ATOM 2863 O O . HIS A 1 381 ? -10.988 -0.525 25.801 1.00 91.88 381 HIS A O 1
ATOM 2869 N N . LEU A 1 382 ? -10.455 -2.707 25.917 1.00 93.31 382 LEU A N 1
ATOM 2870 C CA . LEU A 1 382 ? -11.831 -3.196 25.805 1.00 93.31 382 LEU A CA 1
ATOM 2871 C C . LEU A 1 382 ? -12.718 -2.615 26.912 1.00 93.31 382 LEU A C 1
ATOM 2873 O O . LEU A 1 382 ? -13.805 -2.118 26.616 1.00 93.31 382 LEU A O 1
ATOM 2877 N N . GLU A 1 383 ? -12.248 -2.598 28.163 1.00 95.00 383 GLU A N 1
ATOM 2878 C CA . GLU A 1 383 ? -13.039 -2.047 29.268 1.00 95.00 383 GLU A CA 1
ATOM 2879 C C . GLU A 1 383 ? -13.204 -0.524 29.165 1.00 95.00 383 GLU A C 1
ATOM 2881 O O . GLU A 1 383 ? -14.289 0.001 29.434 1.00 95.00 383 GLU A O 1
ATOM 2886 N N . ALA A 1 384 ? -12.174 0.197 28.711 1.00 93.69 384 ALA A N 1
ATOM 2887 C CA . ALA A 1 384 ? -12.261 1.635 28.468 1.00 93.69 384 ALA A CA 1
ATOM 2888 C C . ALA A 1 384 ? -13.304 1.971 27.386 1.00 93.69 384 ALA A C 1
ATOM 2890 O O . ALA A 1 384 ? -14.110 2.891 27.565 1.00 93.69 384 ALA A O 1
ATOM 2891 N N . ILE A 1 385 ? -13.336 1.206 26.288 1.00 96.12 385 ILE A N 1
ATOM 2892 C CA . ILE A 1 385 ? -14.340 1.355 25.224 1.00 96.12 385 ILE A CA 1
ATOM 2893 C C . ILE A 1 385 ? -15.736 1.031 25.766 1.00 96.12 385 ILE A C 1
ATOM 2895 O O . ILE A 1 385 ? -16.658 1.834 25.609 1.00 96.12 385 ILE A O 1
ATOM 2899 N N . ALA A 1 386 ? -15.900 -0.116 26.432 1.00 97.50 386 ALA A N 1
ATOM 2900 C CA . ALA A 1 386 ? -17.186 -0.553 26.968 1.00 97.50 386 ALA A CA 1
ATOM 2901 C C . ALA A 1 386 ? -17.754 0.463 27.971 1.00 97.50 386 ALA A C 1
ATOM 2903 O O . ALA A 1 386 ? -18.920 0.853 27.882 1.00 97.50 386 ALA A O 1
ATOM 2904 N N . THR A 1 387 ? -16.919 0.968 28.879 1.00 97.3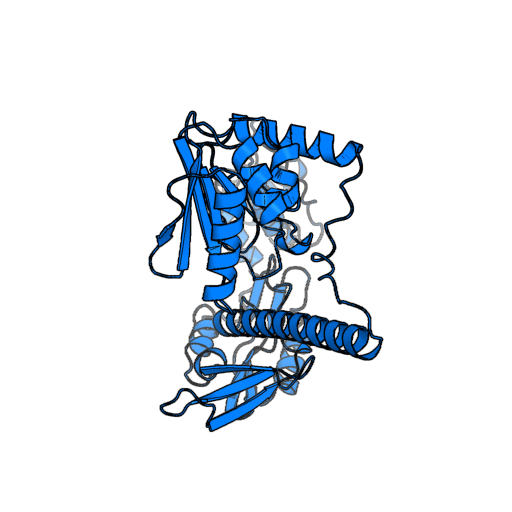1 387 THR A N 1
ATOM 2905 C CA . THR A 1 387 ? -17.294 2.009 29.843 1.00 97.31 387 THR A CA 1
ATOM 2906 C C . THR A 1 387 ? -17.740 3.295 29.148 1.00 97.31 387 THR A C 1
ATOM 2908 O O . THR A 1 387 ? -18.760 3.878 29.528 1.00 97.31 387 THR A O 1
ATOM 2911 N N . ALA A 1 388 ? -17.029 3.728 28.103 1.00 96.94 388 ALA A N 1
ATOM 2912 C CA . ALA A 1 388 ? -17.395 4.916 27.339 1.00 96.94 388 ALA A CA 1
ATOM 2913 C C . ALA A 1 388 ? -18.734 4.752 26.597 1.00 96.94 388 ALA A C 1
ATOM 2915 O O . ALA A 1 388 ? -19.560 5.666 26.626 1.00 96.94 388 ALA A O 1
ATOM 2916 N N . LEU A 1 389 ? -18.986 3.586 25.989 1.00 98.06 389 LEU A N 1
ATOM 2917 C CA . LEU A 1 389 ? -20.257 3.280 25.323 1.00 98.06 389 LEU A CA 1
ATOM 2918 C C . LEU A 1 389 ? -21.429 3.260 26.314 1.00 98.06 389 LEU A C 1
ATOM 2920 O O . LEU A 1 389 ? -22.439 3.925 26.073 1.00 98.06 389 LEU A O 1
ATOM 2924 N N . ARG A 1 390 ? -21.284 2.587 27.465 1.00 98.12 390 ARG A N 1
ATOM 2925 C CA . ARG A 1 390 ? -22.308 2.598 28.530 1.00 98.12 390 ARG A CA 1
ATOM 2926 C C . ARG A 1 390 ? -22.602 4.027 28.990 1.00 98.12 390 ARG A C 1
ATOM 2928 O O . ARG A 1 390 ? -23.759 4.429 29.062 1.00 98.12 390 ARG A O 1
ATOM 2935 N N . SER A 1 391 ? -21.553 4.816 29.223 1.00 97.12 391 SER A N 1
ATOM 2936 C CA . SER A 1 391 ? -21.668 6.213 29.664 1.00 97.12 391 SER A CA 1
ATOM 2937 C C . SER A 1 391 ? -22.338 7.121 28.628 1.00 97.12 391 SER A C 1
ATOM 2939 O O . SER A 1 391 ? -22.976 8.104 28.995 1.00 97.12 391 SER A O 1
ATOM 2941 N N . ALA A 1 392 ? -22.216 6.807 27.336 1.00 97.75 392 ALA A N 1
ATOM 2942 C CA . ALA A 1 392 ? -22.897 7.527 26.261 1.00 97.75 392 ALA A CA 1
ATOM 2943 C C . ALA A 1 392 ? -24.377 7.126 26.090 1.00 97.75 392 ALA A C 1
ATOM 2945 O O . ALA A 1 392 ? -25.087 7.783 25.332 1.00 97.75 392 ALA A O 1
ATOM 2946 N N . GLY A 1 393 ? -24.849 6.090 26.795 1.00 97.94 393 GLY A N 1
ATOM 2947 C CA . GLY A 1 393 ? -26.246 5.643 26.787 1.00 97.94 393 GLY A CA 1
ATOM 2948 C C . GLY A 1 393 ? -26.539 4.446 25.880 1.00 97.94 393 GLY A C 1
ATOM 2949 O O . GLY A 1 393 ? -27.710 4.121 25.672 1.00 97.94 393 GLY A O 1
ATOM 2950 N N . PHE A 1 394 ? -25.513 3.789 25.331 1.00 98.38 394 PHE A N 1
ATOM 2951 C CA . PHE A 1 394 ? -25.703 2.548 24.581 1.00 98.38 394 PHE A CA 1
ATOM 2952 C C . PHE A 1 394 ? -26.219 1.416 25.481 1.00 98.38 394 PHE A C 1
ATOM 2954 O O . PHE A 1 394 ? -25.894 1.347 26.669 1.00 98.38 394 PHE A O 1
ATOM 2961 N N . ARG A 1 395 ? -27.002 0.508 24.891 1.00 98.06 395 ARG A N 1
ATOM 2962 C CA . ARG A 1 395 ? -27.473 -0.735 25.515 1.00 98.06 395 ARG A CA 1
ATOM 2963 C C . ARG A 1 395 ? -26.724 -1.937 24.957 1.00 98.06 395 ARG A C 1
ATOM 2965 O O . ARG A 1 395 ? -26.012 -1.818 23.962 1.00 98.06 395 ARG A O 1
ATOM 2972 N N . ASP A 1 396 ? -26.880 -3.070 25.637 1.00 97.06 396 ASP A N 1
ATOM 2973 C CA . ASP A 1 396 ? -26.316 -4.362 25.233 1.00 97.06 396 ASP A CA 1
ATOM 2974 C C . ASP A 1 396 ? -24.807 -4.288 24.962 1.00 97.06 396 ASP A C 1
ATOM 2976 O O . ASP A 1 396 ? -24.295 -4.851 24.002 1.00 97.06 396 ASP A O 1
ATOM 2980 N N . VAL A 1 397 ? -24.094 -3.536 25.810 1.00 97.69 397 VAL A N 1
ATOM 2981 C CA . VAL A 1 397 ? -22.645 -3.360 25.686 1.00 97.69 397 VAL A CA 1
ATOM 2982 C C . VAL A 1 397 ? -21.946 -4.646 26.119 1.00 97.69 397 VAL A C 1
ATOM 2984 O O . VAL A 1 397 ? -21.876 -4.932 27.321 1.00 97.69 397 VAL A O 1
ATOM 2987 N N . ALA A 1 398 ? -21.405 -5.387 25.156 1.00 96.62 398 ALA A N 1
ATOM 2988 C CA . ALA A 1 398 ? -20.756 -6.675 25.367 1.00 96.62 398 ALA A CA 1
ATOM 2989 C C . ALA A 1 398 ? -19.309 -6.671 24.856 1.00 96.62 398 ALA A C 1
ATOM 2991 O O . ALA A 1 398 ? -18.977 -5.997 23.884 1.00 96.62 398 ALA A O 1
ATOM 2992 N N . ILE A 1 399 ? -18.448 -7.441 25.528 1.00 95.38 399 ILE A N 1
ATOM 2993 C CA . ILE A 1 399 ? -17.105 -7.770 25.044 1.00 95.38 399 ILE A CA 1
ATOM 2994 C C . ILE A 1 399 ? -17.187 -9.173 24.442 1.00 95.38 399 ILE A C 1
ATOM 2996 O O . ILE A 1 399 ? -17.254 -10.170 25.162 1.00 95.38 399 ILE A O 1
ATOM 3000 N N . GLU A 1 400 ? -17.218 -9.253 23.119 1.00 92.19 400 GLU A N 1
ATOM 3001 C CA . GLU A 1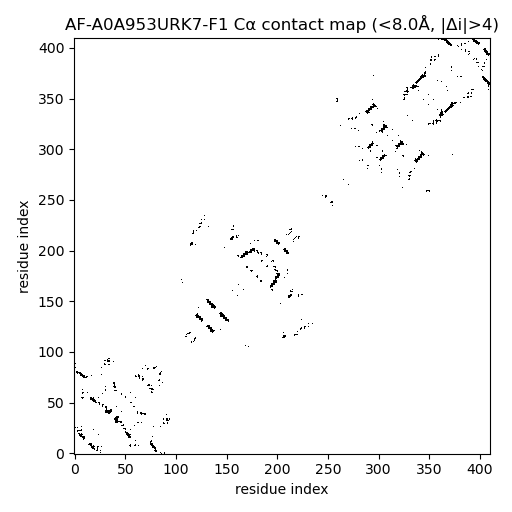 400 ? -17.364 -10.497 22.375 1.00 92.19 400 GLU A CA 1
ATOM 3002 C C . GLU A 1 400 ? -16.000 -11.127 22.095 1.00 92.19 400 GLU A C 1
ATOM 3004 O O . GLU A 1 400 ? -15.049 -10.462 21.671 1.00 92.19 400 GLU A O 1
ATOM 3009 N N . ALA A 1 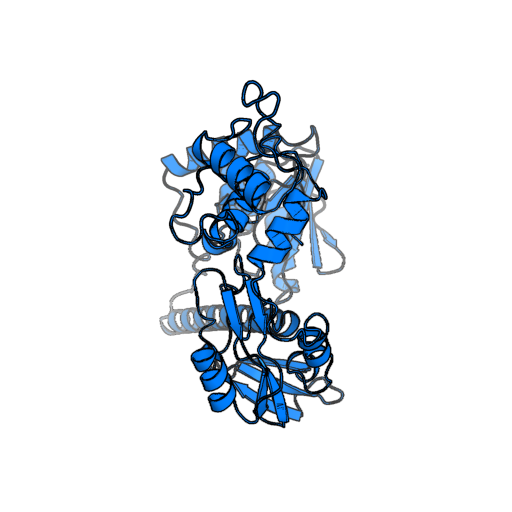401 ? -15.906 -12.431 22.380 1.00 85.19 401 ALA A N 1
ATOM 3010 C CA . ALA A 1 401 ? -14.729 -13.269 22.145 1.00 85.19 401 ALA A CA 1
ATOM 3011 C C . ALA A 1 401 ? -13.399 -12.688 22.684 1.00 85.19 401 ALA A C 1
ATOM 3013 O O . ALA A 1 401 ? -12.319 -13.052 22.222 1.00 85.19 401 ALA A O 1
ATOM 3014 N N . GLY A 1 402 ? -13.472 -11.783 23.666 1.00 81.94 402 GLY A N 1
ATOM 3015 C CA . GLY A 1 402 ? -12.314 -11.137 24.282 1.00 81.94 402 GLY A CA 1
ATOM 3016 C C . GLY A 1 402 ? -11.554 -10.159 23.382 1.00 81.94 402 GLY A C 1
ATOM 3017 O O . GLY A 1 402 ? -10.423 -9.829 23.723 1.00 81.94 402 GLY A O 1
ATOM 3018 N N . HIS A 1 403 ? -12.119 -9.716 22.251 1.00 87.00 403 HIS A N 1
ATOM 3019 C CA . HIS A 1 403 ? -11.416 -8.821 21.318 1.00 87.00 403 HIS A CA 1
ATOM 3020 C C . HIS A 1 403 ? -12.297 -7.798 20.588 1.00 87.00 403 HIS A C 1
ATOM 3022 O O . HIS A 1 403 ? -11.758 -6.959 19.873 1.00 87.00 403 HIS A O 1
ATOM 3028 N N . ILE A 1 404 ? -13.622 -7.811 20.768 1.00 90.94 404 ILE A N 1
ATOM 3029 C CA . ILE A 1 404 ? -14.527 -6.832 20.146 1.00 90.94 404 ILE A CA 1
ATOM 3030 C C . ILE A 1 404 ? -15.467 -6.273 21.206 1.00 90.94 404 ILE A C 1
ATOM 3032 O O . ILE A 1 404 ? -15.990 -7.030 22.017 1.00 90.94 404 ILE A O 1
ATOM 3036 N N . VAL A 1 405 ? -15.711 -4.963 21.192 1.00 91.12 405 VAL A N 1
ATOM 3037 C CA . VAL A 1 405 ? -16.806 -4.350 21.953 1.00 91.12 405 VAL A CA 1
ATOM 3038 C C . VAL A 1 405 ? -17.963 -4.041 21.017 1.00 91.12 405 VAL A C 1
ATOM 3040 O O . VAL A 1 405 ? -17.800 -3.274 20.065 1.00 91.12 405 VAL A O 1
ATOM 3043 N N . THR A 1 406 ? -19.131 -4.608 21.300 1.00 96.56 406 THR A N 1
ATOM 3044 C CA . THR A 1 406 ? -20.376 -4.359 20.566 1.00 96.56 406 THR A CA 1
ATOM 3045 C C . THR A 1 406 ? -21.372 -3.612 21.445 1.00 96.56 406 THR A C 1
ATOM 3047 O O . THR A 1 406 ? -21.331 -3.720 22.671 1.00 96.56 406 THR A O 1
ATOM 3050 N N . ALA A 1 407 ? -22.234 -2.795 20.836 1.00 96.94 407 ALA A N 1
ATOM 3051 C CA . ALA A 1 407 ? -23.359 -2.166 21.526 1.00 96.94 407 ALA A CA 1
ATOM 3052 C C . ALA A 1 407 ? -24.461 -1.703 20.559 1.00 96.94 407 ALA A C 1
ATOM 3054 O O . ALA A 1 407 ? -24.225 -1.526 19.359 1.00 96.94 407 ALA A O 1
ATOM 3055 N N . VAL A 1 408 ? -25.652 -1.434 21.099 1.00 97.19 408 VAL A N 1
ATOM 3056 C CA . VAL A 1 408 ? -26.836 -0.990 20.347 1.00 97.19 408 VAL A CA 1
ATOM 3057 C C . VAL A 1 408 ? -27.305 0.375 20.848 1.00 97.19 408 VAL A C 1
ATOM 3059 O O . VAL A 1 408 ? -27.378 0.626 22.055 1.00 97.19 408 VAL A O 1
ATOM 3062 N N . ARG A 1 409 ? -27.624 1.289 19.926 1.00 97.31 409 ARG A N 1
ATOM 3063 C CA . ARG A 1 409 ? -28.321 2.532 20.267 1.00 97.31 409 ARG A CA 1
ATOM 3064 C C . ARG A 1 409 ? -29.803 2.203 20.513 1.00 97.31 409 ARG A C 1
ATOM 3066 O O . ARG A 1 409 ? -30.425 1.672 19.596 1.00 97.31 409 ARG A O 1
ATOM 3073 N N . PRO A 1 410 ? -30.364 2.501 21.699 1.00 94.38 410 PRO A N 1
ATOM 3074 C CA . PRO A 1 410 ? -31.754 2.184 22.020 1.00 94.38 410 PRO A CA 1
ATOM 3075 C C . PRO A 1 410 ? -32.778 2.938 21.170 1.00 94.38 410 PRO A C 1
ATOM 3077 O O . PRO A 1 410 ? -32.433 4.002 20.598 1.00 94.38 410 PRO A O 1
#

pLDDT: mean 88.88, std 13.62, range [36.09, 98.5]

Mean predicted aligned error: 15.54 Å

Solvent-accessible surface area (backbone atoms only — not comparable to full-atom values): 22388 Å² total; per-residue (Å²): 131,86,84,42,92,50,34,32,22,20,35,80,92,64,77,39,64,32,64,13,49,41,69,35,37,45,51,53,51,54,32,36,34,48,15,47,57,96,63,24,28,22,44,88,65,59,74,83,90,74,64,37,77,49,44,54,51,72,69,56,29,54,44,44,33,43,24,20,57,65,65,74,48,81,74,53,25,56,37,45,56,91,33,72,62,44,54,51,40,43,56,49,37,67,43,83,73,66,79,79,64,80,61,90,52,50,67,57,54,52,66,65,34,70,46,14,46,67,64,40,46,78,46,72,42,63,61,58,94,92,40,39,35,34,39,19,59,36,62,49,100,84,69,44,74,75,38,71,50,76,43,64,60,88,63,47,40,79,86,60,48,84,55,70,92,31,47,82,39,74,50,87,67,71,28,85,29,60,70,57,21,54,49,48,43,68,68,62,76,60,81,44,95,61,44,41,64,34,27,28,13,33,51,76,94,67,24,36,40,58,77,56,40,19,52,86,73,30,42,70,50,44,53,52,49,51,53,46,51,53,51,47,55,50,52,51,51,53,50,49,53,50,51,51,44,51,51,28,52,76,69,74,39,83,69,67,79,74,60,58,77,63,70,73,76,63,54,76,71,52,47,55,53,47,25,54,50,44,53,54,57,55,70,72,36,58,88,89,56,29,35,38,32,39,46,55,49,74,86,55,88,92,25,38,30,28,30,78,66,58,85,88,68,45,92,80,54,66,61,64,43,85,36,58,48,56,48,46,40,76,32,42,59,68,52,65,28,39,34,40,38,28,27,43,30,54,74,69,73,60,62,39,62,53,21,27,42,11,50,57,45,19,33,23,74,71,13,38,39,40,39,26,58,29,95,59,68,48,69,63,43,48,50,51,46,45,51,18,35,49,75,45,61,39,37,77,70,42,73,49,95,84,55,30,35,36,30,30,34,103

Foldseek 3Di:
DDFDPWKAFAFPVRPAFTQQDLVNLLVLQLLLCLADVLQLGQVVPGDDSDGDGRDDDPVLQVSLQSNCVSNVHPNGSMDGGPDPSVVVSVVRSVPPPPPDPPPVCQLVVQCVDCLALLNQFPAWAADDQQGFIWTARDADPVRHRPDTDTDHPVLAPLQDAPCVQAAEAEDGDEAADLVVQVVCQVVVVPPDPRYDYWYWYQDPPRHIYISHHYCVNNVVVSVNVNVNVVVSVVVVVVVVQVVVCVVCVVVVHPDPPCQPVQPPPQPPVLLVVLLVLQVVLLVVAPPLAAEEEAEADDADPSYQYEYQDDPSVPPPHPNYRNHHLLCLLSNAAFQSHQEYEYEAAEPSSHPLLSNLLSVLRHHHQFGKYKYFHHPDPLQVRLVSNLVSNVVSPWPPFDCPPSGMTMTGRD

Nearest PDB structures (foldseek):
  4kri-assembly1_A  TM=5.644E-01  e=9.867E-05  Haemonchus contortus
  4kri-assembly2_B  TM=5.847E-01  e=4.799E-04  Haemonchus contortus
  5w7k-assembly2_B  TM=4.970E-01  e=3.581E-04  Penicillium oxalicum
  5w7k-assembly1_A  TM=4.981E-01  e=5.396E-04  Penicillium oxalicum
  5w7m-assembly1_A  TM=5.371E-01  e=1.461E-03  Penicillium rubens Wisconsin 54-1255

Sequence (410 aa):
MSVISASVGKFDHGARQCHNIPSDQSIVISLLNRVGRAQGGRREDPLPNNPRWGVASPALYEAILTFQRTNRLSVDGHVDPGEATLRRLDELAAGPLLPTVRTDDLPESIRRNPDYVERRVQGVGILGLGGPFRMDIGLDANMMPTRSFFMDRSRFNLVSDPFTGNAEIALTGIYPSETQALAAVRGSGLNRTGYVVYAHYRGAENIIFPTIMSATTTPALIRALRLAVDDEARYAQAASNLLIRAFFTLAGLRYLPVAAEASAPAAAGDLQALRQTAQALLRNQPAGRAVVNLAGTGEVSGAINVNVLSAQQVSSVPNLIRSGAETVGEIFPRASVDRIVSNDVVFGQVNWATTARGCFTILRPGGTVSIAPYAGQLAEHLEAIATALRSAGFRDVAIEAGHIVTAVRP

Secondary structure (DSSP, 8-state):
----SS-EEEEGGGTEE----HHHHHHHHHHHTTS-GGGT--TTSPPP---BTTB--HHHHHHHHHHHHHTT---SSEE-TTSHHHHHHHHHHT-S-------TTHHHHHHTSTTBHHHH--EEEESSTTPPEEEEEEE-TTS-EEEEEEE-GGGB--S--TTTTSEEEEEEEEESSHHHHHHHHHHTS---TTEEEEEEEE-GGG-EEESSBSTTTSHHHHHHHHHHHHHHHHHHHHHHHHHHHHHHHHTT-------TT------HHHHHHHHHHHHHHHHTSPTT--EEEESSS-PPTTSEEE----GGG-TT-TTEE-S-GGGHHHHSPTT-EEEEEEEEEPTTSS-HHHHHHHHHHHEEEEEEEEEEE-SSSHHHHHHHHHHHHHHHT-EEEEEETTTEEEEE--